Protein AF-A0A933LT37-F1 (afdb_monomer_lite)

Structure (mmCIF, N/CA/C/O backbone):
data_AF-A0A933LT37-F1
#
_entry.id   AF-A0A933LT37-F1
#
loop_
_atom_site.group_PDB
_atom_site.id
_atom_site.type_symbol
_atom_site.label_atom_id
_atom_site.label_alt_id
_atom_site.label_comp_id
_atom_site.label_asym_id
_atom_site.label_entity_id
_atom_site.label_seq_id
_atom_site.pdbx_PDB_ins_code
_atom_site.Cartn_x
_atom_site.Cartn_y
_atom_site.Cartn_z
_atom_site.occupancy
_atom_site.B_iso_or_equiv
_atom_site.auth_seq_id
_atom_site.auth_comp_id
_atom_site.auth_asym_id
_atom_site.auth_atom_id
_atom_site.pdbx_PDB_model_num
ATOM 1 N N . MET A 1 1 ? 14.237 -59.942 -57.221 1.00 42.88 1 MET A N 1
ATOM 2 C CA . MET A 1 1 ? 14.560 -59.229 -55.964 1.00 42.88 1 MET A CA 1
ATOM 3 C C . MET A 1 1 ? 14.249 -57.746 -56.125 1.00 42.88 1 MET A C 1
ATOM 5 O O . MET A 1 1 ? 15.032 -57.045 -56.743 1.00 42.88 1 MET A O 1
ATOM 9 N N . ARG A 1 2 ? 13.116 -57.269 -55.600 1.00 34.12 2 ARG A N 1
ATOM 10 C CA . ARG A 1 2 ? 12.895 -55.859 -55.235 1.00 34.12 2 ARG A CA 1
ATOM 11 C C . ARG A 1 2 ? 11.966 -55.867 -54.020 1.00 34.12 2 ARG A C 1
ATOM 13 O O . ARG A 1 2 ? 10.817 -56.272 -54.137 1.00 34.12 2 ARG A O 1
ATOM 20 N N . ARG A 1 3 ? 12.515 -55.546 -52.846 1.00 40.09 3 ARG A N 1
ATOM 21 C CA . ARG A 1 3 ? 11.759 -55.349 -51.602 1.00 40.09 3 ARG A CA 1
ATOM 22 C C . ARG A 1 3 ? 11.148 -53.948 -51.667 1.00 40.09 3 ARG A C 1
ATOM 24 O O . ARG A 1 3 ? 11.891 -52.989 -51.847 1.00 40.09 3 ARG A O 1
ATOM 31 N N . GLY A 1 4 ? 9.824 -53.848 -51.586 1.00 36.16 4 GLY A N 1
ATOM 32 C CA . GLY A 1 4 ? 9.118 -52.580 -51.422 1.00 36.16 4 GLY A CA 1
ATOM 33 C C . GLY A 1 4 ? 9.031 -52.245 -49.939 1.00 36.16 4 GLY A C 1
ATOM 34 O O . GLY A 1 4 ? 8.457 -53.013 -49.172 1.00 36.16 4 GLY A O 1
ATOM 35 N N . THR A 1 5 ? 9.644 -51.139 -49.535 1.00 39.97 5 THR A N 1
ATOM 36 C CA . THR A 1 5 ? 9.587 -50.617 -48.169 1.00 39.97 5 THR A CA 1
ATOM 37 C C . THR A 1 5 ? 8.353 -49.728 -48.048 1.00 39.97 5 THR A C 1
ATOM 39 O O . THR A 1 5 ? 8.287 -48.676 -48.679 1.00 39.97 5 THR A O 1
ATOM 42 N N . THR A 1 6 ? 7.366 -50.144 -47.259 1.00 35.97 6 THR A N 1
ATOM 43 C CA . THR A 1 6 ? 6.229 -49.299 -46.877 1.00 35.97 6 THR A CA 1
ATOM 44 C C . THR A 1 6 ? 6.693 -48.329 -45.793 1.00 35.97 6 THR A C 1
ATOM 46 O O . THR A 1 6 ? 6.998 -48.749 -44.679 1.00 35.97 6 THR A O 1
ATOM 49 N N . VAL A 1 7 ? 6.775 -47.038 -46.114 1.00 38.66 7 VAL A N 1
ATOM 50 C CA . VAL A 1 7 ? 6.994 -45.971 -45.127 1.00 38.66 7 VAL A CA 1
ATOM 51 C C . VAL A 1 7 ? 5.626 -45.528 -44.615 1.00 38.66 7 VAL A C 1
ATOM 53 O O . VAL A 1 7 ? 4.827 -44.976 -45.367 1.00 38.66 7 VAL A O 1
ATOM 56 N N . VAL A 1 8 ? 5.344 -45.801 -43.342 1.00 37.31 8 VAL A N 1
ATOM 57 C CA . VAL A 1 8 ? 4.171 -45.281 -42.631 1.00 37.31 8 VAL A CA 1
ATOM 58 C C . VAL A 1 8 ? 4.528 -43.888 -42.112 1.00 37.31 8 VAL A C 1
ATOM 60 O O . VAL A 1 8 ? 5.377 -43.754 -41.235 1.00 37.31 8 VAL A O 1
ATOM 63 N N . PHE A 1 9 ? 3.898 -42.850 -42.661 1.00 34.44 9 PHE A N 1
ATOM 64 C CA . PHE A 1 9 ? 3.944 -41.501 -42.096 1.00 34.44 9 PHE A CA 1
ATOM 65 C C . PHE A 1 9 ? 3.024 -41.454 -40.868 1.00 34.44 9 PHE A C 1
ATOM 67 O O . PHE A 1 9 ? 1.802 -41.466 -41.005 1.00 34.44 9 PHE A O 1
ATOM 74 N N . LEU A 1 10 ? 3.602 -41.404 -39.665 1.00 36.12 10 LEU A N 1
ATOM 75 C CA . LEU A 1 10 ? 2.873 -40.998 -38.464 1.00 36.12 10 LEU A CA 1
ATOM 76 C C . LEU A 1 10 ? 2.729 -39.468 -38.502 1.00 36.12 10 LEU A C 1
ATOM 78 O O . LEU A 1 10 ? 3.698 -38.745 -38.272 1.00 36.12 10 LEU A O 1
ATOM 82 N N . LEU A 1 11 ? 1.527 -38.968 -38.799 1.00 33.66 11 LEU A N 1
ATOM 83 C CA . LEU A 1 11 ? 1.170 -37.580 -38.512 1.00 33.66 11 LEU A CA 1
ATOM 84 C C . LEU A 1 11 ? 1.023 -37.436 -36.988 1.00 33.66 11 LEU A C 1
ATOM 86 O O . LEU A 1 11 ? 0.008 -37.827 -36.413 1.00 33.66 11 LEU A O 1
ATOM 90 N N . LEU A 1 12 ? 2.039 -36.879 -36.329 1.00 34.62 12 LEU A N 1
ATOM 91 C CA . LEU A 1 12 ? 1.898 -36.327 -34.984 1.00 34.62 12 LEU A CA 1
ATOM 92 C C . LEU A 1 12 ? 1.106 -35.020 -35.104 1.00 34.62 12 LEU A C 1
ATOM 94 O O . LEU A 1 12 ? 1.651 -33.967 -35.428 1.00 34.62 12 LEU A O 1
ATOM 98 N N . VAL A 1 13 ? -0.205 -35.103 -34.884 1.00 34.97 13 VAL A N 1
ATOM 99 C CA . VAL A 1 13 ? -1.046 -33.927 -34.656 1.00 34.97 13 VAL A CA 1
ATOM 100 C C . VAL A 1 13 ? -0.622 -33.341 -33.310 1.00 34.97 13 VAL A C 1
ATOM 102 O O . VAL A 1 13 ? -0.940 -33.893 -32.258 1.00 34.97 13 VAL A O 1
ATOM 105 N N . LEU A 1 14 ? 0.139 -32.246 -33.346 1.00 34.97 14 LEU A N 1
ATOM 106 C CA . LEU A 1 14 ? 0.375 -31.381 -32.192 1.00 34.97 14 LEU A CA 1
ATOM 107 C C . LEU A 1 14 ? -0.975 -30.779 -31.789 1.00 34.97 14 LEU A C 1
ATOM 109 O O . LEU A 1 14 ? -1.412 -29.771 -32.341 1.00 34.97 14 LEU A O 1
ATOM 113 N N . LEU A 1 15 ? -1.673 -31.446 -30.871 1.00 33.53 15 LEU A N 1
ATOM 114 C CA . LEU A 1 15 ? -2.852 -30.893 -30.221 1.00 33.53 15 LEU A CA 1
ATOM 115 C C . LEU A 1 15 ? -2.388 -29.690 -29.397 1.00 33.53 15 LEU A C 1
ATOM 117 O O . LEU A 1 15 ? -1.678 -29.849 -28.404 1.00 33.53 15 LEU A O 1
ATOM 121 N N . ALA A 1 16 ? -2.762 -28.487 -29.837 1.00 31.19 16 ALA A N 1
ATOM 122 C CA . ALA A 1 16 ? -2.646 -27.292 -29.018 1.00 31.19 16 ALA A CA 1
ATOM 123 C C . ALA A 1 16 ? -3.332 -27.554 -27.662 1.00 31.19 16 ALA A C 1
ATOM 125 O O . ALA A 1 16 ? -4.394 -28.190 -27.640 1.00 31.19 16 ALA A O 1
ATOM 126 N N . PRO A 1 17 ? -2.746 -27.110 -26.534 1.00 32.50 17 PRO A N 1
ATOM 127 C CA . PRO A 1 17 ? -3.395 -27.248 -25.238 1.00 32.50 17 PRO A CA 1
ATOM 128 C C . PRO A 1 17 ? -4.789 -26.603 -25.303 1.00 32.50 17 PRO A C 1
ATOM 130 O O . PRO A 1 17 ? -4.945 -25.570 -25.962 1.00 32.50 17 PRO A O 1
ATOM 133 N N . PRO A 1 18 ? -5.813 -27.201 -24.668 1.00 31.75 18 PRO A N 1
ATOM 134 C CA . PRO A 1 18 ? -7.159 -26.647 -24.698 1.00 31.75 18 PRO A CA 1
ATOM 135 C C . PRO A 1 18 ? -7.125 -25.206 -24.185 1.00 31.75 18 PRO A C 1
ATOM 137 O O . PRO A 1 18 ? -6.508 -24.923 -23.154 1.00 31.75 18 PRO A O 1
ATOM 140 N N . ALA A 1 19 ? -7.775 -24.298 -24.919 1.00 33.06 19 ALA A N 1
ATOM 141 C CA . ALA A 1 19 ? -7.977 -22.930 -24.467 1.00 33.06 19 ALA A CA 1
ATOM 142 C C . ALA A 1 19 ? -8.594 -22.974 -23.063 1.00 33.06 19 ALA A C 1
ATOM 144 O O . ALA A 1 19 ? -9.562 -23.706 -22.832 1.00 33.06 19 ALA A O 1
ATOM 145 N N . ARG A 1 20 ? -7.996 -22.241 -22.114 1.00 34.50 20 ARG A N 1
ATOM 146 C CA . ARG A 1 20 ? -8.528 -22.163 -20.749 1.00 34.50 20 ARG A CA 1
ATOM 147 C C . ARG A 1 20 ? -9.981 -21.677 -20.843 1.00 34.50 20 ARG A C 1
ATOM 149 O O . ARG A 1 20 ? -10.221 -20.714 -21.576 1.00 34.50 20 ARG A O 1
ATOM 156 N N . PRO A 1 21 ? -10.942 -22.313 -20.151 1.00 32.00 21 PRO A N 1
ATOM 157 C CA . PRO A 1 21 ? -12.285 -21.759 -20.063 1.00 32.00 21 PRO A CA 1
ATOM 158 C C . PRO A 1 21 ? -12.166 -20.337 -19.507 1.00 32.00 21 PRO A C 1
ATOM 160 O O . PRO A 1 21 ? -11.507 -20.135 -18.487 1.00 32.00 21 PRO A O 1
ATOM 163 N N . GLN A 1 22 ? -12.734 -19.355 -20.212 1.00 35.31 22 GLN A N 1
ATOM 164 C CA . GLN A 1 22 ? -12.839 -17.996 -19.692 1.00 35.31 22 GLN A CA 1
ATOM 165 C C . GLN A 1 22 ? -13.706 -18.067 -18.433 1.00 35.31 22 GLN A C 1
ATOM 167 O O . GLN A 1 22 ? -14.914 -18.290 -18.516 1.00 35.31 22 GLN A O 1
ATOM 172 N N . GLU A 1 23 ? -13.069 -17.958 -17.265 1.00 38.88 23 GLU A N 1
ATOM 173 C CA . GLU A 1 23 ? -13.777 -17.702 -16.016 1.00 38.88 23 GLU A CA 1
ATOM 174 C C . GLU A 1 23 ? -14.588 -16.406 -16.208 1.00 38.88 23 GLU A C 1
ATOM 176 O O . GLU A 1 23 ? -14.089 -15.475 -16.849 1.00 38.88 23 GLU A O 1
ATOM 181 N N . PRO A 1 24 ? -15.847 -16.344 -15.739 1.00 35.34 24 PRO A N 1
ATOM 182 C CA . PRO A 1 24 ? -16.681 -15.169 -15.937 1.00 35.34 24 PRO A CA 1
ATOM 183 C C . PRO A 1 24 ? -15.964 -13.947 -15.365 1.00 35.34 24 PRO A C 1
ATOM 185 O O . PRO A 1 24 ? -15.561 -13.943 -14.202 1.00 35.34 24 PRO A O 1
ATOM 188 N N . GLU A 1 25 ? -15.792 -12.926 -16.200 1.00 37.94 25 GLU A N 1
ATOM 189 C CA . GLU A 1 25 ? -15.198 -11.651 -15.821 1.00 37.94 25 GLU A CA 1
ATOM 190 C C . GLU A 1 25 ? -16.082 -11.038 -14.722 1.00 37.94 25 GLU A C 1
ATOM 192 O O . GLU A 1 25 ? -17.168 -10.513 -14.983 1.00 37.94 25 GLU A O 1
ATOM 197 N N . LEU A 1 26 ? -15.687 -11.213 -13.456 1.00 40.06 26 LEU A N 1
ATOM 198 C CA . LEU A 1 26 ? -16.427 -10.683 -12.315 1.00 40.06 26 LEU A CA 1
ATOM 199 C C . LEU A 1 26 ? -16.287 -9.159 -12.333 1.00 40.06 26 LEU A C 1
ATOM 201 O O . LEU A 1 26 ? -15.305 -8.601 -11.854 1.00 40.06 26 LEU A O 1
ATOM 205 N N . TYR A 1 27 ? -17.289 -8.507 -12.923 1.00 38.44 27 TYR A N 1
ATOM 206 C CA . TYR A 1 27 ? -17.487 -7.062 -12.923 1.00 38.44 27 TYR A CA 1
ATOM 207 C C . TYR A 1 27 ? -17.344 -6.508 -11.496 1.00 38.44 27 TYR A C 1
ATOM 209 O O . TYR A 1 27 ? -18.078 -6.930 -10.604 1.00 38.44 27 TYR A O 1
ATOM 217 N N . ASP A 1 28 ? -16.413 -5.569 -11.277 1.00 42.09 28 ASP A N 1
ATOM 218 C CA . ASP A 1 28 ? -16.336 -4.771 -10.047 1.00 42.09 28 ASP A CA 1
ATOM 219 C C . ASP A 1 28 ? -17.306 -3.582 -10.174 1.00 42.09 28 ASP A C 1
ATOM 221 O O . ASP A 1 28 ? -16.946 -2.562 -10.771 1.00 42.09 28 ASP A O 1
ATOM 225 N N . PRO A 1 29 ? -18.533 -3.657 -9.619 1.00 35.41 29 PRO A N 1
ATOM 226 C CA . PRO A 1 29 ? -19.556 -2.621 -9.792 1.00 35.41 29 PRO A CA 1
ATOM 227 C C . PRO A 1 29 ? -19.175 -1.268 -9.179 1.00 35.41 29 PRO A C 1
ATOM 229 O O . PRO A 1 29 ? -19.880 -0.281 -9.378 1.00 35.41 29 PRO A O 1
ATOM 232 N N . TYR A 1 30 ? -18.073 -1.215 -8.429 1.00 36.50 30 TYR A N 1
ATOM 233 C CA . TYR A 1 30 ? -17.595 -0.027 -7.734 1.00 36.50 30 TYR A CA 1
ATOM 234 C C . TYR A 1 30 ? -16.365 0.617 -8.388 1.00 36.50 30 TYR A C 1
ATOM 236 O O . TYR A 1 30 ? -15.945 1.678 -7.927 1.00 36.50 30 TYR A O 1
ATOM 244 N N . GLY A 1 31 ? -15.789 0.017 -9.441 1.00 46.03 31 GLY A N 1
ATOM 245 C CA . GLY A 1 31 ? -14.641 0.575 -10.169 1.00 46.03 31 GLY A CA 1
ATOM 246 C C . GLY A 1 31 ? -13.466 0.956 -9.261 1.00 46.03 31 GLY A C 1
ATOM 247 O O . GLY A 1 31 ? -12.869 2.023 -9.431 1.00 46.03 31 GLY A O 1
ATOM 248 N N . ARG A 1 32 ? -13.178 0.130 -8.247 1.00 50.09 32 ARG A N 1
ATOM 249 C CA . ARG A 1 32 ? -12.190 0.431 -7.208 1.00 50.09 32 ARG A CA 1
ATOM 250 C C . ARG A 1 32 ? -10.811 0.573 -7.839 1.00 50.09 32 ARG A C 1
ATOM 252 O O . ARG A 1 32 ? -10.294 -0.335 -8.483 1.00 50.09 32 ARG A O 1
ATOM 259 N N . VAL A 1 33 ? -10.192 1.732 -7.630 1.00 52.81 33 VAL A N 1
ATOM 260 C CA . VAL A 1 33 ? -8.839 2.002 -8.123 1.00 52.81 33 VAL A CA 1
ATOM 261 C C . VAL A 1 33 ? -7.853 1.135 -7.340 1.00 52.81 33 VAL A C 1
ATOM 263 O O . VAL A 1 33 ? -7.724 1.269 -6.123 1.00 52.81 33 VAL A O 1
ATOM 266 N N . LYS A 1 34 ? -7.160 0.234 -8.043 1.00 63.75 34 LYS A N 1
ATOM 267 C CA . LYS A 1 34 ? -6.059 -0.562 -7.491 1.00 63.75 34 LYS A CA 1
ATOM 268 C C . LYS A 1 34 ? -4.941 0.363 -7.004 1.00 63.75 34 LYS A C 1
ATOM 270 O O . LYS A 1 34 ? -4.560 1.304 -7.697 1.00 63.75 34 LYS A O 1
ATOM 275 N N . ASN A 1 35 ? -4.425 0.102 -5.804 1.00 63.28 35 ASN A N 1
ATOM 276 C CA . ASN A 1 35 ? -3.382 0.930 -5.184 1.00 63.28 35 ASN A CA 1
ATOM 277 C C . ASN A 1 35 ? -1.960 0.519 -5.581 1.00 63.28 35 ASN A C 1
ATOM 279 O O . ASN A 1 35 ? -1.027 1.309 -5.462 1.00 63.28 35 ASN A O 1
ATOM 283 N N . GLY A 1 36 ? -1.784 -0.728 -6.006 1.00 72.56 36 GLY A N 1
ATOM 284 C CA . GLY A 1 36 ? -0.555 -1.260 -6.572 1.00 72.56 36 GLY A CA 1
ATOM 285 C C . GLY A 1 36 ? -0.563 -1.157 -8.100 1.00 72.56 36 GLY A C 1
ATOM 286 O O . GLY A 1 36 ? -1.630 -1.106 -8.715 1.00 72.56 36 GLY A O 1
ATOM 287 N N . PRO A 1 37 ? 0.620 -1.139 -8.740 1.00 77.06 37 PRO A N 1
ATOM 288 C CA . PRO A 1 37 ? 0.701 -1.202 -10.192 1.00 77.06 37 PRO A CA 1
ATOM 289 C C . PRO A 1 37 ? 0.130 -2.533 -10.711 1.00 77.06 37 PRO A C 1
ATOM 291 O O . PRO A 1 37 ? 0.210 -3.543 -9.999 1.00 77.06 37 PRO A O 1
ATOM 294 N N . PRO A 1 38 ? -0.386 -2.563 -11.952 1.00 79.25 38 PRO A N 1
ATOM 295 C CA . PRO A 1 38 ? -0.779 -3.813 -12.589 1.00 79.25 38 PRO A CA 1
ATOM 296 C C . PRO A 1 38 ? 0.431 -4.740 -12.735 1.00 79.25 38 PRO A C 1
ATOM 298 O O . PRO A 1 38 ? 1.553 -4.281 -12.980 1.00 79.25 38 PRO A O 1
ATOM 301 N N . LEU A 1 39 ? 0.201 -6.042 -12.567 1.00 86.00 39 LEU A N 1
ATOM 302 C CA . LEU A 1 39 ? 1.251 -7.062 -12.600 1.00 86.00 39 LEU A CA 1
ATOM 303 C C . LEU A 1 39 ? 1.264 -7.897 -13.887 1.00 86.00 39 LEU A C 1
ATOM 305 O O . LEU A 1 39 ? 2.239 -8.614 -14.105 1.00 86.00 39 LEU A O 1
ATOM 309 N N . SER A 1 40 ? 0.262 -7.756 -14.762 1.00 72.56 40 SER A N 1
ATOM 310 C CA . SER A 1 40 ? 0.107 -8.520 -16.015 1.00 72.56 40 SER A CA 1
ATOM 311 C C . SER A 1 40 ? 1.305 -8.444 -16.969 1.00 72.56 40 SER A C 1
ATOM 313 O O . SER A 1 40 ? 1.530 -9.370 -17.726 1.00 72.56 40 SER A O 1
ATOM 315 N N . HIS A 1 41 ? 2.158 -7.419 -16.887 1.00 79.88 41 HIS A N 1
ATOM 316 C CA . HIS A 1 41 ? 3.382 -7.323 -17.704 1.00 79.88 41 HIS A CA 1
ATOM 317 C C . HIS A 1 41 ? 4.614 -6.936 -16.884 1.00 79.88 41 HIS A C 1
ATOM 319 O O . HIS A 1 41 ? 5.558 -6.318 -17.388 1.00 79.88 41 HIS A O 1
ATOM 325 N N . VAL A 1 42 ? 4.626 -7.271 -15.592 1.00 87.94 42 VAL A N 1
ATOM 326 C CA . VAL A 1 42 ? 5.709 -6.850 -14.693 1.00 87.94 42 VAL A CA 1
ATOM 327 C C . VAL A 1 42 ? 7.077 -7.376 -15.142 1.00 87.94 42 VAL A C 1
ATOM 329 O O . VAL A 1 42 ? 8.063 -6.661 -15.001 1.00 87.94 42 VAL A O 1
ATOM 332 N N . PHE A 1 43 ? 7.127 -8.553 -15.776 1.00 88.50 43 PHE A N 1
ATOM 333 C CA . PHE A 1 43 ? 8.344 -9.157 -16.336 1.00 88.50 43 PHE A CA 1
ATOM 334 C C . PHE A 1 43 ? 8.814 -8.549 -17.660 1.00 88.50 43 PHE A C 1
ATOM 336 O O . PHE A 1 43 ? 9.908 -8.871 -18.116 1.00 88.50 43 PHE A O 1
ATOM 343 N N . HIS A 1 44 ? 8.008 -7.692 -18.292 1.00 86.81 44 HIS A N 1
ATOM 344 C CA . HIS A 1 44 ? 8.493 -6.834 -19.372 1.00 86.81 44 HIS A CA 1
ATOM 345 C C . HIS A 1 44 ? 9.146 -5.590 -18.788 1.00 86.81 44 HIS A C 1
ATOM 347 O O . HIS A 1 44 ? 10.152 -5.139 -19.303 1.00 86.81 44 HIS A O 1
ATOM 353 N N . LYS A 1 45 ? 8.587 -5.052 -17.701 1.00 88.88 45 LYS A N 1
ATOM 354 C CA . LYS A 1 45 ? 9.014 -3.785 -17.108 1.00 88.88 45 LYS A CA 1
ATOM 355 C C . LYS A 1 45 ? 10.222 -3.893 -16.189 1.00 88.88 45 LYS A C 1
ATOM 357 O O . LYS A 1 45 ? 11.063 -2.997 -16.191 1.00 88.88 45 LYS A O 1
ATOM 362 N N . ALA A 1 46 ? 10.238 -4.899 -15.324 1.00 91.06 46 ALA A N 1
ATOM 363 C CA . ALA A 1 46 ? 11.159 -4.980 -14.206 1.00 91.06 46 ALA A CA 1
ATOM 364 C C . ALA A 1 46 ? 12.042 -6.223 -14.287 1.00 91.06 46 ALA A C 1
ATOM 366 O O . ALA A 1 46 ? 11.587 -7.305 -14.663 1.00 91.06 46 ALA A O 1
ATOM 367 N N . ARG A 1 47 ? 13.299 -6.065 -13.869 1.00 90.81 47 ARG A N 1
ATOM 368 C CA . ARG A 1 47 ? 14.270 -7.157 -13.814 1.00 90.81 47 ARG A CA 1
ATOM 369 C C . ARG A 1 47 ? 13.835 -8.208 -12.781 1.00 90.81 47 ARG A C 1
ATOM 371 O O . ARG A 1 47 ? 13.377 -7.833 -11.695 1.00 90.81 47 ARG A O 1
ATOM 378 N N . PRO A 1 48 ? 14.004 -9.518 -13.046 1.00 91.81 48 PRO A N 1
ATOM 379 C CA . PRO A 1 48 ? 13.590 -10.567 -12.111 1.00 91.81 48 PRO A CA 1
ATOM 380 C C . PRO A 1 48 ? 14.218 -10.443 -10.713 1.00 91.81 48 PRO A C 1
ATOM 382 O O . PRO A 1 48 ? 13.521 -10.630 -9.715 1.00 91.81 48 PRO A O 1
ATOM 385 N N . ALA A 1 49 ? 15.494 -10.045 -10.622 1.00 90.94 49 ALA A N 1
ATOM 386 C CA . ALA A 1 49 ? 16.178 -9.809 -9.347 1.00 90.94 49 ALA A CA 1
ATOM 387 C C . ALA A 1 49 ? 15.464 -8.740 -8.499 1.00 90.94 49 ALA A C 1
ATOM 389 O O . ALA A 1 49 ? 15.234 -8.933 -7.303 1.00 90.94 49 ALA A O 1
ATOM 390 N N . TRP A 1 50 ? 15.019 -7.651 -9.136 1.00 90.94 50 TRP A N 1
ATOM 391 C CA . TRP A 1 50 ? 14.241 -6.602 -8.480 1.00 90.94 50 TRP A CA 1
ATOM 392 C C . TRP A 1 50 ? 12.872 -7.101 -8.006 1.00 90.94 50 TRP A C 1
ATOM 394 O O . TRP A 1 50 ? 12.470 -6.809 -6.878 1.00 90.94 50 TRP A O 1
ATOM 404 N N . ILE A 1 51 ? 12.151 -7.858 -8.844 1.00 92.31 51 ILE A N 1
ATOM 405 C CA . ILE A 1 51 ? 10.846 -8.437 -8.477 1.00 92.31 51 ILE A CA 1
ATOM 406 C C . ILE A 1 51 ? 11.008 -9.322 -7.236 1.00 92.31 51 ILE A C 1
ATOM 408 O O . ILE A 1 51 ? 10.259 -9.167 -6.270 1.00 92.31 51 ILE A O 1
ATOM 412 N N . LYS A 1 52 ? 12.033 -10.181 -7.225 1.00 93.19 52 LYS A N 1
ATOM 413 C CA . LYS A 1 52 ? 12.352 -11.056 -6.094 1.00 93.19 52 LYS A CA 1
ATOM 414 C C . LYS A 1 52 ? 12.632 -10.262 -4.816 1.00 93.19 52 LYS A C 1
ATOM 416 O O . LYS A 1 52 ? 12.006 -10.526 -3.791 1.00 93.19 52 LYS A O 1
ATOM 421 N N . LYS A 1 53 ? 13.510 -9.251 -4.882 1.00 90.56 53 LYS A N 1
ATOM 422 C CA . LYS A 1 53 ? 13.811 -8.371 -3.737 1.00 90.56 53 LYS A CA 1
ATOM 423 C C . LYS A 1 53 ? 12.558 -7.671 -3.220 1.00 90.56 53 LYS A C 1
ATOM 425 O O . LYS A 1 53 ? 12.369 -7.595 -2.015 1.00 90.56 53 LYS A O 1
ATOM 430 N N . LYS A 1 54 ? 11.667 -7.198 -4.099 1.00 88.56 54 LYS A N 1
ATOM 431 C CA . LYS A 1 54 ? 10.427 -6.535 -3.666 1.00 88.56 54 LYS A CA 1
ATOM 432 C C . LYS A 1 54 ? 9.411 -7.466 -3.013 1.00 88.56 54 LYS A C 1
ATOM 434 O O . LYS A 1 54 ? 8.703 -7.005 -2.125 1.00 88.56 54 LYS A O 1
ATOM 439 N N . LEU A 1 55 ? 9.345 -8.734 -3.415 1.00 90.88 55 LEU A N 1
ATOM 440 C CA . LEU A 1 55 ? 8.493 -9.729 -2.755 1.00 90.88 55 LEU A CA 1
ATOM 441 C C . LEU A 1 55 ? 8.997 -10.073 -1.347 1.00 90.88 55 LEU A C 1
ATOM 443 O O . LEU A 1 55 ? 8.188 -10.230 -0.438 1.00 90.88 55 LEU A O 1
ATOM 447 N N . LEU A 1 56 ? 10.317 -10.170 -1.175 1.00 89.62 56 LEU A N 1
ATOM 448 C CA . LEU A 1 56 ? 10.942 -10.519 0.104 1.00 89.62 56 LEU A CA 1
ATOM 449 C C . LEU A 1 56 ? 11.049 -9.320 1.057 1.00 89.62 56 LEU A C 1
ATOM 451 O O . LEU A 1 56 ? 10.919 -9.477 2.265 1.00 89.62 56 LEU A O 1
ATOM 455 N N . GLU A 1 57 ? 11.280 -8.121 0.520 1.00 86.81 57 GLU A N 1
ATOM 456 C CA . GLU A 1 57 ? 11.573 -6.911 1.291 1.00 86.81 57 GLU A CA 1
ATOM 457 C C . GLU A 1 57 ? 10.855 -5.680 0.689 1.00 86.81 57 GLU A C 1
ATOM 459 O O . GLU A 1 57 ? 11.457 -4.818 0.033 1.00 86.81 57 GLU A O 1
ATOM 464 N N . PRO A 1 58 ? 9.534 -5.542 0.893 1.00 81.00 58 PRO A N 1
ATOM 465 C CA . PRO A 1 58 ? 8.755 -4.485 0.243 1.00 81.00 58 PRO A CA 1
ATOM 466 C C . PRO A 1 58 ? 9.067 -3.066 0.763 1.00 81.00 58 PRO A C 1
ATOM 468 O O . PRO A 1 58 ? 8.827 -2.084 0.050 1.00 81.00 58 PRO A O 1
ATOM 471 N N . LYS A 1 59 ? 9.653 -2.943 1.966 1.00 66.25 59 LYS A N 1
ATOM 472 C CA . LYS A 1 59 ? 9.826 -1.690 2.734 1.00 66.25 59 LYS A CA 1
ATOM 473 C C . LYS A 1 59 ? 10.934 -0.744 2.256 1.00 66.25 59 LYS A C 1
ATOM 475 O O . LYS A 1 59 ? 11.066 0.329 2.824 1.00 66.25 59 LYS A O 1
ATOM 480 N N . HIS A 1 60 ? 11.692 -1.080 1.210 1.00 58.94 60 HIS A N 1
ATOM 481 C CA . HIS A 1 60 ? 12.824 -0.270 0.703 1.00 58.94 60 HIS A CA 1
ATOM 482 C C . HIS A 1 60 ? 12.443 1.091 0.068 1.00 58.94 60 HIS A C 1
ATOM 484 O O . HIS A 1 60 ? 13.115 1.545 -0.846 1.00 58.94 60 HIS A O 1
ATOM 490 N N . HIS A 1 61 ? 11.309 1.694 0.423 1.00 54.25 61 HIS A N 1
ATOM 491 C CA . HIS A 1 61 ? 10.954 3.060 0.025 1.00 54.25 61 HIS A CA 1
ATOM 492 C C . HIS A 1 61 ? 9.996 3.661 1.054 1.00 54.25 61 HIS A C 1
ATOM 494 O O . HIS A 1 61 ? 9.059 2.989 1.479 1.00 54.25 61 HIS A O 1
ATOM 500 N N . ASP A 1 62 ? 10.173 4.933 1.405 1.00 43.50 62 ASP A N 1
ATOM 501 C CA . ASP A 1 62 ? 9.377 5.601 2.451 1.00 43.50 62 ASP A CA 1
ATOM 502 C C . ASP A 1 62 ? 7.875 5.674 2.124 1.00 43.50 62 ASP A C 1
ATOM 504 O O . ASP A 1 62 ? 7.034 5.835 3.006 1.00 43.50 62 ASP A O 1
ATOM 508 N N . GLN A 1 63 ? 7.516 5.499 0.847 1.00 51.94 63 GLN A N 1
ATOM 509 C CA . GLN A 1 63 ? 6.131 5.429 0.373 1.00 51.94 63 GLN A CA 1
ATOM 510 C C . GLN A 1 63 ? 5.625 3.996 0.126 1.00 51.94 63 GLN A C 1
ATOM 512 O O . GLN A 1 63 ? 4.552 3.816 -0.458 1.00 51.94 63 GLN A O 1
ATOM 517 N N . ALA A 1 64 ? 6.364 2.969 0.563 1.00 57.44 64 ALA A N 1
ATOM 518 C CA . ALA A 1 64 ? 5.975 1.570 0.418 1.00 57.44 64 ALA A CA 1
ATOM 519 C C . ALA A 1 64 ? 4.666 1.264 1.132 1.00 57.44 64 ALA A C 1
ATOM 521 O O . ALA A 1 64 ? 4.601 1.208 2.357 1.00 57.44 64 ALA A O 1
ATOM 522 N N . ARG A 1 65 ? 3.623 0.989 0.348 1.00 67.12 65 ARG A N 1
ATOM 523 C CA . ARG A 1 65 ? 2.334 0.498 0.860 1.00 67.12 65 ARG A CA 1
ATOM 524 C C . ARG A 1 65 ? 2.182 -1.016 0.748 1.00 67.12 65 ARG A C 1
ATOM 526 O O . ARG A 1 65 ? 1.207 -1.559 1.259 1.00 67.12 65 ARG A O 1
ATOM 533 N N . MET A 1 66 ? 3.112 -1.690 0.066 1.00 80.19 66 MET A N 1
ATOM 534 C CA . MET A 1 66 ? 3.081 -3.142 -0.083 1.00 80.19 66 MET A CA 1
ATOM 535 C C . MET A 1 66 ? 3.363 -3.807 1.278 1.00 80.19 66 MET A C 1
ATOM 537 O O . MET A 1 66 ? 4.406 -3.522 1.872 1.00 80.19 66 MET A O 1
ATOM 541 N N . PRO A 1 67 ? 2.458 -4.663 1.785 1.00 76.00 67 PRO A N 1
ATOM 542 C CA . PRO A 1 67 ? 2.654 -5.366 3.049 1.00 76.00 67 PRO A CA 1
ATOM 543 C C . PRO A 1 67 ? 3.834 -6.333 2.983 1.00 76.00 67 PRO A C 1
ATOM 545 O O . PRO A 1 67 ? 4.117 -6.907 1.934 1.00 76.00 67 PRO A O 1
ATOM 548 N N . ASP A 1 68 ? 4.484 -6.541 4.123 1.00 80.12 68 ASP A N 1
ATOM 549 C CA . ASP A 1 68 ? 5.462 -7.611 4.296 1.00 80.12 68 ASP A CA 1
ATOM 550 C C . ASP A 1 68 ? 4.727 -8.914 4.627 1.00 80.12 68 ASP A C 1
ATOM 552 O O . ASP A 1 68 ? 4.119 -9.049 5.692 1.00 80.12 68 ASP A O 1
ATOM 556 N N . PHE A 1 69 ? 4.741 -9.843 3.673 1.00 78.50 69 PHE A N 1
ATOM 557 C CA . PHE A 1 69 ? 4.042 -11.121 3.768 1.00 78.50 69 PHE A CA 1
ATOM 558 C C . PHE A 1 69 ? 4.884 -12.218 4.440 1.00 78.50 69 PHE A C 1
ATOM 560 O O . PHE A 1 69 ? 4.354 -13.302 4.673 1.00 78.50 69 PHE A O 1
ATOM 567 N N . GLY A 1 70 ? 6.165 -11.966 4.747 1.00 81.25 70 GLY A N 1
ATOM 568 C CA . GLY A 1 70 ? 7.064 -12.970 5.325 1.00 81.25 70 GLY A CA 1
ATOM 569 C C . GLY A 1 70 ? 7.329 -14.170 4.408 1.00 81.25 70 GLY A C 1
ATOM 570 O O . GLY A 1 70 ? 7.455 -15.289 4.899 1.00 81.25 70 GLY A O 1
ATOM 571 N N . LEU A 1 71 ? 7.364 -13.947 3.089 1.00 85.88 71 LEU A N 1
ATOM 572 C CA . LEU A 1 71 ? 7.545 -15.003 2.089 1.00 85.88 71 LEU A CA 1
ATOM 573 C C . LEU A 1 71 ? 8.931 -15.642 2.193 1.00 85.88 71 LEU A C 1
ATOM 575 O O . LEU A 1 71 ? 9.945 -14.959 2.344 1.00 85.88 71 LEU A O 1
ATOM 579 N N . SER A 1 72 ? 8.981 -16.957 2.019 1.00 91.44 72 SER A N 1
ATOM 580 C CA . SER A 1 72 ? 10.227 -17.676 1.772 1.00 91.44 72 SER A CA 1
ATOM 581 C C . SER A 1 72 ? 10.771 -17.411 0.361 1.00 91.44 72 SER A C 1
ATOM 583 O O . SER A 1 72 ? 10.073 -16.941 -0.541 1.00 91.44 72 SER A O 1
ATOM 585 N N . GLN A 1 73 ? 12.043 -17.762 0.149 1.00 92.50 73 GLN A N 1
ATOM 586 C CA . GLN A 1 73 ? 12.698 -17.680 -1.163 1.00 92.50 73 GLN A CA 1
ATOM 587 C C . GLN A 1 73 ? 11.942 -18.480 -2.235 1.00 92.50 73 GLN A C 1
ATOM 589 O O . GLN A 1 73 ? 11.776 -17.994 -3.352 1.00 92.50 73 GLN A O 1
ATOM 594 N N . ASP A 1 74 ? 11.464 -19.679 -1.894 1.00 92.88 74 ASP A N 1
ATOM 595 C CA . ASP A 1 74 ? 10.715 -20.534 -2.817 1.00 92.88 74 ASP A CA 1
ATOM 596 C C . ASP A 1 74 ? 9.318 -19.989 -3.116 1.00 92.88 74 ASP A C 1
ATOM 598 O O . ASP A 1 74 ? 8.905 -19.997 -4.272 1.00 92.88 74 ASP A O 1
ATOM 602 N N . GLU A 1 75 ? 8.612 -19.450 -2.118 1.00 92.56 75 GLU A N 1
ATOM 603 C CA . GLU A 1 75 ? 7.307 -18.817 -2.340 1.00 92.56 75 GLU A CA 1
ATOM 604 C C . GLU A 1 75 ? 7.425 -17.584 -3.238 1.00 92.56 75 GLU A C 1
ATOM 606 O O . GLU A 1 75 ? 6.598 -17.388 -4.129 1.00 92.56 75 GLU A O 1
ATOM 611 N N . ALA A 1 76 ? 8.476 -16.776 -3.062 1.00 94.81 76 ALA A N 1
ATOM 612 C CA . ALA A 1 76 ? 8.749 -15.653 -3.950 1.00 94.81 76 ALA A CA 1
ATOM 613 C C . ALA A 1 76 ? 8.998 -16.124 -5.395 1.00 94.81 76 ALA A C 1
ATOM 615 O O . ALA A 1 76 ? 8.444 -15.542 -6.328 1.00 94.81 76 ALA A O 1
ATOM 616 N N . LEU A 1 77 ? 9.774 -17.197 -5.591 1.00 95.56 77 LEU A N 1
ATOM 617 C CA . LEU A 1 77 ? 10.007 -17.788 -6.915 1.00 95.56 77 LEU A CA 1
ATOM 618 C C . LEU A 1 77 ? 8.731 -18.374 -7.530 1.00 95.56 77 LEU A C 1
ATOM 620 O O . LEU A 1 77 ? 8.512 -18.230 -8.730 1.00 95.56 77 LEU A O 1
ATOM 624 N N . ASP A 1 78 ? 7.869 -18.992 -6.726 1.00 95.69 78 ASP A N 1
ATOM 625 C CA . ASP A 1 78 ? 6.586 -19.517 -7.185 1.00 95.69 78 ASP A CA 1
ATOM 626 C C . ASP A 1 78 ? 5.667 -18.379 -7.662 1.00 95.69 78 ASP A C 1
ATOM 628 O O . ASP A 1 78 ? 5.133 -18.444 -8.772 1.00 95.69 78 ASP A O 1
ATOM 632 N N . ILE A 1 79 ? 5.536 -17.294 -6.883 1.00 94.69 79 ILE A N 1
ATOM 633 C CA . ILE A 1 79 ? 4.798 -16.083 -7.295 1.00 94.69 79 ILE A CA 1
ATOM 634 C C . ILE A 1 79 ? 5.387 -15.511 -8.587 1.00 94.69 79 ILE A C 1
ATOM 636 O O . ILE A 1 79 ? 4.648 -15.187 -9.515 1.00 94.69 79 ILE A O 1
ATOM 640 N N . MET A 1 80 ? 6.713 -15.407 -8.672 1.00 95.25 80 MET A N 1
ATOM 641 C CA . MET A 1 80 ? 7.405 -14.933 -9.868 1.00 95.25 80 MET A CA 1
ATOM 642 C C . MET A 1 80 ? 7.112 -15.798 -11.094 1.00 95.25 80 MET A C 1
ATOM 644 O O . MET A 1 80 ? 6.842 -15.239 -12.150 1.00 95.25 80 MET A O 1
ATOM 648 N N . ALA A 1 81 ? 7.110 -17.127 -10.965 1.00 94.62 81 ALA A N 1
ATOM 649 C CA . ALA A 1 81 ? 6.774 -18.041 -12.055 1.00 94.62 81 ALA A CA 1
ATOM 650 C C . ALA A 1 81 ? 5.334 -17.824 -12.541 1.00 94.62 81 ALA A C 1
ATOM 652 O O . ALA A 1 81 ? 5.067 -17.789 -13.742 1.00 94.62 81 ALA A O 1
ATOM 653 N N . TYR A 1 82 ? 4.403 -17.597 -11.609 1.00 92.88 82 TYR A N 1
ATOM 654 C CA . TYR A 1 82 ? 3.028 -17.263 -11.967 1.00 92.88 82 TYR A CA 1
ATOM 655 C C . TYR A 1 82 ? 2.948 -15.941 -12.734 1.00 92.88 82 TYR A C 1
ATOM 657 O O . TYR A 1 82 ? 2.397 -15.905 -13.830 1.00 92.88 82 TYR A O 1
ATOM 665 N N . LEU A 1 83 ? 3.556 -14.876 -12.213 1.00 92.75 83 LEU A N 1
ATOM 666 C CA . LEU A 1 83 ? 3.571 -13.565 -12.863 1.00 92.75 83 LEU A CA 1
ATOM 667 C C . LEU A 1 83 ? 4.296 -13.588 -14.221 1.00 92.75 83 LEU A C 1
ATOM 669 O O . LEU A 1 83 ? 3.869 -12.912 -15.152 1.00 92.75 83 LEU A O 1
ATOM 673 N N . ALA A 1 84 ? 5.354 -14.390 -14.364 1.00 91.00 84 ALA A N 1
ATOM 674 C CA . ALA A 1 84 ? 6.034 -14.606 -15.639 1.00 91.00 84 ALA A CA 1
ATOM 675 C C . ALA A 1 84 ? 5.109 -15.296 -16.654 1.00 91.00 84 ALA A C 1
ATOM 677 O O . ALA A 1 84 ? 5.079 -14.901 -17.816 1.00 91.00 84 ALA A O 1
ATOM 678 N N . SER A 1 85 ? 4.289 -16.254 -16.207 1.00 89.06 85 SER A N 1
ATOM 679 C CA . SER A 1 85 ? 3.295 -16.921 -17.060 1.00 89.06 85 SER A CA 1
ATOM 680 C C . SER A 1 85 ? 2.166 -15.997 -17.540 1.00 89.06 85 SER A C 1
ATOM 682 O O . SER A 1 85 ? 1.507 -16.317 -18.528 1.00 89.06 85 SER A O 1
ATOM 684 N N . LEU A 1 86 ? 1.948 -14.864 -16.859 1.00 86.50 86 LEU A N 1
ATOM 685 C CA . LEU A 1 86 ? 0.970 -13.839 -17.241 1.00 86.50 86 LEU A CA 1
ATOM 686 C C . LEU A 1 86 ? 1.554 -12.772 -18.173 1.00 86.50 86 LEU A C 1
ATOM 688 O O . LEU A 1 86 ? 0.790 -12.032 -18.776 1.00 86.50 86 LEU A O 1
ATOM 692 N N . ALA A 1 87 ? 2.884 -12.694 -18.314 1.00 79.94 87 ALA A N 1
ATOM 693 C CA . ALA A 1 87 ? 3.554 -11.595 -19.014 1.00 79.94 87 ALA A CA 1
ATOM 694 C C . ALA A 1 87 ? 3.107 -11.423 -20.478 1.00 79.94 87 ALA A C 1
ATOM 696 O O . ALA A 1 87 ? 3.237 -10.329 -21.030 1.00 79.94 87 ALA A O 1
ATOM 697 N N . GLY A 1 88 ? 2.553 -12.476 -21.086 1.00 77.50 88 GLY A N 1
ATOM 698 C CA . GLY A 1 88 ? 2.147 -12.501 -22.485 1.00 77.50 88 GLY A CA 1
ATOM 699 C C . GLY A 1 88 ? 3.345 -12.603 -23.429 1.00 77.50 88 GLY A C 1
ATOM 700 O O . GLY A 1 88 ? 4.453 -12.966 -23.031 1.00 77.50 88 GLY A O 1
ATOM 701 N N . GLU A 1 89 ? 3.119 -12.306 -24.708 1.00 77.69 89 GLU A N 1
ATOM 702 C CA . GLU A 1 89 ? 4.184 -12.313 -25.710 1.00 77.69 89 GLU A CA 1
ATOM 703 C C . GLU A 1 89 ? 5.137 -11.129 -25.492 1.00 77.69 89 GLU A C 1
ATOM 705 O O . GLU A 1 89 ? 4.719 -9.969 -25.410 1.00 77.69 89 GLU A O 1
ATOM 710 N N . ARG A 1 90 ? 6.441 -11.417 -25.396 1.00 73.62 90 ARG A N 1
ATOM 711 C CA . ARG A 1 90 ? 7.466 -10.375 -25.294 1.00 73.62 90 ARG A CA 1
ATOM 712 C C . ARG A 1 90 ? 7.557 -9.621 -26.618 1.00 73.62 90 ARG A C 1
ATOM 714 O O . ARG A 1 90 ? 7.771 -10.253 -27.652 1.00 73.62 90 ARG A O 1
ATOM 721 N N . PRO A 1 91 ? 7.487 -8.281 -26.613 1.00 81.00 91 PRO A N 1
ATOM 722 C CA . PRO A 1 91 ? 7.656 -7.542 -27.848 1.00 81.00 91 PRO A CA 1
ATOM 723 C C . PRO A 1 91 ? 9.105 -7.667 -28.339 1.00 81.00 91 PRO A C 1
ATOM 725 O O . PRO A 1 91 ? 10.030 -7.693 -27.522 1.00 81.00 91 PRO A O 1
ATOM 728 N N . ALA A 1 92 ? 9.289 -7.730 -29.665 1.00 84.88 92 ALA A N 1
ATOM 729 C CA . ALA A 1 92 ? 10.537 -8.122 -30.335 1.00 84.88 92 ALA A CA 1
ATOM 730 C C . ALA A 1 92 ? 11.804 -7.503 -29.705 1.00 84.88 92 ALA A C 1
ATOM 732 O O . ALA A 1 92 ? 11.787 -6.322 -29.362 1.00 84.88 92 ALA A O 1
ATOM 733 N N . PRO A 1 93 ? 12.902 -8.246 -29.523 1.00 83.38 93 PRO A N 1
ATOM 734 C CA . PRO A 1 93 ? 14.101 -7.688 -28.905 1.00 83.38 93 PRO A CA 1
ATOM 735 C C . PRO A 1 93 ? 14.637 -6.500 -29.716 1.00 83.38 93 PRO A C 1
ATOM 737 O O . PRO A 1 93 ? 14.625 -6.523 -30.945 1.00 83.38 93 PRO A O 1
ATOM 740 N N . LEU A 1 94 ? 15.092 -5.458 -29.018 1.00 90.94 94 LEU A N 1
ATOM 741 C CA . LEU A 1 94 ? 15.840 -4.366 -29.637 1.00 90.94 94 LEU A CA 1
ATOM 742 C C . LEU A 1 94 ? 17.317 -4.754 -29.694 1.00 90.94 94 LEU A C 1
ATOM 744 O O . LEU A 1 94 ? 17.838 -5.349 -28.749 1.00 90.94 94 LEU A O 1
ATOM 748 N N . GLU A 1 95 ? 17.989 -4.399 -30.785 1.00 92.62 95 GLU A N 1
ATOM 749 C CA . GLU A 1 95 ? 19.435 -4.576 -30.895 1.00 92.62 95 GLU A CA 1
ATOM 750 C C . GLU A 1 95 ? 20.153 -3.519 -30.058 1.00 92.62 95 GLU A C 1
ATOM 752 O O . GLU A 1 95 ? 19.844 -2.327 -30.148 1.00 92.62 95 GLU A O 1
ATOM 757 N N . TRP A 1 96 ? 21.115 -3.967 -29.258 1.00 93.44 96 TRP A N 1
ATOM 758 C CA . TRP A 1 96 ? 22.011 -3.140 -28.456 1.00 93.44 96 TRP A CA 1
ATOM 759 C C . TRP A 1 96 ? 23.456 -3.560 -28.717 1.00 93.44 96 TRP A C 1
ATOM 761 O O . TRP A 1 96 ? 23.687 -4.692 -29.152 1.00 93.44 96 TRP A O 1
ATOM 771 N N . PRO A 1 97 ? 24.436 -2.682 -28.446 1.00 92.50 97 PRO A N 1
ATOM 772 C CA . PRO A 1 97 ? 25.835 -3.079 -28.471 1.00 92.50 97 PRO A CA 1
ATOM 773 C C . PRO A 1 97 ? 26.071 -4.319 -27.600 1.00 92.50 97 PRO A C 1
ATOM 775 O O . PRO A 1 97 ? 25.490 -4.436 -26.523 1.00 92.50 97 PRO A O 1
ATOM 778 N N . ALA A 1 98 ? 26.943 -5.230 -28.039 1.00 90.56 98 ALA A N 1
ATOM 779 C CA . ALA A 1 98 ? 27.204 -6.491 -27.330 1.00 90.56 98 ALA A CA 1
ATOM 780 C C . ALA A 1 98 ? 27.682 -6.282 -25.880 1.00 90.56 98 ALA A C 1
ATOM 782 O O . ALA A 1 98 ? 27.466 -7.128 -25.016 1.00 90.56 98 ALA A O 1
ATOM 783 N N . TRP A 1 99 ? 28.298 -5.132 -25.610 1.00 90.38 99 TRP A N 1
ATOM 784 C CA . TRP A 1 99 ? 28.763 -4.739 -24.289 1.00 90.38 99 TRP A CA 1
ATOM 785 C C . TRP A 1 99 ? 27.654 -4.239 -23.354 1.00 90.38 99 TRP A C 1
ATOM 787 O O . TRP A 1 99 ? 27.881 -4.141 -22.149 1.00 90.38 99 TRP A O 1
ATOM 797 N N . ALA A 1 100 ? 26.456 -3.939 -23.865 1.00 89.88 100 ALA A N 1
ATOM 798 C CA . ALA A 1 100 ? 25.419 -3.239 -23.114 1.00 89.88 100 ALA A CA 1
ATOM 799 C C . ALA A 1 100 ? 24.965 -4.005 -21.863 1.00 89.88 100 ALA A C 1
ATOM 801 O O . ALA A 1 100 ? 24.640 -3.380 -20.863 1.00 89.88 100 ALA A O 1
ATOM 802 N N . ASP A 1 101 ? 24.981 -5.335 -21.843 1.00 85.12 101 ASP A N 1
ATOM 803 C CA . ASP A 1 101 ? 24.580 -6.105 -20.654 1.00 85.12 101 ASP A CA 1
ATOM 804 C C . ASP A 1 101 ? 25.697 -6.312 -19.621 1.00 85.12 101 ASP A C 1
ATOM 806 O O . ASP A 1 101 ? 25.439 -6.861 -18.550 1.00 85.12 101 ASP A O 1
ATOM 810 N N . ARG A 1 102 ? 26.928 -5.863 -19.899 1.00 87.81 102 ARG A N 1
ATOM 811 C CA . ARG A 1 102 ? 28.063 -6.031 -18.983 1.00 87.81 102 ARG A CA 1
ATOM 812 C C . ARG A 1 102 ? 28.242 -4.836 -18.032 1.00 87.81 102 ARG A C 1
ATOM 814 O O . ARG A 1 102 ? 27.967 -3.690 -18.430 1.00 87.81 102 ARG A O 1
ATOM 821 N N . PRO A 1 103 ? 28.720 -5.084 -16.795 1.00 87.25 103 PRO A N 1
ATOM 822 C CA . PRO A 1 103 ? 29.201 -4.041 -15.888 1.00 87.25 103 PRO A CA 1
ATOM 823 C C . PRO A 1 103 ? 30.237 -3.136 -16.562 1.00 87.25 103 PRO A C 1
ATOM 825 O O . PRO A 1 103 ? 30.984 -3.599 -17.419 1.00 87.25 103 PRO A O 1
ATOM 828 N N . LEU A 1 104 ? 30.285 -1.853 -16.179 1.00 89.31 104 LEU A N 1
ATOM 829 C CA . LEU A 1 104 ? 31.265 -0.903 -16.731 1.00 89.31 104 LEU A CA 1
ATOM 830 C C . LEU A 1 104 ? 32.712 -1.353 -16.479 1.00 89.31 104 LEU A C 1
ATOM 832 O O . LEU A 1 104 ? 33.549 -1.204 -17.362 1.00 89.31 104 LEU A O 1
ATOM 836 N N . ASP A 1 105 ? 32.970 -1.967 -15.324 1.00 89.50 105 ASP A N 1
ATOM 837 C CA . ASP A 1 105 ? 34.299 -2.450 -14.930 1.00 89.50 105 ASP A CA 1
ATOM 838 C C . ASP A 1 105 ? 34.791 -3.648 -15.764 1.00 89.50 105 ASP A C 1
ATOM 840 O O . ASP A 1 105 ? 35.989 -3.928 -15.796 1.00 89.50 105 ASP A O 1
ATOM 844 N N . ASP A 1 106 ? 33.882 -4.333 -16.466 1.00 92.06 106 ASP A N 1
ATOM 845 C CA . ASP A 1 106 ? 34.187 -5.489 -17.317 1.00 92.06 106 ASP A CA 1
ATOM 846 C C . ASP A 1 106 ? 34.395 -5.104 -18.796 1.00 92.06 106 ASP A C 1
ATOM 848 O O . ASP A 1 106 ? 34.595 -5.981 -19.646 1.00 92.06 106 ASP A O 1
ATOM 852 N N . LEU A 1 107 ? 34.290 -3.814 -19.135 1.00 93.38 107 LEU A N 1
ATOM 853 C CA . LEU A 1 107 ? 34.424 -3.325 -20.507 1.00 93.38 107 LEU A CA 1
ATOM 854 C C . LEU A 1 107 ? 35.888 -3.117 -20.891 1.00 93.38 107 LEU A C 1
ATOM 856 O O . LEU A 1 107 ? 36.707 -2.676 -20.084 1.00 93.38 107 LEU A O 1
ATOM 860 N N . ASP A 1 108 ? 36.220 -3.387 -22.156 1.00 96.62 108 ASP A N 1
ATOM 861 C CA . ASP A 1 108 ? 37.496 -2.918 -22.693 1.00 96.62 108 ASP A CA 1
ATOM 862 C C . ASP A 1 108 ? 37.486 -1.395 -22.915 1.00 96.62 108 ASP A C 1
ATOM 864 O O . ASP A 1 108 ? 36.448 -0.738 -22.842 1.00 96.62 108 ASP A O 1
ATOM 868 N N . ALA A 1 109 ? 38.653 -0.810 -23.196 1.00 96.19 109 ALA A N 1
ATOM 869 C CA . ALA A 1 109 ? 38.788 0.641 -23.331 1.00 96.19 109 ALA A CA 1
ATOM 870 C C . ALA A 1 109 ? 37.887 1.246 -24.426 1.00 96.19 109 ALA A C 1
ATOM 872 O O . ALA A 1 109 ? 37.355 2.336 -24.237 1.00 96.19 109 ALA A O 1
ATOM 873 N N . SER A 1 110 ? 37.704 0.549 -25.552 1.00 96.06 110 SER A N 1
ATOM 874 C CA . SER A 1 110 ? 36.888 1.041 -26.669 1.00 96.06 110 SER A CA 1
ATOM 875 C C . SER A 1 110 ? 35.392 0.935 -26.378 1.00 96.06 110 SER A C 1
ATOM 877 O O . SER A 1 110 ? 34.611 1.817 -26.733 1.00 96.06 110 SER A O 1
ATOM 879 N N . GLU A 1 111 ? 34.992 -0.130 -25.689 1.00 96.38 111 GLU A N 1
ATOM 880 C CA . GLU A 1 111 ? 33.620 -0.346 -25.243 1.00 96.38 111 GLU A CA 1
ATOM 881 C C . GLU A 1 111 ? 33.238 0.635 -24.135 1.00 96.38 111 GLU A C 1
ATOM 883 O O . GLU A 1 111 ? 32.134 1.176 -24.152 1.00 96.38 111 GLU A O 1
ATOM 888 N N . PHE A 1 112 ? 34.162 0.904 -23.209 1.00 95.62 112 PHE A N 1
ATOM 889 C CA . PHE A 1 112 ? 33.991 1.909 -22.168 1.00 95.62 112 PHE A CA 1
ATOM 890 C C . PHE A 1 112 ? 33.839 3.309 -22.768 1.00 95.62 112 PHE A C 1
ATOM 892 O O . PHE A 1 112 ? 32.905 4.016 -22.408 1.00 95.62 112 PHE A O 1
ATOM 899 N N . GLU A 1 113 ? 34.691 3.694 -23.723 1.00 96.12 113 GLU A N 1
ATOM 900 C CA . GLU A 1 113 ? 34.584 4.988 -24.412 1.00 96.12 113 GLU A CA 1
ATOM 901 C C . GLU A 1 113 ? 33.235 5.133 -25.140 1.00 96.12 113 GLU A C 1
ATOM 903 O O . GLU A 1 113 ? 32.591 6.180 -25.068 1.00 96.12 113 GLU A O 1
ATOM 908 N N . ALA A 1 114 ? 32.748 4.064 -25.780 1.00 95.06 114 ALA A N 1
ATOM 909 C CA . ALA A 1 114 ? 31.428 4.057 -26.409 1.00 95.06 114 ALA A CA 1
ATOM 910 C C . ALA A 1 114 ? 30.278 4.174 -25.389 1.00 95.06 114 ALA A C 1
ATOM 912 O O . ALA A 1 114 ? 29.294 4.876 -25.645 1.00 95.06 114 ALA A O 1
ATOM 913 N N . ALA A 1 115 ? 30.386 3.499 -24.240 1.00 94.69 115 ALA A N 1
ATOM 914 C CA . ALA A 1 115 ? 29.410 3.591 -23.158 1.00 94.69 115 ALA A CA 1
ATOM 915 C C . ALA A 1 115 ? 29.385 4.997 -22.540 1.00 94.69 115 ALA A C 1
ATOM 917 O O . ALA A 1 115 ? 28.308 5.571 -22.376 1.00 94.69 115 ALA A O 1
ATOM 918 N N . ASP A 1 116 ? 30.556 5.574 -22.267 1.00 95.38 116 ASP A N 1
ATOM 919 C CA . ASP A 1 116 ? 30.718 6.920 -21.715 1.00 95.38 116 ASP A CA 1
ATOM 920 C C . ASP A 1 116 ? 30.168 7.996 -22.660 1.00 95.38 116 ASP A C 1
ATOM 922 O O . ASP A 1 116 ? 29.433 8.888 -22.231 1.00 95.38 116 ASP A O 1
ATOM 926 N N . ALA A 1 117 ? 30.410 7.867 -23.969 1.00 96.12 117 ALA A N 1
ATOM 927 C CA . ALA A 1 117 ? 29.837 8.762 -24.970 1.00 96.12 117 ALA A CA 1
ATOM 928 C C . ALA A 1 117 ? 28.296 8.720 -24.974 1.00 96.12 117 ALA A C 1
ATOM 930 O O . ALA A 1 117 ? 27.644 9.769 -25.004 1.00 96.12 117 ALA A O 1
ATOM 931 N N . LEU A 1 118 ? 27.696 7.524 -24.889 1.00 95.31 118 LEU A N 1
ATOM 932 C CA . LEU A 1 118 ? 26.240 7.369 -24.793 1.00 95.31 118 LEU A CA 1
ATOM 933 C C . LEU A 1 118 ? 25.690 7.926 -23.478 1.00 95.31 118 LEU A C 1
ATOM 935 O O . LEU A 1 118 ? 24.662 8.599 -23.492 1.00 95.31 118 LEU A O 1
ATOM 939 N N . MET A 1 119 ? 26.366 7.688 -22.354 1.00 96.00 119 MET A N 1
ATOM 940 C CA . MET A 1 119 ? 25.951 8.214 -21.052 1.00 96.00 119 MET A CA 1
ATOM 941 C C . MET A 1 119 ? 26.043 9.741 -21.005 1.00 96.00 119 MET A C 1
ATOM 943 O O . MET A 1 119 ? 25.102 10.394 -20.556 1.00 96.00 119 MET A O 1
ATOM 947 N N . THR A 1 120 ? 27.121 10.318 -21.541 1.00 97.75 120 THR A N 1
ATOM 948 C CA . THR A 1 120 ? 27.306 11.770 -21.659 1.00 97.75 120 THR A CA 1
ATOM 949 C C . THR A 1 120 ? 26.194 12.384 -22.503 1.00 97.75 120 THR A C 1
ATOM 951 O O . THR A 1 120 ? 25.522 13.319 -22.065 1.00 97.75 120 THR A O 1
ATOM 954 N N . ARG A 1 121 ? 25.918 11.808 -23.681 1.00 97.88 121 ARG A N 1
ATOM 955 C CA . ARG A 1 121 ? 24.802 12.241 -24.527 1.00 97.88 121 ARG A CA 1
ATOM 956 C C . ARG A 1 121 ? 23.453 12.087 -23.818 1.00 97.88 121 ARG A C 1
ATOM 958 O O . ARG A 1 121 ? 22.589 12.952 -23.936 1.00 97.88 121 ARG A O 1
ATOM 965 N N . GLY A 1 122 ? 23.260 11.011 -23.062 1.00 97.56 122 GLY A N 1
ATOM 966 C CA . GLY A 1 122 ? 22.036 10.765 -22.306 1.00 97.56 122 GLY A CA 1
ATOM 967 C C . GLY A 1 122 ? 21.803 11.785 -21.191 1.00 97.56 122 GLY A C 1
ATOM 968 O O . GLY A 1 122 ? 20.665 12.218 -21.005 1.00 97.56 122 GLY A O 1
ATOM 969 N N . ASP A 1 123 ? 22.857 12.239 -20.508 1.00 97.19 123 ASP A N 1
ATOM 970 C CA . ASP A 1 123 ? 22.776 13.317 -19.512 1.00 97.19 123 ASP A CA 1
ATOM 971 C C . ASP A 1 123 ? 22.394 14.659 -20.161 1.00 97.19 123 ASP A C 1
ATOM 973 O O . ASP A 1 123 ? 21.574 15.405 -19.615 1.00 97.19 123 ASP A O 1
ATOM 977 N N . GLU A 1 124 ? 22.910 14.956 -21.361 1.00 97.50 124 GLU A N 1
ATOM 978 C CA . GLU A 1 124 ? 22.478 16.124 -22.142 1.00 97.50 124 GLU A CA 1
ATOM 979 C C . GLU A 1 124 ? 20.985 16.054 -22.475 1.00 97.50 124 GLU A C 1
ATOM 981 O O . GLU A 1 124 ? 20.266 17.040 -22.297 1.00 97.50 124 GLU A O 1
ATOM 986 N N . VAL A 1 125 ? 20.503 14.886 -22.917 1.00 97.31 125 VAL A N 1
ATOM 987 C CA . VAL A 1 125 ? 19.083 14.662 -23.221 1.00 97.31 125 VAL A CA 1
ATOM 988 C C . VAL A 1 125 ? 18.233 14.799 -21.956 1.00 97.31 125 VAL A C 1
ATOM 990 O O . VAL A 1 125 ? 17.216 15.489 -21.989 1.00 97.31 125 VAL A O 1
ATOM 993 N N . TRP A 1 126 ? 18.652 14.220 -20.828 1.00 95.00 126 TRP A N 1
ATOM 994 C CA . TRP A 1 126 ? 17.959 14.324 -19.538 1.00 95.00 126 TRP A CA 1
ATOM 995 C C . TRP A 1 126 ? 17.760 15.782 -19.102 1.00 95.00 126 TRP A C 1
ATOM 997 O O . TRP A 1 126 ? 16.660 16.183 -18.699 1.00 95.00 126 TRP A O 1
ATOM 1007 N N . ARG A 1 127 ? 18.815 16.597 -19.217 1.00 92.75 127 ARG A N 1
ATOM 1008 C CA . ARG A 1 127 ? 18.779 18.028 -18.882 1.00 92.75 127 ARG A CA 1
ATOM 1009 C C . ARG A 1 127 ? 17.962 18.822 -19.899 1.00 92.75 127 ARG A C 1
ATOM 1011 O O . ARG A 1 127 ? 17.096 19.602 -19.510 1.00 92.75 127 ARG A O 1
ATOM 1018 N N . GLY A 1 128 ? 18.211 18.611 -21.191 1.00 93.38 128 GLY A N 1
ATOM 1019 C CA . GLY A 1 128 ? 17.585 19.354 -22.286 1.00 93.38 128 GLY A CA 1
ATOM 1020 C C . GLY A 1 128 ? 16.087 19.083 -22.434 1.00 93.38 128 GLY A C 1
ATOM 1021 O O . GLY A 1 128 ? 15.323 19.999 -22.729 1.00 93.38 128 GLY A O 1
ATOM 1022 N N . ALA A 1 129 ? 15.649 17.852 -22.167 1.00 92.75 129 ALA A N 1
ATOM 1023 C CA . ALA A 1 129 ? 14.237 17.473 -22.160 1.00 92.75 129 ALA A CA 1
ATOM 1024 C C . ALA A 1 129 ? 13.511 17.860 -20.857 1.00 92.75 129 ALA A C 1
ATOM 1026 O O . ALA A 1 129 ? 12.298 17.668 -20.753 1.00 92.75 129 ALA A O 1
ATOM 1027 N N . GLY A 1 130 ? 14.227 18.401 -19.863 1.00 90.56 130 GLY A N 1
ATOM 1028 C CA . GLY A 1 130 ? 13.648 18.833 -18.593 1.00 90.56 130 GLY A CA 1
ATOM 1029 C C . GLY A 1 130 ? 13.136 17.680 -17.729 1.00 90.56 130 GLY A C 1
ATOM 1030 O O . GLY A 1 130 ? 12.196 17.870 -16.959 1.00 90.56 130 GLY A O 1
ATOM 1031 N N . CYS A 1 131 ? 13.724 16.484 -17.831 1.00 91.12 131 CYS A N 1
ATOM 1032 C CA . CYS A 1 131 ? 13.254 15.303 -17.104 1.00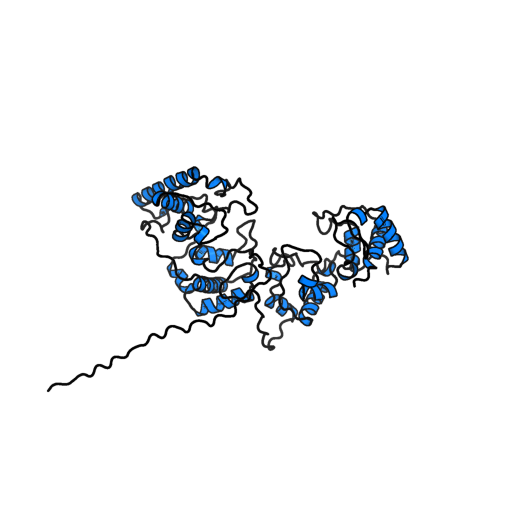 91.12 131 CYS A CA 1
ATOM 1033 C C . CYS A 1 131 ? 13.238 15.521 -15.581 1.00 91.12 131 CYS A C 1
ATOM 1035 O O . CYS A 1 131 ? 12.300 15.082 -14.914 1.00 91.12 131 CYS A O 1
ATOM 1037 N N . ALA A 1 132 ? 14.221 16.262 -15.053 1.00 89.31 132 ALA A N 1
ATOM 1038 C CA . ALA A 1 132 ? 14.359 16.576 -13.628 1.00 89.31 132 ALA A CA 1
ATOM 1039 C C . ALA A 1 132 ? 13.245 17.477 -13.063 1.00 89.31 132 ALA A C 1
ATOM 1041 O O . ALA A 1 132 ? 13.012 17.450 -11.861 1.00 89.31 132 ALA A O 1
ATOM 1042 N N . ILE A 1 133 ? 12.519 18.222 -13.911 1.00 86.00 133 ILE A N 1
ATOM 1043 C CA . ILE A 1 133 ? 11.374 19.051 -13.482 1.00 86.00 133 ILE A CA 1
ATOM 1044 C C . ILE A 1 133 ? 10.314 18.171 -12.814 1.00 86.00 133 ILE A C 1
ATOM 1046 O O . ILE A 1 133 ? 9.709 18.536 -11.806 1.00 86.00 133 ILE A O 1
ATOM 1050 N N . CYS A 1 134 ? 10.090 16.995 -13.404 1.00 86.06 134 CYS A N 1
ATOM 1051 C CA . CYS A 1 134 ? 9.134 16.030 -12.899 1.00 86.06 134 CYS A CA 1
ATOM 1052 C C . CYS A 1 134 ? 9.821 14.942 -12.084 1.00 86.06 134 CYS A C 1
ATOM 1054 O O . CYS A 1 134 ? 9.296 14.595 -11.048 1.00 86.06 134 CYS A O 1
ATOM 1056 N N . HIS A 1 135 ? 10.949 14.374 -12.503 1.00 89.00 135 HIS A N 1
ATOM 1057 C CA . HIS A 1 135 ? 11.537 13.205 -11.844 1.00 89.00 135 HIS A CA 1
ATOM 1058 C C . HIS A 1 135 ? 12.629 13.568 -10.840 1.00 89.00 135 HIS A C 1
ATOM 1060 O O . HIS A 1 135 ? 13.528 14.346 -11.150 1.00 89.00 135 HIS A O 1
ATOM 1066 N N . ARG A 1 136 ? 12.600 12.915 -9.672 1.00 86.50 136 ARG A N 1
ATOM 1067 C CA . ARG A 1 136 ? 13.719 12.936 -8.725 1.00 86.50 136 ARG A CA 1
ATOM 1068 C C . ARG A 1 136 ? 14.765 11.888 -9.113 1.00 86.50 136 ARG A C 1
ATOM 1070 O O . ARG A 1 136 ? 14.401 10.780 -9.507 1.00 86.50 136 ARG A O 1
ATOM 1077 N N . ALA A 1 137 ? 16.040 12.235 -8.986 1.00 84.31 137 ALA A N 1
ATOM 1078 C CA . ALA A 1 137 ? 17.181 11.341 -9.155 1.00 84.31 137 ALA A CA 1
ATOM 1079 C C . ALA A 1 137 ? 18.318 11.775 -8.217 1.00 84.31 137 ALA A C 1
ATOM 1081 O O . ALA A 1 137 ? 18.577 12.971 -8.081 1.00 84.31 137 ALA A O 1
ATOM 1082 N N . GLY A 1 138 ? 18.975 10.827 -7.540 1.00 78.50 138 GLY A N 1
ATOM 1083 C CA . GLY A 1 138 ? 20.055 11.129 -6.588 1.00 78.50 138 GLY A CA 1
ATOM 1084 C C . GLY A 1 138 ? 19.683 12.153 -5.502 1.00 78.50 138 GLY A C 1
ATOM 1085 O O . GLY A 1 138 ? 20.508 12.983 -5.131 1.00 78.50 138 GLY A O 1
ATOM 1086 N N . GLY A 1 139 ? 18.424 12.162 -5.047 1.00 76.69 139 GLY A N 1
ATOM 1087 C CA . GLY A 1 139 ? 17.930 13.101 -4.029 1.00 76.69 139 GLY A CA 1
ATOM 1088 C C . GLY A 1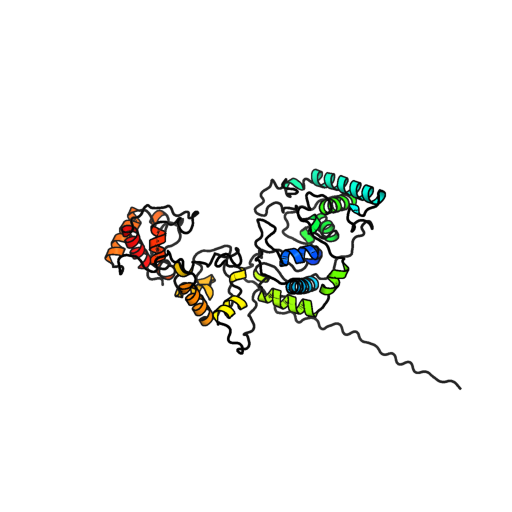 139 ? 17.565 14.512 -4.522 1.00 76.69 139 GLY A C 1
ATOM 1089 O O . GLY A 1 139 ? 17.131 15.325 -3.709 1.00 76.69 139 GLY A O 1
ATOM 1090 N N . ALA A 1 140 ? 17.680 14.808 -5.823 1.00 78.31 140 ALA A N 1
ATOM 1091 C CA . ALA A 1 140 ? 17.368 16.115 -6.416 1.00 78.31 140 ALA A CA 1
ATOM 1092 C C . ALA A 1 140 ? 16.326 16.016 -7.547 1.00 78.31 140 ALA A C 1
ATOM 1094 O O . ALA A 1 140 ? 16.188 14.963 -8.168 1.00 78.31 140 ALA A O 1
ATOM 1095 N N . GLY A 1 141 ? 15.607 17.106 -7.835 1.00 82.06 141 GLY A N 1
ATOM 1096 C CA . GLY A 1 141 ? 14.539 17.141 -8.841 1.00 82.06 141 GLY A CA 1
ATOM 1097 C C . GLY A 1 141 ? 13.148 16.820 -8.285 1.00 82.06 141 GLY A C 1
ATOM 1098 O O . GLY A 1 141 ? 12.966 16.514 -7.099 1.00 82.06 141 GLY A O 1
ATOM 1099 N N . GLY A 1 142 ? 12.151 16.849 -9.167 1.00 73.88 142 GLY A N 1
ATOM 1100 C CA . GLY A 1 142 ? 10.752 16.586 -8.831 1.00 73.88 142 GLY A CA 1
ATOM 1101 C C . GLY A 1 142 ? 10.068 17.751 -8.121 1.00 73.88 142 GLY A C 1
ATOM 1102 O O . GLY A 1 142 ? 9.251 17.539 -7.226 1.00 73.88 142 GLY A O 1
ATOM 1103 N N . GLU A 1 143 ? 10.400 18.981 -8.513 1.00 70.31 143 GLU A N 1
ATOM 1104 C CA . GLU A 1 143 ? 9.876 20.224 -7.940 1.00 70.31 143 GLU A CA 1
ATOM 1105 C C . GLU A 1 143 ? 8.368 20.419 -8.187 1.00 70.31 143 GLU A C 1
ATOM 1107 O O . GLU A 1 143 ? 7.731 21.236 -7.520 1.00 70.31 143 GLU A O 1
ATOM 1112 N N . VAL A 1 144 ? 7.774 19.668 -9.121 1.00 66.62 144 VAL A N 1
ATOM 1113 C CA . VAL A 1 144 ? 6.332 19.707 -9.399 1.00 66.62 144 VAL A CA 1
ATOM 1114 C C . VAL A 1 144 ? 5.580 18.652 -8.575 1.00 66.62 144 VAL A C 1
ATOM 1116 O O . VAL A 1 144 ? 5.610 17.455 -8.872 1.00 66.62 144 VAL A O 1
ATOM 1119 N N . ASP A 1 145 ? 4.814 19.106 -7.578 1.00 56.81 145 ASP A N 1
ATOM 1120 C CA . ASP A 1 145 ? 3.877 18.262 -6.825 1.00 56.81 145 ASP A CA 1
ATOM 1121 C C . ASP A 1 145 ? 2.564 18.053 -7.602 1.00 56.81 145 ASP A C 1
ATOM 1123 O O . ASP A 1 145 ? 1.631 18.856 -7.546 1.00 56.81 145 ASP A O 1
ATOM 1127 N N . LEU A 1 146 ? 2.478 16.944 -8.342 1.00 55.50 146 LEU A N 1
ATOM 1128 C CA . LEU A 1 146 ? 1.270 16.554 -9.081 1.00 55.50 146 LEU A CA 1
ATOM 1129 C C . LEU A 1 146 ? 0.281 15.696 -8.266 1.00 55.50 146 LEU A C 1
ATOM 1131 O O . LEU A 1 146 ? -0.545 15.009 -8.868 1.00 55.50 146 LEU A O 1
ATOM 1135 N N . ARG A 1 147 ? 0.345 15.650 -6.922 1.00 47.38 147 ARG A N 1
ATOM 1136 C CA . ARG A 1 147 ? -0.416 14.712 -6.046 1.00 47.38 147 ARG A CA 1
ATOM 1137 C C . ARG A 1 147 ? -0.159 13.213 -6.296 1.00 47.38 147 ARG A C 1
ATOM 1139 O O . ARG A 1 147 ? -0.458 12.388 -5.441 1.00 47.38 147 ARG A O 1
ATOM 1146 N N . THR A 1 148 ? 0.400 12.861 -7.453 1.00 48.75 148 THR A N 1
ATOM 1147 C CA . THR A 1 148 ? 1.015 11.570 -7.805 1.00 48.75 148 THR A CA 1
ATOM 1148 C C . THR A 1 148 ? 2.541 11.650 -7.826 1.00 48.75 148 THR A C 1
ATOM 1150 O O . THR A 1 148 ? 3.178 10.604 -7.898 1.00 48.75 148 THR A O 1
ATOM 1153 N N . GLY A 1 149 ? 3.093 12.868 -7.710 1.00 46.00 149 GLY A N 1
ATOM 1154 C CA . GLY A 1 149 ? 4.521 13.157 -7.672 1.00 46.00 149 GLY A CA 1
ATOM 1155 C C . GLY A 1 149 ? 5.257 12.786 -8.957 1.00 46.00 149 GLY A C 1
ATOM 1156 O O . GLY A 1 149 ? 4.911 11.853 -9.681 1.00 46.00 149 GLY A O 1
ATOM 1157 N N . GLY A 1 150 ? 6.340 13.495 -9.221 1.00 54.28 150 GLY A N 1
ATOM 1158 C CA . GLY A 1 150 ? 7.475 12.857 -9.854 1.00 54.28 150 GLY A CA 1
ATOM 1159 C C . GLY A 1 150 ? 7.765 11.490 -9.276 1.00 54.28 150 GLY A C 1
ATOM 1160 O O . GLY A 1 150 ? 7.993 11.387 -8.072 1.00 54.28 150 GLY A O 1
ATOM 1161 N N . ILE A 1 151 ? 7.777 10.445 -10.101 1.00 75.19 151 ILE A N 1
ATOM 1162 C CA . ILE A 1 151 ? 8.272 9.152 -9.631 1.00 75.19 151 ILE A CA 1
ATOM 1163 C C . ILE A 1 151 ? 9.770 9.317 -9.396 1.00 75.19 151 ILE A C 1
ATOM 1165 O O . ILE A 1 151 ? 10.488 9.723 -10.313 1.00 75.19 151 ILE A O 1
ATOM 1169 N N . ASP A 1 152 ? 10.214 8.995 -8.185 1.00 83.19 152 ASP A N 1
ATOM 1170 C CA . ASP A 1 152 ? 11.630 8.897 -7.858 1.00 83.19 152 ASP A CA 1
ATOM 1171 C C . ASP A 1 152 ? 12.277 7.769 -8.675 1.00 83.19 152 ASP A C 1
ATOM 1173 O O . ASP A 1 152 ? 11.817 6.620 -8.663 1.00 83.19 152 ASP A O 1
ATOM 1177 N N . LEU A 1 153 ? 13.313 8.123 -9.432 1.00 89.88 153 LEU A N 1
ATOM 1178 C CA . LEU A 1 153 ? 14.045 7.226 -10.315 1.00 89.88 153 LEU A CA 1
ATOM 1179 C C . LEU A 1 153 ? 15.357 6.728 -9.695 1.00 89.88 153 LEU A C 1
ATOM 1181 O O . LEU A 1 153 ? 16.108 6.053 -10.392 1.00 89.88 153 LEU A O 1
ATOM 1185 N N . ALA A 1 154 ? 15.613 6.965 -8.404 1.00 87.94 154 ALA A N 1
ATOM 1186 C CA . ALA A 1 154 ? 16.844 6.557 -7.716 1.00 87.94 154 ALA A CA 1
ATOM 1187 C C . ALA A 1 154 ? 17.175 5.054 -7.796 1.00 87.94 154 ALA A C 1
ATOM 1189 O O . ALA A 1 154 ? 18.325 4.669 -7.622 1.00 87.94 154 ALA A O 1
ATOM 1190 N N . ALA A 1 155 ? 16.195 4.196 -8.099 1.00 87.50 155 ALA A N 1
ATOM 1191 C CA . ALA A 1 155 ? 16.398 2.762 -8.324 1.00 87.50 155 ALA A CA 1
ATOM 1192 C C . ALA A 1 155 ? 16.083 2.311 -9.764 1.00 87.50 155 ALA A C 1
ATOM 1194 O O . ALA A 1 155 ? 15.940 1.113 -10.016 1.00 87.50 155 ALA A O 1
ATOM 1195 N N . ALA A 1 156 ? 15.903 3.234 -10.713 1.00 90.69 156 ALA A N 1
ATOM 1196 C CA . ALA A 1 156 ? 15.500 2.905 -12.079 1.00 90.69 156 ALA A CA 1
ATOM 1197 C C . ALA A 1 156 ? 16.513 1.987 -12.778 1.00 90.69 156 ALA A C 1
ATOM 1199 O O . ALA A 1 156 ? 16.089 1.031 -13.431 1.00 90.69 156 ALA A O 1
ATOM 1200 N N . GLY A 1 157 ? 17.815 2.207 -12.572 1.00 91.12 157 GLY A N 1
ATOM 1201 C CA . GLY A 1 157 ? 18.873 1.459 -13.248 1.00 91.12 157 GLY A CA 1
ATOM 1202 C C . GLY A 1 157 ? 19.027 0.007 -12.800 1.00 91.12 157 GLY A C 1
ATOM 1203 O O . GLY A 1 157 ? 19.503 -0.829 -13.566 1.00 91.12 157 GLY A O 1
ATOM 1204 N N . VAL A 1 158 ? 18.561 -0.325 -11.594 1.00 88.94 158 VAL A N 1
ATOM 1205 C CA . VAL A 1 158 ? 18.516 -1.711 -11.086 1.00 88.94 158 VAL A CA 1
ATOM 1206 C C . VAL A 1 158 ? 17.140 -2.354 -11.222 1.00 88.94 158 VAL A C 1
ATOM 1208 O O . VAL A 1 158 ? 16.996 -3.574 -11.207 1.00 88.94 158 VAL A O 1
ATOM 1211 N N . LYS A 1 159 ? 16.093 -1.538 -11.346 1.00 90.31 159 LYS A N 1
ATOM 1212 C CA . LYS A 1 159 ? 14.712 -2.006 -11.423 1.00 90.31 159 LYS A CA 1
ATOM 1213 C C . LYS A 1 159 ? 14.287 -2.337 -12.841 1.00 90.31 159 LYS A C 1
ATOM 1215 O O . LYS A 1 159 ? 13.585 -3.328 -13.023 1.00 90.31 159 LYS A O 1
ATOM 1220 N N . LEU A 1 160 ? 14.588 -1.469 -13.803 1.00 92.62 160 LEU A N 1
ATOM 1221 C CA . LEU A 1 160 ? 13.929 -1.469 -15.107 1.00 92.62 160 LEU A CA 1
ATOM 1222 C C . LEU A 1 160 ? 14.676 -2.316 -16.139 1.00 92.62 160 LEU A C 1
ATOM 1224 O O . LEU A 1 160 ? 15.904 -2.403 -16.154 1.00 92.62 160 LEU A O 1
ATOM 1228 N N . ASP A 1 161 ? 13.899 -2.944 -17.014 1.00 91.88 161 ASP A N 1
ATOM 1229 C CA . ASP A 1 161 ? 14.409 -3.594 -18.216 1.00 91.88 161 ASP A CA 1
ATOM 1230 C C . ASP A 1 161 ? 14.767 -2.551 -19.287 1.00 91.88 161 ASP A C 1
ATOM 1232 O O . ASP A 1 161 ? 14.046 -1.565 -19.479 1.00 91.88 161 ASP A O 1
ATOM 1236 N N . ARG A 1 162 ? 15.874 -2.777 -20.006 1.00 93.44 162 ARG A N 1
ATOM 1237 C CA . ARG A 1 162 ? 16.390 -1.849 -21.022 1.00 93.44 162 ARG A CA 1
ATOM 1238 C C . ARG A 1 162 ? 15.419 -1.645 -22.182 1.00 93.44 162 ARG A C 1
ATOM 1240 O O . ARG A 1 162 ? 15.149 -0.507 -22.571 1.00 93.44 162 ARG A O 1
ATOM 1247 N N . ASN A 1 163 ? 14.880 -2.733 -22.728 1.00 93.00 163 ASN A N 1
ATOM 1248 C CA . ASN A 1 163 ? 13.989 -2.675 -23.885 1.00 93.00 163 ASN A CA 1
ATOM 1249 C C . ASN A 1 163 ? 12.657 -2.039 -23.514 1.00 93.00 163 ASN A C 1
ATOM 1251 O O . ASN A 1 163 ? 12.080 -1.285 -24.300 1.00 93.00 163 ASN A O 1
ATOM 1255 N N . TRP A 1 164 ? 12.171 -2.322 -22.308 1.00 93.00 164 TRP A N 1
ATOM 1256 C CA . TRP A 1 164 ? 10.986 -1.658 -21.796 1.00 93.00 164 TRP A CA 1
ATOM 1257 C C . TRP A 1 164 ? 11.203 -0.168 -21.585 1.00 93.00 164 TRP A C 1
ATOM 1259 O O . TRP A 1 164 ? 10.351 0.612 -21.996 1.00 93.00 164 TRP A O 1
ATOM 1269 N N . LEU A 1 165 ? 12.334 0.245 -21.002 1.00 94.31 165 LEU A N 1
ATOM 1270 C CA . LEU A 1 165 ? 12.618 1.660 -20.768 1.00 94.31 165 LEU A CA 1
ATOM 1271 C C . LEU A 1 165 ? 12.684 2.445 -22.084 1.00 94.31 165 LEU A C 1
ATOM 1273 O O . LEU A 1 165 ? 12.082 3.513 -22.185 1.00 94.31 165 LEU A O 1
ATOM 1277 N N . TYR A 1 166 ? 13.318 1.876 -23.114 1.00 95.19 166 TYR A N 1
ATOM 1278 C CA . TYR A 1 166 ? 13.316 2.448 -24.461 1.00 95.19 166 TYR A CA 1
ATOM 1279 C C . TYR A 1 166 ? 11.886 2.683 -24.979 1.00 95.19 166 TYR A C 1
ATOM 1281 O O . TYR A 1 166 ? 11.544 3.790 -25.396 1.00 95.19 166 TYR A O 1
ATOM 1289 N N . ARG A 1 167 ? 11.024 1.661 -24.911 1.00 92.75 167 ARG A N 1
ATOM 1290 C CA . ARG A 1 167 ? 9.640 1.736 -25.415 1.00 92.75 167 ARG A CA 1
ATOM 1291 C C . ARG A 1 167 ? 8.760 2.660 -24.585 1.00 92.75 167 ARG A C 1
ATOM 1293 O O . ARG A 1 167 ? 7.914 3.366 -25.121 1.00 92.75 167 ARG A O 1
ATOM 1300 N N . TRP A 1 168 ? 8.974 2.673 -23.274 1.00 92.44 168 TRP A N 1
ATOM 1301 C CA . TRP A 1 168 ? 8.297 3.571 -22.353 1.00 92.44 168 TRP A CA 1
ATOM 1302 C C . TRP A 1 168 ? 8.589 5.038 -22.687 1.00 92.44 168 TRP A C 1
ATOM 1304 O O . TRP A 1 168 ? 7.667 5.848 -22.705 1.00 92.44 168 TRP A O 1
ATOM 1314 N N . ILE A 1 169 ? 9.845 5.378 -22.999 1.00 94.31 169 ILE A N 1
ATOM 1315 C CA . ILE A 1 169 ? 10.234 6.735 -23.416 1.00 94.31 169 ILE A CA 1
ATOM 1316 C C . ILE A 1 169 ? 9.664 7.075 -24.801 1.00 94.31 169 ILE A C 1
ATOM 1318 O O . ILE A 1 169 ? 9.254 8.212 -25.034 1.00 94.31 169 ILE A O 1
ATOM 1322 N N . GLU A 1 170 ? 9.606 6.101 -25.713 1.00 93.75 170 GLU A N 1
ATOM 1323 C CA . GLU A 1 170 ? 9.038 6.286 -27.052 1.00 93.75 170 GLU A CA 1
ATOM 1324 C C . GLU A 1 170 ? 7.535 6.603 -27.018 1.00 93.75 170 GLU A C 1
ATOM 1326 O O . GLU A 1 170 ? 7.081 7.557 -27.663 1.00 93.75 170 GLU A O 1
ATOM 1331 N N . ASN A 1 171 ? 6.758 5.812 -26.271 1.00 91.50 171 ASN A N 1
ATOM 1332 C CA . ASN A 1 171 ? 5.323 6.015 -26.133 1.00 91.50 171 ASN A CA 1
ATOM 1333 C C . ASN A 1 171 ? 4.775 5.439 -24.809 1.00 91.50 171 ASN A C 1
ATOM 1335 O O . ASN A 1 171 ? 4.315 4.295 -24.752 1.00 91.50 171 ASN A O 1
ATOM 1339 N N . PRO A 1 172 ? 4.729 6.237 -23.728 1.00 89.19 172 PRO A N 1
ATOM 1340 C CA . PRO A 1 172 ? 4.327 5.736 -22.413 1.00 89.19 172 PRO A CA 1
ATOM 1341 C C . PRO A 1 172 ? 2.837 5.356 -22.344 1.00 89.19 172 PRO A C 1
ATOM 1343 O O . PRO A 1 172 ? 2.428 4.562 -21.492 1.00 89.19 172 PRO A O 1
ATOM 1346 N N . ARG A 1 173 ? 2.003 5.887 -23.250 1.00 86.50 173 ARG A N 1
ATOM 1347 C CA . ARG A 1 173 ? 0.560 5.596 -23.288 1.00 86.50 173 ARG A CA 1
ATOM 1348 C C . ARG A 1 173 ? 0.236 4.179 -23.755 1.00 86.50 173 ARG A C 1
ATOM 1350 O O . ARG A 1 173 ? -0.843 3.702 -23.418 1.00 86.50 173 ARG A O 1
ATOM 1357 N N . ASP A 1 174 ? 1.165 3.510 -24.439 1.00 84.25 174 ASP A N 1
ATOM 1358 C CA . ASP A 1 174 ? 0.998 2.110 -24.854 1.00 84.25 174 ASP A CA 1
ATOM 1359 C C . ASP A 1 174 ? 1.021 1.158 -23.651 1.00 84.25 174 ASP A C 1
ATOM 1361 O O . ASP A 1 174 ? 0.395 0.103 -23.680 1.00 84.25 174 ASP A O 1
ATOM 1365 N N . TYR A 1 175 ? 1.692 1.553 -22.564 1.00 78.50 175 TYR A N 1
ATOM 1366 C CA . TYR A 1 175 ? 1.714 0.798 -21.310 1.00 78.50 175 TYR A CA 1
ATOM 1367 C C . TYR A 1 175 ? 0.692 1.321 -20.299 1.00 78.50 175 TYR A C 1
ATOM 1369 O O . TYR A 1 175 ? -0.009 0.538 -19.662 1.00 78.50 175 TYR A O 1
ATOM 1377 N N . PHE A 1 176 ? 0.606 2.646 -20.124 1.00 76.69 176 PHE A N 1
ATOM 1378 C CA . PHE A 1 176 ? -0.307 3.275 -19.168 1.00 76.69 176 PHE A CA 1
ATOM 1379 C C . PHE A 1 176 ? -1.091 4.410 -19.842 1.00 76.69 176 PHE A C 1
ATOM 1381 O O . PHE A 1 176 ? -0.616 5.547 -19.870 1.00 76.69 176 PHE A O 1
ATOM 1388 N N . PRO A 1 177 ? -2.330 4.163 -20.313 1.00 79.31 177 PRO A N 1
ATOM 1389 C CA . PRO A 1 177 ? -3.118 5.159 -21.051 1.00 79.31 177 PRO A CA 1
ATOM 1390 C C . PRO A 1 177 ? -3.373 6.470 -20.291 1.00 79.31 177 PRO A C 1
ATOM 1392 O O . PRO A 1 177 ? -3.527 7.526 -20.901 1.00 79.31 177 PRO A O 1
ATOM 1395 N N . ARG A 1 178 ? -3.396 6.413 -18.950 1.00 76.94 178 ARG A N 1
ATOM 1396 C CA . ARG A 1 178 ? -3.598 7.567 -18.050 1.00 76.94 178 ARG A CA 1
ATOM 1397 C C . ARG A 1 178 ? -2.294 8.190 -17.531 1.00 76.94 178 ARG A C 1
ATOM 1399 O O . ARG A 1 178 ? -2.341 8.986 -16.599 1.00 76.94 178 ARG A O 1
ATOM 1406 N N . THR A 1 179 ? -1.137 7.809 -18.075 1.00 81.06 179 THR A N 1
ATOM 1407 C CA . THR A 1 179 ? 0.154 8.386 -17.674 1.00 81.06 179 THR A CA 1
ATOM 1408 C C . THR A 1 179 ? 0.204 9.896 -17.917 1.00 81.06 179 THR A C 1
ATOM 1410 O O . THR A 1 179 ? -0.292 10.391 -18.932 1.00 81.06 179 THR A O 1
ATOM 1413 N N . LEU A 1 180 ? 0.835 10.618 -16.987 1.00 83.62 180 LEU A N 1
ATOM 1414 C CA . LEU A 1 180 ? 1.134 12.046 -17.124 1.00 83.62 180 LEU A CA 1
ATOM 1415 C C . LEU A 1 180 ? 2.455 12.298 -17.861 1.00 83.62 180 LEU A C 1
ATOM 1417 O O . LEU A 1 180 ? 2.717 13.433 -18.252 1.00 83.62 180 LEU A O 1
ATOM 1421 N N . MET A 1 181 ? 3.281 11.263 -18.064 1.00 88.19 181 MET A N 1
ATOM 1422 C CA . MET A 1 181 ? 4.532 11.402 -18.806 1.00 88.19 181 MET A CA 1
ATOM 1423 C C . MET A 1 181 ? 4.224 11.791 -20.261 1.00 88.19 181 MET A C 1
ATOM 1425 O O . MET A 1 181 ? 3.489 11.062 -20.939 1.00 88.19 181 MET A O 1
ATOM 1429 N N . PRO A 1 182 ? 4.744 12.932 -20.750 1.00 88.38 182 PRO A N 1
ATOM 1430 C CA . PRO A 1 182 ? 4.491 13.367 -22.113 1.00 88.38 182 PRO A CA 1
ATOM 1431 C C . PRO A 1 182 ? 5.222 12.466 -23.109 1.00 88.38 182 PRO A C 1
ATOM 1433 O O . PRO A 1 182 ? 6.200 11.794 -22.784 1.00 88.38 182 PRO A O 1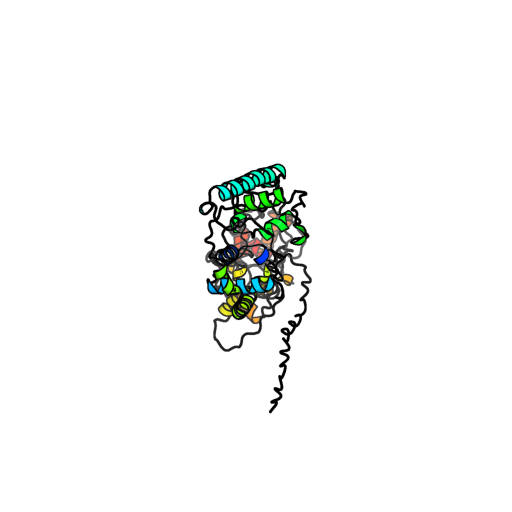
ATOM 1436 N N . ARG A 1 183 ? 4.749 12.476 -24.356 1.00 89.88 183 ARG A N 1
ATOM 1437 C CA . ARG A 1 183 ? 5.473 11.861 -25.466 1.00 89.88 183 ARG A CA 1
ATOM 1438 C C . ARG A 1 183 ? 6.562 12.822 -25.929 1.00 89.88 183 ARG A C 1
ATOM 1440 O O . ARG A 1 183 ? 6.252 13.943 -26.329 1.00 89.88 183 ARG A O 1
ATOM 1447 N N . PHE A 1 184 ? 7.810 12.374 -25.900 1.00 87.75 184 PHE A N 1
ATOM 1448 C CA . PHE A 1 184 ? 8.949 13.155 -26.365 1.00 87.75 184 PHE A CA 1
ATOM 1449 C C . PHE A 1 184 ? 9.277 12.813 -27.817 1.00 87.75 184 PHE A C 1
ATOM 1451 O O . PHE A 1 184 ? 9.363 11.645 -28.197 1.00 87.75 184 PHE A O 1
ATOM 1458 N N . THR A 1 185 ? 9.491 13.840 -28.633 1.00 88.19 185 THR A N 1
ATOM 1459 C CA . THR A 1 185 ? 9.994 13.682 -30.001 1.00 88.19 185 THR A CA 1
ATOM 1460 C C . THR A 1 185 ? 11.515 13.793 -29.956 1.00 88.19 185 THR A C 1
ATOM 1462 O O . THR A 1 185 ? 12.048 14.896 -29.919 1.00 88.19 185 THR A O 1
ATOM 1465 N N . MET A 1 186 ? 12.206 12.653 -29.906 1.00 93.62 186 MET A N 1
ATOM 1466 C CA . MET A 1 186 ? 13.674 12.561 -29.909 1.00 93.62 186 MET A CA 1
ATOM 1467 C C . MET A 1 186 ? 14.147 11.492 -30.898 1.00 93.62 186 MET A C 1
ATOM 1469 O O . MET A 1 186 ? 13.371 10.590 -31.243 1.00 93.62 186 MET A O 1
ATOM 1473 N N . SER A 1 187 ? 15.398 11.605 -31.354 1.00 96.06 187 SER A N 1
ATOM 1474 C CA . SER A 1 187 ? 16.018 10.632 -32.262 1.00 96.06 187 SER A CA 1
ATOM 1475 C C . SER A 1 187 ? 16.194 9.263 -31.585 1.00 96.06 187 SER A C 1
ATOM 1477 O O . SER A 1 187 ? 16.120 9.147 -30.360 1.00 96.06 187 SER A O 1
ATOM 1479 N N . ASP A 1 188 ? 16.407 8.210 -32.383 1.00 95.56 188 ASP A N 1
ATOM 1480 C CA . ASP A 1 188 ? 16.725 6.877 -31.846 1.00 95.56 188 ASP A CA 1
ATOM 1481 C C . ASP A 1 188 ? 18.021 6.899 -31.023 1.00 95.56 188 ASP A C 1
ATOM 1483 O O . ASP A 1 188 ? 18.078 6.339 -29.931 1.00 95.56 188 ASP A O 1
ATOM 1487 N N . GLU A 1 189 ? 19.029 7.622 -31.514 1.00 95.12 189 GLU A N 1
ATOM 1488 C CA . GLU A 1 189 ? 20.313 7.818 -30.842 1.00 95.12 189 GLU A CA 1
ATOM 1489 C C . GLU A 1 189 ? 20.142 8.486 -29.472 1.00 95.12 189 GLU A C 1
ATOM 1491 O O . GLU A 1 189 ? 20.601 7.943 -28.469 1.00 95.12 189 GLU A O 1
ATOM 1496 N N . ASP A 1 190 ? 19.394 9.592 -29.401 1.00 97.31 190 ASP A N 1
ATOM 1497 C CA . ASP A 1 190 ? 19.130 10.308 -28.146 1.00 97.31 190 ASP A CA 1
ATOM 1498 C C . ASP A 1 190 ? 18.371 9.435 -27.146 1.00 97.31 190 ASP A C 1
ATOM 1500 O O . ASP A 1 190 ? 18.633 9.470 -25.943 1.00 97.31 190 ASP A O 1
ATOM 1504 N N . ARG A 1 191 ? 17.439 8.613 -27.636 1.00 97.44 191 ARG A N 1
ATOM 1505 C CA . ARG A 1 191 ? 16.672 7.698 -26.790 1.00 97.44 191 ARG A CA 1
ATOM 1506 C C . ARG A 1 191 ? 17.544 6.589 -26.223 1.00 97.44 191 ARG A C 1
ATOM 1508 O O . ARG A 1 191 ? 17.427 6.277 -25.042 1.00 97.44 191 ARG A O 1
ATOM 1515 N N . ARG A 1 192 ? 18.414 5.994 -27.040 1.00 96.81 192 ARG A N 1
ATOM 1516 C CA . ARG A 1 192 ? 19.364 4.958 -26.607 1.00 96.81 192 ARG A CA 1
ATOM 1517 C C . ARG A 1 192 ? 20.374 5.511 -25.611 1.00 96.81 192 ARG A C 1
ATOM 1519 O O . ARG A 1 192 ? 20.598 4.879 -24.584 1.00 96.81 192 ARG A O 1
ATOM 1526 N N . ALA A 1 193 ? 20.902 6.702 -25.879 1.00 97.81 193 ALA A N 1
ATOM 1527 C CA . ALA A 1 193 ? 21.778 7.432 -24.973 1.00 97.81 193 ALA A CA 1
ATOM 1528 C C . ALA A 1 193 ? 21.099 7.679 -23.616 1.00 97.81 193 ALA A C 1
ATOM 1530 O O . ALA A 1 193 ? 21.646 7.327 -22.573 1.00 97.81 193 ALA A O 1
ATOM 1531 N N . LEU A 1 194 ? 19.860 8.188 -23.625 1.00 97.75 194 LEU A N 1
ATOM 1532 C CA . LEU A 1 194 ? 19.069 8.397 -22.411 1.00 97.75 194 LEU A CA 1
ATOM 1533 C C . LEU A 1 194 ? 18.814 7.087 -21.649 1.00 97.75 194 LEU A C 1
ATOM 1535 O O . LEU A 1 194 ? 18.895 7.069 -20.425 1.00 97.75 194 LEU A O 1
ATOM 1539 N N . VAL A 1 195 ? 18.518 5.987 -22.345 1.00 97.12 195 VAL A N 1
ATOM 1540 C CA . VAL A 1 195 ? 18.324 4.671 -21.716 1.00 97.12 195 VAL A CA 1
ATOM 1541 C C . VAL A 1 195 ? 19.604 4.189 -21.031 1.00 97.12 195 VAL A C 1
ATOM 1543 O O . VAL A 1 195 ? 19.538 3.805 -19.866 1.00 97.12 195 VAL A O 1
ATOM 1546 N N . GLU A 1 196 ? 20.757 4.225 -21.703 1.00 96.25 196 GLU A N 1
ATOM 1547 C CA . GLU A 1 196 ? 22.025 3.790 -21.096 1.00 96.25 196 GLU A CA 1
ATOM 1548 C C . GLU A 1 196 ? 22.404 4.657 -19.900 1.00 96.25 196 GLU A C 1
ATOM 1550 O O . GLU A 1 196 ? 22.764 4.137 -18.845 1.00 96.25 196 GLU A O 1
ATOM 1555 N N . PHE A 1 197 ? 22.227 5.967 -20.033 1.00 96.62 197 PHE A N 1
ATOM 1556 C CA . PHE A 1 197 ? 22.407 6.913 -18.948 1.00 96.62 197 PHE A CA 1
ATOM 1557 C C . PHE A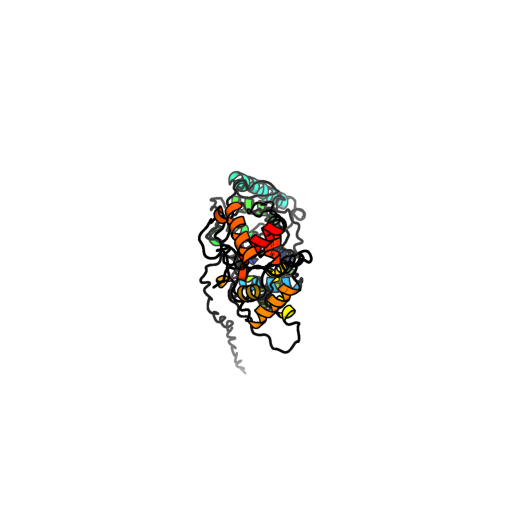 1 197 ? 21.550 6.572 -17.717 1.00 96.62 197 PHE A C 1
ATOM 1559 O O . PHE A 1 197 ? 22.082 6.415 -16.620 1.00 96.62 197 PHE A O 1
ATOM 1566 N N . LEU A 1 198 ? 20.240 6.363 -17.897 1.00 95.88 198 LEU A N 1
ATOM 1567 C CA . LEU A 1 198 ? 19.320 5.994 -16.812 1.00 95.88 198 LEU A CA 1
ATOM 1568 C C . LEU A 1 198 ? 19.638 4.632 -16.176 1.00 95.88 198 LEU A C 1
ATOM 1570 O O . LEU A 1 198 ? 19.276 4.391 -15.024 1.00 95.88 198 LEU A O 1
ATOM 1574 N N . LEU A 1 199 ? 20.258 3.715 -16.923 1.00 93.81 199 LEU A N 1
ATOM 1575 C CA . LEU A 1 199 ? 20.584 2.380 -16.425 1.00 93.81 199 LEU A CA 1
ATOM 1576 C C . LEU A 1 199 ? 21.925 2.308 -15.688 1.00 93.81 199 LEU A C 1
ATOM 1578 O O . LEU A 1 199 ? 22.088 1.428 -14.834 1.00 93.81 199 LEU A O 1
ATOM 1582 N N . ARG A 1 200 ? 22.868 3.195 -16.020 1.00 92.06 200 ARG A N 1
ATOM 1583 C CA . ARG A 1 200 ? 24.274 3.098 -15.599 1.00 92.06 200 ARG A CA 1
ATOM 1584 C C . ARG A 1 200 ? 24.734 4.205 -14.656 1.00 92.06 200 ARG A C 1
ATOM 1586 O O . ARG A 1 200 ? 25.622 3.936 -13.861 1.00 92.06 200 ARG A O 1
ATOM 1593 N N . ASP A 1 201 ? 24.149 5.399 -14.710 1.00 93.75 201 ASP A N 1
ATOM 1594 C CA . ASP A 1 201 ? 24.547 6.512 -13.838 1.00 93.75 201 ASP A CA 1
ATOM 1595 C C . ASP A 1 201 ? 24.083 6.289 -12.385 1.00 93.75 201 ASP A C 1
ATOM 1597 O O . ASP A 1 201 ? 22.949 5.868 -12.126 1.00 93.75 201 ASP A O 1
ATOM 1601 N N . ASP A 1 202 ? 24.961 6.600 -11.429 1.00 91.31 202 ASP A N 1
ATOM 1602 C CA . ASP A 1 202 ? 24.756 6.360 -9.995 1.00 91.31 202 ASP A CA 1
ATOM 1603 C C . ASP A 1 202 ? 23.518 7.065 -9.428 1.00 91.31 202 ASP A C 1
ATOM 1605 O O . ASP A 1 202 ? 22.902 6.573 -8.479 1.00 91.31 202 ASP A O 1
ATOM 1609 N N . ARG A 1 203 ? 23.068 8.169 -10.044 1.00 91.94 203 ARG A N 1
ATOM 1610 C CA . ARG A 1 203 ? 21.834 8.872 -9.642 1.00 91.94 203 ARG A CA 1
ATOM 1611 C C . ARG A 1 203 ? 20.587 7.990 -9.696 1.00 91.94 203 ARG A C 1
ATOM 1613 O O . ARG A 1 203 ? 19.589 8.328 -9.055 1.00 91.94 203 ARG A O 1
ATOM 1620 N N . PHE A 1 204 ? 20.628 6.902 -10.465 1.00 92.19 204 PHE A N 1
ATOM 1621 C CA . PHE A 1 204 ? 19.519 5.968 -10.677 1.00 92.19 204 PHE A CA 1
ATOM 1622 C C . PHE A 1 204 ? 19.793 4.568 -10.110 1.00 92.19 204 PHE A C 1
ATOM 1624 O O . PHE A 1 204 ? 19.021 3.634 -10.369 1.00 92.19 204 PHE A O 1
ATOM 1631 N N . ARG A 1 205 ? 20.888 4.410 -9.354 1.00 89.56 205 ARG A N 1
ATOM 1632 C CA . ARG A 1 205 ? 21.379 3.132 -8.820 1.00 89.56 205 ARG A CA 1
ATOM 1633 C C . ARG A 1 205 ? 21.690 3.202 -7.321 1.00 89.56 205 ARG A C 1
ATOM 1635 O O . ARG A 1 205 ? 22.623 2.567 -6.854 1.00 89.56 205 ARG A O 1
ATOM 1642 N N . GLU A 1 206 ? 20.872 3.912 -6.546 1.00 82.19 206 GLU A N 1
ATOM 1643 C CA . GLU A 1 206 ? 21.025 4.038 -5.083 1.00 82.19 206 GLU A CA 1
ATOM 1644 C C . GLU A 1 206 ? 21.018 2.679 -4.356 1.00 82.19 206 GLU A C 1
ATOM 1646 O O . GLU A 1 206 ? 21.557 2.527 -3.263 1.00 82.19 206 GLU A O 1
ATOM 1651 N N . ILE A 1 207 ? 20.392 1.673 -4.966 1.00 78.69 207 ILE A N 1
ATOM 1652 C CA . ILE A 1 207 ? 20.278 0.331 -4.410 1.00 78.69 207 ILE A CA 1
ATOM 1653 C C . ILE A 1 207 ? 21.183 -0.616 -5.185 1.00 78.69 207 ILE A C 1
ATOM 1655 O O . ILE A 1 207 ? 20.948 -0.855 -6.367 1.00 78.69 207 ILE A O 1
ATOM 1659 N N . GLU A 1 208 ? 22.109 -1.267 -4.487 1.00 76.56 208 GLU A N 1
ATOM 1660 C CA . GLU A 1 208 ? 22.832 -2.417 -5.026 1.00 76.56 208 GLU A CA 1
ATOM 1661 C C . GLU A 1 208 ? 21.980 -3.694 -4.969 1.00 76.56 208 GLU A C 1
ATOM 1663 O O . GLU A 1 208 ? 21.166 -3.928 -4.058 1.00 76.56 208 GLU A O 1
ATOM 1668 N N . LEU A 1 209 ? 22.135 -4.508 -6.008 1.00 78.88 209 LEU A N 1
ATOM 1669 C CA . LEU A 1 209 ? 21.389 -5.734 -6.238 1.00 78.88 209 LEU A CA 1
ATOM 1670 C C . LEU A 1 209 ? 22.280 -6.710 -6.996 1.00 78.88 209 LEU A C 1
ATOM 1672 O O . LEU A 1 209 ? 22.634 -6.451 -8.145 1.00 78.88 209 LEU A O 1
ATOM 1676 N N . ASP A 1 210 ? 22.580 -7.841 -6.366 1.00 76.81 210 ASP A N 1
ATOM 1677 C CA . ASP A 1 210 ? 23.258 -8.941 -7.040 1.00 76.81 210 ASP A CA 1
ATOM 1678 C C . ASP A 1 210 ? 22.330 -9.527 -8.107 1.00 76.81 210 ASP A C 1
ATOM 1680 O O . ASP A 1 210 ? 21.250 -10.055 -7.808 1.00 76.81 210 ASP A O 1
ATOM 1684 N N . GLU A 1 211 ? 22.746 -9.430 -9.368 1.00 72.44 211 GLU A N 1
ATOM 1685 C CA . GLU A 1 211 ? 22.025 -10.024 -10.486 1.00 72.44 211 GLU A CA 1
ATOM 1686 C C . GLU A 1 211 ? 22.609 -11.403 -10.807 1.00 72.44 211 GLU A C 1
ATOM 1688 O O . GLU A 1 211 ? 23.722 -11.505 -11.328 1.00 72.44 211 GLU A O 1
ATOM 1693 N N . PRO A 1 212 ? 21.880 -12.496 -10.513 1.00 78.69 212 PRO A N 1
ATOM 1694 C CA . PRO A 1 212 ? 22.322 -13.817 -10.919 1.00 78.69 212 PRO A CA 1
ATOM 1695 C C . PRO A 1 212 ? 22.257 -13.936 -12.451 1.00 78.69 212 PRO A C 1
ATOM 1697 O O . PRO A 1 212 ? 21.452 -13.247 -13.093 1.00 78.69 212 PRO A O 1
ATOM 1700 N N . PRO A 1 213 ? 23.045 -14.846 -13.056 1.00 78.19 213 PRO A N 1
ATOM 1701 C CA . PRO A 1 213 ? 23.066 -15.008 -14.504 1.00 78.19 213 PRO A CA 1
ATOM 1702 C C . PRO A 1 213 ? 21.669 -15.332 -15.030 1.00 78.19 213 PRO A C 1
ATOM 1704 O O . PRO A 1 213 ? 20.897 -16.017 -14.354 1.00 78.19 213 PRO A O 1
ATOM 1707 N N . ALA A 1 214 ? 21.360 -14.885 -16.252 1.00 76.38 214 ALA A N 1
ATOM 1708 C CA . ALA A 1 214 ? 20.032 -15.018 -16.857 1.00 76.38 214 ALA A CA 1
ATOM 1709 C C . ALA A 1 214 ? 19.480 -16.459 -16.823 1.00 76.38 214 ALA A C 1
ATOM 1711 O O . ALA A 1 214 ? 18.284 -16.662 -16.621 1.00 76.38 214 ALA A O 1
ATOM 1712 N N . SER A 1 215 ? 20.359 -17.462 -16.933 1.00 81.62 215 SER A N 1
ATOM 1713 C CA . SER A 1 215 ? 20.023 -18.889 -16.828 1.00 81.62 215 SER A CA 1
ATOM 1714 C C . SER A 1 215 ? 19.393 -19.284 -15.488 1.00 81.62 215 SER A C 1
ATOM 1716 O O . SER A 1 215 ? 18.599 -20.223 -15.445 1.00 81.62 215 SER A O 1
ATOM 1718 N N . SER A 1 216 ? 19.674 -18.548 -14.410 1.00 84.38 216 SER A N 1
ATOM 1719 C CA . SER A 1 216 ? 19.112 -18.778 -13.070 1.00 84.38 216 SER A CA 1
ATOM 1720 C C . SER A 1 216 ? 17.597 -18.574 -13.023 1.00 84.38 216 SER A C 1
ATOM 1722 O O . SER A 1 216 ? 16.934 -19.088 -12.126 1.00 84.38 216 SER A O 1
ATOM 1724 N N . TRP A 1 217 ? 17.036 -17.842 -13.990 1.00 88.44 217 TRP A N 1
ATOM 1725 C CA . TRP A 1 217 ? 15.604 -17.555 -14.076 1.00 88.44 217 TRP A CA 1
ATOM 1726 C C . TRP A 1 217 ? 14.822 -18.570 -14.914 1.00 88.44 217 TRP A C 1
ATOM 1728 O O . TRP A 1 217 ? 13.597 -18.497 -14.938 1.00 88.44 217 TRP A O 1
ATOM 1738 N N . SER A 1 218 ? 15.490 -19.552 -15.533 1.00 88.06 218 SER A N 1
ATOM 1739 C CA . SER A 1 218 ? 14.827 -20.660 -16.250 1.00 88.06 218 SER A CA 1
ATOM 1740 C C . SER A 1 218 ? 13.862 -21.450 -15.359 1.00 88.06 218 SER A C 1
ATOM 1742 O O . SER A 1 218 ? 12.846 -21.956 -15.825 1.00 88.06 218 SER A O 1
ATOM 1744 N N . ILE A 1 219 ? 14.120 -21.470 -14.047 1.00 86.94 219 ILE A N 1
ATOM 1745 C CA . ILE A 1 219 ? 13.246 -22.077 -13.039 1.00 86.94 219 ILE A CA 1
ATOM 1746 C C . ILE A 1 219 ? 11.824 -21.488 -13.036 1.00 86.94 219 ILE A C 1
ATOM 1748 O O . ILE A 1 219 ? 10.880 -22.145 -12.609 1.00 86.94 219 ILE A O 1
ATOM 1752 N N . LEU A 1 220 ? 11.639 -20.258 -13.527 1.00 89.75 220 LEU A N 1
ATOM 1753 C CA . LEU A 1 220 ? 10.328 -19.609 -13.594 1.00 89.75 220 LEU A CA 1
ATOM 1754 C C . LEU A 1 220 ? 9.415 -20.211 -14.676 1.00 89.75 220 LEU A C 1
ATOM 1756 O O . LEU A 1 220 ? 8.211 -19.968 -14.648 1.00 89.75 220 LEU A O 1
ATOM 1760 N N . GLU A 1 221 ? 9.962 -20.999 -15.604 1.00 88.12 221 GLU A N 1
ATOM 1761 C CA . GLU A 1 221 ? 9.209 -21.651 -16.684 1.00 88.12 221 GLU A CA 1
ATOM 1762 C C . GLU A 1 221 ? 8.532 -22.960 -16.229 1.00 88.12 221 GLU A C 1
ATOM 1764 O O . GLU A 1 221 ? 7.721 -23.528 -16.961 1.00 88.12 221 GLU A O 1
ATOM 1769 N N . GLU A 1 222 ? 8.817 -23.437 -15.009 1.00 89.19 222 GLU A N 1
ATOM 1770 C CA . GLU A 1 222 ? 8.222 -24.652 -14.443 1.00 89.19 222 GLU A CA 1
ATOM 1771 C C . GLU A 1 222 ? 6.706 -24.486 -14.183 1.00 89.19 222 GLU A C 1
ATOM 1773 O O . GLU A 1 222 ? 6.306 -23.729 -13.285 1.00 89.19 222 GLU A O 1
ATOM 1778 N N . PRO A 1 223 ? 5.818 -25.246 -14.863 1.00 88.31 223 PRO A N 1
ATOM 1779 C CA . PRO A 1 223 ? 4.368 -25.082 -14.714 1.00 88.31 223 PRO A CA 1
ATOM 1780 C C . PRO A 1 223 ? 3.864 -25.309 -13.282 1.00 88.31 223 PRO A C 1
ATOM 1782 O O . PRO A 1 223 ? 2.895 -24.689 -12.840 1.00 88.31 223 PRO A O 1
ATOM 1785 N N . GLN A 1 224 ? 4.529 -26.190 -12.527 1.00 91.31 224 GLN A N 1
ATOM 1786 C CA . GLN A 1 224 ? 4.180 -26.482 -11.139 1.00 91.31 224 GLN A CA 1
ATOM 1787 C C . GLN A 1 224 ? 4.434 -25.275 -10.228 1.00 91.31 224 GLN A C 1
ATOM 1789 O O . GLN A 1 224 ? 3.656 -25.056 -9.298 1.00 91.31 224 GLN A O 1
ATOM 1794 N N . ARG A 1 225 ? 5.479 -24.479 -10.498 1.00 94.00 225 ARG A N 1
ATOM 1795 C CA . ARG A 1 225 ? 5.775 -23.243 -9.758 1.00 94.00 225 ARG A CA 1
ATOM 1796 C C . ARG A 1 225 ? 4.719 -22.190 -10.015 1.00 94.00 225 ARG A C 1
ATOM 1798 O O . ARG A 1 225 ? 4.170 -21.657 -9.059 1.00 94.00 225 ARG A O 1
ATOM 1805 N N . ALA A 1 226 ? 4.344 -21.986 -11.277 1.00 91.50 226 ALA A N 1
ATOM 1806 C CA . ALA A 1 226 ? 3.260 -21.073 -11.628 1.00 91.50 226 ALA A CA 1
ATOM 1807 C C . ALA A 1 226 ? 1.935 -21.455 -10.939 1.00 91.50 226 ALA A C 1
ATOM 1809 O O . ALA A 1 226 ? 1.231 -20.590 -10.419 1.00 91.50 226 ALA A O 1
ATOM 1810 N N . ALA A 1 227 ? 1.614 -22.751 -10.846 1.00 87.88 227 ALA A N 1
ATOM 1811 C CA . ALA A 1 227 ? 0.415 -23.210 -10.142 1.00 87.88 227 ALA A CA 1
ATOM 1812 C C . ALA A 1 227 ? 0.468 -22.952 -8.622 1.00 87.88 227 ALA A C 1
ATOM 1814 O O . ALA A 1 227 ? -0.546 -22.587 -8.024 1.00 87.88 227 ALA A O 1
ATOM 1815 N N . ARG A 1 228 ? 1.635 -23.128 -7.981 1.00 89.69 228 ARG A N 1
ATOM 1816 C CA . ARG A 1 228 ? 1.832 -22.773 -6.562 1.00 89.69 228 ARG A CA 1
ATOM 1817 C C . ARG A 1 228 ? 1.783 -21.260 -6.351 1.00 89.69 228 ARG A C 1
ATOM 1819 O O . ARG A 1 228 ? 1.103 -20.803 -5.437 1.00 89.69 228 ARG A O 1
ATOM 1826 N N . GLY A 1 229 ? 2.411 -20.496 -7.240 1.00 90.81 229 GLY A N 1
ATOM 1827 C CA . GLY A 1 229 ? 2.410 -19.039 -7.239 1.00 90.81 229 GLY A CA 1
ATOM 1828 C C . GLY A 1 229 ? 1.017 -18.446 -7.334 1.00 90.81 229 GLY A C 1
ATOM 1829 O O . GLY A 1 229 ? 0.688 -17.567 -6.543 1.00 90.81 229 GLY A O 1
ATOM 1830 N N . ARG A 1 230 ? 0.167 -18.980 -8.225 1.00 88.44 230 ARG A N 1
ATOM 1831 C CA . ARG A 1 230 ? -1.249 -18.591 -8.322 1.00 88.44 230 ARG A CA 1
ATOM 1832 C C . ARG A 1 230 ? -1.951 -18.733 -6.972 1.00 88.44 230 ARG A C 1
ATOM 1834 O O . ARG A 1 230 ? -2.546 -17.770 -6.499 1.00 88.44 230 ARG A O 1
ATOM 1841 N N . ARG A 1 231 ? -1.800 -19.887 -6.307 1.00 83.81 231 ARG A N 1
ATOM 1842 C CA . ARG A 1 231 ? -2.387 -20.115 -4.974 1.00 83.81 231 ARG A CA 1
ATOM 1843 C C . ARG A 1 231 ? -1.864 -19.128 -3.938 1.00 83.81 231 ARG A C 1
ATOM 1845 O O . ARG A 1 231 ? -2.632 -18.661 -3.101 1.00 83.81 231 ARG A O 1
ATOM 1852 N N . ILE A 1 232 ? -0.577 -18.788 -3.973 1.00 84.94 232 ILE A N 1
ATOM 1853 C CA . ILE A 1 232 ? -0.010 -17.800 -3.048 1.00 84.94 232 ILE A CA 1
ATOM 1854 C C . ILE A 1 232 ? -0.576 -16.408 -3.344 1.00 84.94 232 ILE A C 1
ATOM 1856 O O . ILE A 1 232 ? -0.975 -15.728 -2.408 1.00 84.94 232 ILE A O 1
ATOM 1860 N N . VAL A 1 233 ? -0.679 -15.992 -4.608 1.00 85.44 233 VAL A N 1
ATOM 1861 C CA . VAL A 1 233 ? -1.271 -14.703 -5.012 1.00 85.44 233 VAL A CA 1
ATOM 1862 C C . VAL A 1 233 ? -2.735 -14.588 -4.575 1.00 85.44 233 VAL A C 1
ATOM 1864 O O . VAL A 1 233 ? -3.134 -13.559 -4.020 1.00 85.44 233 VAL A O 1
ATOM 1867 N N . GLU A 1 234 ? -3.514 -15.654 -4.767 1.00 76.62 234 GLU A N 1
ATOM 1868 C CA . GLU A 1 234 ? -4.919 -15.761 -4.357 1.00 76.62 234 GLU A CA 1
ATOM 1869 C C . GLU A 1 234 ? -5.066 -15.703 -2.833 1.00 76.62 234 GLU A C 1
ATOM 1871 O O . GLU A 1 234 ? -5.757 -14.835 -2.295 1.00 76.62 234 GLU A O 1
ATOM 1876 N N . THR A 1 235 ? -4.368 -16.587 -2.116 1.00 72.00 235 THR A N 1
ATOM 1877 C CA . THR A 1 235 ? -4.469 -16.678 -0.651 1.00 72.00 235 THR A CA 1
ATOM 1878 C C . THR A 1 235 ? -3.878 -15.457 0.043 1.00 72.00 235 THR A C 1
ATOM 1880 O O . THR A 1 235 ? -4.432 -15.010 1.042 1.00 72.00 235 THR A O 1
ATOM 1883 N N . SER A 1 236 ? -2.807 -14.867 -0.502 1.00 77.06 236 SER A N 1
ATOM 1884 C CA . SER A 1 236 ? -2.179 -13.630 -0.007 1.00 77.06 236 SER A CA 1
ATOM 1885 C C . SER A 1 236 ? -2.980 -12.373 -0.327 1.00 77.06 236 SER A C 1
ATOM 1887 O O . SER A 1 236 ? -2.655 -11.305 0.191 1.00 77.06 236 SER A O 1
ATOM 1889 N N . ARG A 1 237 ? -4.040 -12.494 -1.139 1.00 75.81 237 ARG A N 1
ATOM 1890 C CA . ARG A 1 237 ? -4.916 -11.392 -1.552 1.00 75.81 237 ARG A CA 1
ATOM 1891 C C . ARG A 1 237 ? -4.158 -10.254 -2.236 1.00 75.81 237 ARG A C 1
ATOM 1893 O O . ARG A 1 237 ? -4.536 -9.091 -2.107 1.00 75.81 237 ARG A O 1
ATOM 1900 N N . CYS A 1 238 ? -3.125 -10.578 -3.022 1.00 81.75 238 CYS A N 1
ATOM 1901 C CA . CYS A 1 238 ? -2.369 -9.577 -3.783 1.00 81.75 238 CYS A CA 1
ATOM 1902 C C . CYS A 1 238 ? -3.284 -8.774 -4.725 1.00 81.75 238 CYS A C 1
ATOM 1904 O O . CYS A 1 238 ? -3.072 -7.575 -4.898 1.00 81.75 238 CYS A O 1
ATOM 1906 N N . ILE A 1 239 ? -4.345 -9.408 -5.239 1.00 78.00 239 ILE A N 1
ATOM 1907 C CA . ILE A 1 239 ? -5.396 -8.812 -6.081 1.00 78.00 239 ILE A CA 1
ATOM 1908 C C . ILE A 1 239 ? -6.157 -7.644 -5.442 1.00 78.00 239 ILE A C 1
ATOM 1910 O O . ILE A 1 239 ? -6.751 -6.829 -6.139 1.00 78.00 239 ILE A O 1
ATOM 1914 N N . VAL A 1 240 ? -6.159 -7.515 -4.112 1.00 72.75 240 VAL A N 1
ATOM 1915 C CA . VAL A 1 240 ? -6.816 -6.372 -3.454 1.00 72.75 240 VAL A CA 1
ATOM 1916 C C . VAL A 1 240 ? -6.088 -5.074 -3.804 1.00 72.75 240 VAL A C 1
ATOM 1918 O O . VAL A 1 240 ? -6.717 -4.033 -3.988 1.00 72.75 240 VAL A O 1
ATOM 1921 N N . CYS A 1 241 ? -4.762 -5.146 -3.928 1.00 76.81 241 CYS A N 1
ATOM 1922 C CA . CYS A 1 241 ? -3.921 -3.999 -4.237 1.00 76.81 241 CYS A CA 1
ATOM 1923 C C . CYS A 1 241 ? -3.493 -3.974 -5.701 1.00 76.81 241 CYS A C 1
ATOM 1925 O O . CYS A 1 241 ? -3.421 -2.893 -6.267 1.00 76.81 241 CYS A O 1
ATOM 1927 N N . HIS A 1 242 ? -3.210 -5.124 -6.303 1.00 82.19 242 HIS A N 1
ATOM 1928 C CA . HIS A 1 242 ? -2.698 -5.243 -7.662 1.00 82.19 242 HIS A CA 1
ATOM 1929 C C . HIS A 1 242 ? -3.775 -5.707 -8.633 1.00 82.19 242 HIS A C 1
ATOM 1931 O O . HIS A 1 242 ? -4.654 -6.480 -8.271 1.00 82.19 242 HIS A O 1
ATOM 1937 N N . ASP A 1 243 ? -3.658 -5.280 -9.882 1.00 77.81 243 ASP A N 1
ATOM 1938 C CA . ASP A 1 243 ? -4.361 -5.932 -10.981 1.00 77.81 243 ASP A CA 1
ATOM 1939 C C . ASP A 1 243 ? -3.555 -7.161 -11.433 1.00 77.81 243 ASP A C 1
ATOM 1941 O O . ASP A 1 243 ? -2.363 -7.037 -11.748 1.00 77.81 243 ASP A O 1
ATOM 1945 N N . VAL A 1 244 ? -4.173 -8.343 -11.393 1.00 81.25 244 VAL A N 1
ATOM 1946 C CA . VAL A 1 244 ? -3.555 -9.622 -11.765 1.00 81.25 244 VAL A CA 1
ATOM 1947 C C . VAL A 1 244 ? -4.507 -10.371 -12.685 1.00 81.25 244 VAL A C 1
ATOM 1949 O O . VAL A 1 244 ? -5.559 -10.841 -12.259 1.00 81.25 244 VAL A O 1
ATOM 1952 N N . GLU A 1 245 ? -4.108 -10.506 -13.946 1.00 75.88 245 GLU A N 1
ATOM 1953 C CA . GLU A 1 245 ? -4.912 -11.176 -14.962 1.00 75.88 245 GLU A CA 1
ATOM 1954 C C . GLU A 1 245 ? -5.238 -12.626 -14.563 1.00 75.88 245 GLU A C 1
ATOM 1956 O O . GLU A 1 245 ? -4.385 -13.367 -14.067 1.00 75.88 245 GLU A O 1
ATOM 1961 N N . GLY A 1 246 ? -6.494 -13.031 -14.772 1.00 69.44 246 GLY A N 1
ATOM 1962 C CA . GLY A 1 246 ? -6.959 -14.394 -14.507 1.00 69.44 246 GLY A CA 1
ATOM 1963 C C . GLY A 1 246 ? -7.206 -14.737 -13.034 1.00 69.44 246 GLY A C 1
ATOM 1964 O O . GLY A 1 246 ? -7.411 -15.910 -12.728 1.00 69.44 246 GLY A O 1
ATOM 1965 N N . VAL A 1 247 ? -7.194 -13.754 -12.124 1.00 65.38 247 VAL A N 1
ATOM 1966 C CA . VAL A 1 247 ? -7.579 -13.944 -10.718 1.00 65.38 247 VAL A CA 1
ATOM 1967 C C . VAL A 1 247 ? -8.752 -13.015 -10.379 1.00 65.38 247 VAL A C 1
ATOM 1969 O O . VAL A 1 247 ? -8.566 -11.799 -10.384 1.00 65.38 247 VAL A O 1
ATOM 1972 N N . PRO A 1 248 ? -9.955 -13.537 -10.071 1.00 58.41 248 PRO A N 1
ATOM 1973 C CA . PRO A 1 248 ? -11.114 -12.687 -9.823 1.00 58.41 248 PRO A CA 1
ATOM 1974 C C . PRO A 1 248 ? -10.974 -11.827 -8.557 1.00 58.41 248 PRO A C 1
ATOM 1976 O O . PRO A 1 248 ? -10.598 -12.321 -7.493 1.00 58.41 248 PRO A O 1
ATOM 1979 N N . ASP A 1 249 ? -11.390 -10.559 -8.643 1.00 53.28 249 ASP A N 1
ATOM 1980 C CA . ASP A 1 249 ? -11.404 -9.590 -7.530 1.00 53.28 249 ASP A CA 1
ATOM 1981 C C . ASP A 1 249 ? -12.275 -10.011 -6.337 1.00 53.28 249 ASP A C 1
ATOM 1983 O O . ASP A 1 249 ? -12.102 -9.534 -5.210 1.00 53.28 249 ASP A O 1
ATOM 1987 N N . LEU A 1 250 ? -13.221 -10.912 -6.592 1.00 49.41 250 LEU A N 1
ATOM 1988 C CA . LEU A 1 250 ? -14.182 -11.452 -5.644 1.00 49.41 250 LEU A CA 1
ATOM 1989 C C . LEU A 1 250 ? -14.002 -12.971 -5.567 1.00 49.41 250 LEU A C 1
ATOM 1991 O O . LEU A 1 250 ? -14.870 -13.735 -5.968 1.00 49.41 250 LEU A O 1
ATOM 1995 N N . TYR A 1 251 ? -12.841 -13.422 -5.090 1.00 45.66 251 TYR A N 1
ATOM 1996 C CA . TYR A 1 251 ? -12.635 -14.845 -4.834 1.00 45.66 251 TYR A CA 1
ATOM 1997 C C . TYR A 1 251 ? -13.440 -15.296 -3.604 1.00 45.66 251 TYR A C 1
ATOM 1999 O O . TYR A 1 251 ? -13.103 -14.923 -2.469 1.00 45.66 251 TYR A O 1
ATOM 2007 N N . GLU A 1 252 ? -14.470 -16.115 -3.839 1.00 41.88 252 GLU A N 1
ATOM 2008 C CA . GLU A 1 252 ? -15.070 -17.001 -2.839 1.00 41.88 252 GLU A CA 1
ATOM 2009 C C . GLU A 1 252 ? -14.036 -18.075 -2.478 1.00 41.88 252 GLU A C 1
ATOM 2011 O O . GLU A 1 252 ? -13.607 -18.849 -3.332 1.00 41.88 252 GLU A O 1
ATOM 2016 N N . LEU A 1 253 ? -13.580 -18.102 -1.219 1.00 40.16 253 LEU A N 1
ATOM 2017 C CA . LEU A 1 253 ? -12.680 -19.168 -0.773 1.00 40.16 253 LEU A CA 1
ATOM 2018 C C . LEU A 1 253 ? -13.409 -20.512 -0.884 1.00 40.16 253 LEU A C 1
ATOM 2020 O O . LEU A 1 253 ? -14.531 -20.609 -0.379 1.00 40.16 253 LEU A O 1
ATOM 2024 N N . PRO A 1 254 ? -12.793 -21.561 -1.458 1.00 35.84 254 PRO A N 1
ATOM 2025 C CA . PRO A 1 254 ? -13.310 -22.905 -1.296 1.00 35.84 254 PRO A CA 1
ATOM 2026 C C . PRO A 1 254 ? -13.353 -23.208 0.202 1.00 35.84 254 PRO A C 1
ATOM 2028 O O . PRO A 1 254 ? -12.370 -23.006 0.920 1.00 35.84 254 PRO A O 1
ATOM 2031 N N . SER A 1 255 ? -14.521 -23.647 0.674 1.00 34.72 255 SER A N 1
ATOM 2032 C CA . SER A 1 255 ? -14.704 -24.110 2.048 1.00 34.72 255 SER A CA 1
ATOM 2033 C C . SER A 1 255 ? -13.667 -25.200 2.328 1.00 34.72 255 SER A C 1
ATOM 2035 O O . SER A 1 255 ? -13.653 -26.193 1.598 1.00 34.72 255 SER A O 1
ATOM 2037 N N . PRO A 1 256 ? -12.782 -25.048 3.325 1.00 38.81 256 PRO A N 1
ATOM 2038 C CA . PRO A 1 256 ? -11.792 -26.074 3.592 1.00 38.81 256 PRO A CA 1
ATOM 2039 C C . PRO A 1 256 ? -12.471 -27.340 4.105 1.00 38.81 256 PRO A C 1
ATOM 2041 O O . PRO A 1 256 ? -13.441 -27.274 4.865 1.00 38.81 256 PRO A O 1
ATOM 2044 N N . ASP A 1 257 ? -11.932 -28.483 3.688 1.00 40.25 257 ASP A N 1
ATOM 2045 C CA . ASP A 1 257 ? -12.267 -29.782 4.257 1.00 40.25 257 ASP A CA 1
ATOM 2046 C C . ASP A 1 257 ? -12.010 -29.762 5.773 1.00 40.25 257 ASP A C 1
ATOM 2048 O O . ASP A 1 257 ? -10.964 -29.319 6.252 1.00 40.25 257 ASP A O 1
ATOM 2052 N N . ALA A 1 258 ? -13.007 -30.217 6.530 1.00 41.69 258 ALA A N 1
ATOM 2053 C CA . ALA A 1 258 ? -13.175 -30.011 7.969 1.00 41.69 258 ALA A CA 1
ATOM 2054 C C . ALA A 1 258 ? -12.253 -30.865 8.872 1.00 41.69 258 ALA A C 1
ATOM 2056 O O . ALA A 1 258 ? -12.622 -31.176 10.004 1.00 41.69 258 ALA A O 1
ATOM 2057 N N . THR A 1 259 ? -11.086 -31.304 8.393 1.00 40.59 259 THR A N 1
ATOM 2058 C CA . THR A 1 259 ? -10.354 -32.425 9.015 1.00 40.59 259 THR A CA 1
ATOM 2059 C C . THR A 1 259 ? -9.182 -32.053 9.927 1.00 40.59 259 THR A C 1
ATOM 2061 O O . THR A 1 259 ? -8.621 -32.950 10.547 1.00 40.59 259 THR A O 1
ATOM 2064 N N . GLU A 1 260 ? -8.822 -30.777 10.083 1.00 38.34 260 GLU A N 1
ATOM 2065 C CA . GLU A 1 260 ? -7.746 -30.348 10.998 1.00 38.34 260 GLU A CA 1
ATOM 2066 C C . GLU A 1 260 ? -8.297 -29.382 12.067 1.00 38.34 260 GLU A C 1
ATOM 2068 O O . GLU A 1 260 ? -8.840 -28.330 11.711 1.00 38.34 260 GLU A O 1
ATOM 2073 N N . PRO A 1 261 ? -8.173 -29.687 13.375 1.00 40.34 261 PRO A N 1
ATOM 2074 C CA . PRO A 1 261 ? -8.578 -28.781 14.443 1.00 40.34 261 PRO A CA 1
ATOM 2075 C C . PRO A 1 261 ? -7.532 -27.670 14.603 1.00 40.34 261 PRO A C 1
ATOM 2077 O O . PRO A 1 261 ? -6.686 -27.693 15.495 1.00 40.34 261 PRO A O 1
ATOM 2080 N N . VAL A 1 262 ? -7.586 -26.682 13.717 1.00 44.94 262 VAL A N 1
ATOM 2081 C CA . VAL A 1 262 ? -6.914 -25.394 13.902 1.00 44.94 262 VAL A CA 1
ATOM 2082 C C . VAL A 1 262 ? -7.815 -24.536 14.793 1.00 44.94 262 VAL A C 1
ATOM 2084 O O . VAL A 1 262 ? -9.034 -24.570 14.625 1.00 44.94 262 VAL A O 1
ATOM 2087 N N . ASP A 1 263 ? -7.246 -23.769 15.732 1.00 54.47 263 ASP A N 1
ATOM 2088 C CA . ASP A 1 263 ? -7.986 -22.720 16.453 1.00 54.47 263 ASP A CA 1
ATOM 2089 C C . ASP A 1 263 ? -8.840 -21.935 15.432 1.00 54.47 263 ASP A C 1
ATOM 2091 O O . ASP A 1 263 ? -8.266 -21.371 14.492 1.00 54.47 263 ASP A O 1
ATOM 2095 N N . PRO A 1 264 ? -10.185 -21.931 15.551 1.00 52.78 264 PRO A N 1
ATOM 2096 C CA . PRO A 1 264 ? -11.077 -21.327 14.564 1.00 52.78 264 PRO A CA 1
ATOM 2097 C C . PRO A 1 264 ? -10.691 -19.890 14.226 1.00 52.78 264 PRO A C 1
ATOM 2099 O O . PRO A 1 264 ? -10.810 -19.458 13.082 1.00 52.78 264 PRO A O 1
ATOM 2102 N N . LEU A 1 265 ? -10.148 -19.159 15.197 1.00 55.31 265 LEU A N 1
ATOM 2103 C CA . LEU A 1 265 ? -9.656 -17.815 14.977 1.00 55.31 265 LEU A CA 1
ATOM 2104 C C . LEU A 1 265 ? -8.322 -17.785 14.224 1.00 55.31 265 LEU A C 1
ATOM 2106 O O . LEU A 1 265 ? -8.166 -16.967 13.320 1.00 55.31 265 LEU A O 1
ATOM 2110 N N . ALA A 1 266 ? -7.363 -18.645 14.570 1.00 49.00 266 ALA A N 1
ATOM 2111 C CA . ALA A 1 266 ? -6.107 -18.755 13.829 1.00 49.00 266 ALA A CA 1
ATOM 2112 C C . ALA A 1 266 ? -6.376 -19.105 12.360 1.00 49.00 266 ALA A C 1
ATOM 2114 O O . ALA A 1 266 ? -5.774 -18.510 11.468 1.00 49.00 266 ALA A O 1
ATOM 2115 N N . LYS A 1 267 ? -7.359 -19.975 12.112 1.00 52.16 267 LYS A N 1
ATOM 2116 C CA . LYS A 1 267 ? -7.869 -20.284 10.779 1.00 52.16 267 LYS A CA 1
ATOM 2117 C C . LYS A 1 267 ? -8.477 -19.054 10.095 1.00 52.16 267 LYS A C 1
ATOM 2119 O O . LYS A 1 267 ? -8.101 -18.752 8.972 1.00 52.16 267 LYS A O 1
ATOM 2124 N N . ILE A 1 268 ? -9.355 -18.296 10.759 1.00 62.28 268 ILE A N 1
ATOM 2125 C CA . ILE A 1 268 ? -9.944 -17.072 10.179 1.00 62.28 268 ILE A CA 1
ATOM 2126 C C . ILE A 1 268 ? -8.863 -16.031 9.854 1.00 62.28 268 ILE A C 1
ATOM 2128 O O . ILE A 1 268 ? -8.858 -15.459 8.765 1.00 62.28 268 ILE A O 1
ATOM 2132 N N . VAL A 1 269 ? -7.921 -15.789 10.767 1.00 56.66 269 VAL A N 1
ATOM 2133 C CA . VAL A 1 269 ? -6.822 -14.833 10.561 1.00 56.66 269 VAL A CA 1
ATOM 2134 C C . VAL A 1 269 ? -5.912 -15.278 9.416 1.00 56.66 269 VAL A C 1
ATOM 2136 O O . VAL A 1 269 ? -5.465 -14.428 8.646 1.00 56.66 269 VAL A O 1
ATOM 2139 N N . TRP A 1 270 ? -5.666 -16.581 9.276 1.00 50.72 270 TRP A N 1
ATOM 2140 C CA . TRP A 1 270 ? -4.845 -17.153 8.210 1.00 50.72 270 TRP A CA 1
ATOM 2141 C C . TRP A 1 270 ? -5.550 -17.149 6.847 1.00 50.72 270 TRP A C 1
ATOM 2143 O O . TRP A 1 270 ? -4.969 -16.720 5.853 1.00 50.72 270 TRP A O 1
ATOM 2153 N N . ASP A 1 271 ? -6.821 -17.542 6.800 1.00 55.97 271 ASP A N 1
ATOM 2154 C CA . ASP A 1 271 ? -7.594 -17.677 5.560 1.00 55.97 271 ASP A CA 1
ATOM 2155 C C . ASP A 1 271 ? -8.062 -16.325 5.016 1.00 55.97 271 ASP A C 1
ATOM 2157 O O . ASP A 1 271 ? -8.131 -16.108 3.803 1.00 55.97 271 ASP A O 1
ATOM 2161 N N . ARG A 1 272 ? -8.393 -15.388 5.914 1.00 65.94 272 ARG A N 1
ATOM 2162 C CA . ARG A 1 272 ? -8.871 -14.043 5.553 1.00 65.94 272 ARG A CA 1
ATOM 2163 C C . ARG A 1 272 ? -7.755 -13.000 5.561 1.00 65.94 272 ARG A C 1
ATOM 2165 O O . ARG A 1 272 ? -7.977 -11.884 5.097 1.00 65.94 272 ARG A O 1
ATOM 2172 N N . ARG A 1 273 ? -6.567 -13.364 6.066 1.00 69.69 273 ARG A N 1
ATOM 2173 C CA . ARG A 1 273 ? -5.340 -12.554 6.112 1.00 69.69 273 ARG A CA 1
ATOM 2174 C C . ARG A 1 273 ? -5.570 -11.109 6.549 1.00 69.69 273 ARG A C 1
ATOM 2176 O O . ARG A 1 273 ? -5.110 -10.170 5.904 1.00 69.69 273 ARG A O 1
ATOM 2183 N N . CYS A 1 274 ? -6.236 -10.919 7.689 1.00 77.06 274 CYS A N 1
ATOM 2184 C CA . CYS A 1 274 ? -6.524 -9.590 8.249 1.00 77.06 274 CYS A CA 1
ATOM 2185 C C . CYS A 1 274 ? -5.254 -8.722 8.358 1.00 77.06 274 CYS A C 1
ATOM 2187 O O . CYS A 1 274 ? -5.290 -7.522 8.084 1.00 77.06 274 CYS A O 1
ATOM 2189 N N . LEU A 1 275 ? -4.122 -9.355 8.694 1.00 72.75 275 LEU A N 1
ATOM 2190 C CA . LEU A 1 275 ? -2.810 -8.717 8.837 1.00 72.75 275 LEU A CA 1
ATOM 2191 C C . LEU A 1 275 ? -2.190 -8.241 7.515 1.00 72.75 275 LEU A C 1
ATOM 2193 O O . LEU A 1 275 ? -1.234 -7.474 7.552 1.00 72.75 275 LEU A O 1
ATOM 2197 N N . THR A 1 276 ? -2.720 -8.639 6.353 1.00 71.88 276 THR A N 1
ATOM 2198 C CA . THR A 1 276 ? -2.302 -8.067 5.063 1.00 71.88 276 THR A CA 1
ATOM 2199 C C . THR A 1 276 ? -2.611 -6.572 5.025 1.00 71.88 276 THR A C 1
ATOM 2201 O O . THR A 1 276 ? -1.786 -5.779 4.583 1.00 71.88 276 THR A O 1
ATOM 2204 N N . CYS A 1 277 ? -3.779 -6.165 5.527 1.00 78.06 277 CYS A N 1
ATOM 2205 C CA . CYS A 1 277 ? -4.184 -4.760 5.534 1.00 78.06 277 CYS A CA 1
ATOM 2206 C C . CYS A 1 277 ? -3.936 -4.092 6.887 1.00 78.06 277 CYS A C 1
ATOM 2208 O O . CYS A 1 277 ? -3.500 -2.943 6.926 1.00 78.06 277 CYS A O 1
ATOM 2210 N N . HIS A 1 278 ? -4.239 -4.799 7.976 1.00 83.62 278 HIS A N 1
ATOM 2211 C CA . HIS A 1 278 ? -4.240 -4.256 9.326 1.00 83.62 278 HIS A CA 1
ATOM 2212 C C . HIS A 1 278 ? -2.931 -4.510 10.064 1.00 83.62 278 HIS A C 1
ATOM 2214 O O . HIS A 1 278 ? -2.338 -5.586 9.971 1.00 83.62 278 HIS A O 1
ATOM 2220 N N . ARG A 1 279 ? -2.548 -3.540 10.892 1.00 80.69 279 ARG A N 1
ATOM 2221 C CA . ARG A 1 279 ? -1.489 -3.697 11.884 1.00 80.69 279 ARG A CA 1
ATOM 2222 C C . ARG A 1 279 ? -2.076 -4.230 13.189 1.00 80.69 279 ARG A C 1
ATOM 2224 O O . ARG A 1 279 ? -3.159 -3.819 13.589 1.00 80.69 279 ARG A O 1
ATOM 2231 N N . VAL A 1 280 ? -1.358 -5.128 13.856 1.00 74.81 280 VAL A N 1
ATOM 2232 C CA . VAL A 1 280 ? -1.652 -5.631 15.202 1.00 74.81 280 VAL A CA 1
ATOM 2233 C C . VAL A 1 280 ? -0.339 -5.824 15.949 1.00 74.81 280 VAL A C 1
ATOM 2235 O O . VAL A 1 280 ? 0.521 -6.586 15.508 1.00 74.81 280 VAL A O 1
ATOM 2238 N N . SER A 1 281 ? -0.179 -5.145 17.083 1.00 72.56 281 SER A N 1
ATOM 2239 C CA . SER A 1 281 ? 1.009 -5.222 17.943 1.00 72.56 281 SER A CA 1
ATOM 2240 C C . SER A 1 281 ? 2.313 -5.041 17.151 1.00 72.56 281 SER A C 1
ATOM 2242 O O . SER A 1 281 ? 3.270 -5.795 17.312 1.00 72.56 281 SER A O 1
ATOM 2244 N N . GLY A 1 282 ? 2.318 -4.074 16.227 1.00 63.19 282 GLY A N 1
ATOM 2245 C CA . GLY A 1 282 ? 3.461 -3.774 15.356 1.00 63.19 282 GLY A CA 1
ATOM 2246 C C . GLY A 1 282 ? 3.665 -4.724 14.166 1.00 63.19 282 GLY A C 1
ATOM 2247 O O . GLY A 1 282 ? 4.589 -4.509 13.385 1.00 63.19 282 GLY A O 1
ATOM 2248 N N . ARG A 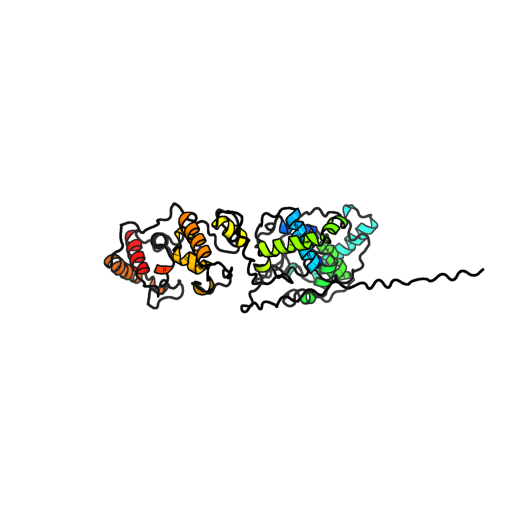1 283 ? 2.816 -5.743 13.983 1.00 57.84 283 ARG A N 1
ATOM 2249 C CA . ARG A 1 283 ? 2.895 -6.722 12.882 1.00 57.84 283 ARG A CA 1
ATOM 2250 C C . ARG A 1 283 ? 1.762 -6.522 11.874 1.00 57.84 283 ARG A C 1
ATOM 2252 O O . ARG A 1 283 ? 0.655 -6.189 12.273 1.00 57.84 283 ARG A O 1
ATOM 2259 N N . GLY A 1 284 ? 2.020 -6.771 10.590 1.00 66.12 284 GLY A N 1
ATOM 2260 C CA . GLY A 1 284 ? 1.033 -6.636 9.508 1.00 66.12 284 GLY A CA 1
ATOM 2261 C C . GLY A 1 284 ? 1.180 -5.357 8.674 1.00 66.12 284 GLY A C 1
ATOM 2262 O O . GLY A 1 284 ? 2.221 -4.695 8.705 1.00 66.12 284 GLY A O 1
ATOM 2263 N N . GLY A 1 285 ? 0.145 -5.042 7.897 1.00 67.25 285 GLY A N 1
ATOM 2264 C CA . GLY A 1 285 ? 0.101 -3.922 6.956 1.00 67.25 285 GLY A CA 1
ATOM 2265 C C . GLY A 1 285 ? -0.281 -2.582 7.588 1.00 67.25 285 GLY A C 1
ATOM 2266 O O . GLY A 1 285 ? -0.813 -2.514 8.689 1.00 67.25 285 GLY A O 1
ATOM 2267 N N . THR A 1 286 ? -0.010 -1.489 6.876 1.00 72.75 286 THR A N 1
ATOM 2268 C CA . THR A 1 286 ? -0.373 -0.108 7.269 1.00 72.75 286 THR A CA 1
ATOM 2269 C C . THR A 1 286 ? -1.487 0.480 6.415 1.00 72.75 286 THR A C 1
ATOM 2271 O O . THR A 1 286 ? -1.779 1.671 6.488 1.00 72.75 286 THR A O 1
ATOM 2274 N N . TYR A 1 287 ? -2.084 -0.352 5.566 1.00 71.88 287 TYR A N 1
ATOM 2275 C CA . TYR A 1 287 ? -3.087 0.068 4.602 1.00 71.88 287 TYR A CA 1
ATOM 2276 C C . TYR A 1 287 ? -4.455 0.309 5.256 1.00 71.88 287 TYR A C 1
ATOM 2278 O O . TYR A 1 287 ? -5.220 1.157 4.803 1.00 71.88 287 TYR A O 1
ATOM 2286 N N . ALA A 1 288 ? -4.754 -0.416 6.333 1.00 80.56 288 ALA A N 1
ATOM 2287 C CA . ALA A 1 288 ? -5.962 -0.268 7.133 1.00 80.56 288 ALA A CA 1
ATOM 2288 C C . ALA A 1 288 ? -5.617 0.112 8.589 1.00 80.56 288 ALA A C 1
ATOM 2290 O O . ALA A 1 288 ? -4.452 0.009 8.986 1.00 80.56 288 ALA A O 1
ATOM 2291 N N . PRO A 1 289 ? -6.605 0.565 9.392 1.00 84.56 289 PRO A N 1
ATOM 2292 C CA . PRO A 1 289 ? -6.370 0.992 10.769 1.00 84.56 289 PRO A CA 1
ATOM 2293 C C . PRO A 1 289 ? -5.672 -0.068 11.624 1.00 84.56 289 PRO A C 1
ATOM 2295 O O . PRO A 1 289 ? -5.882 -1.269 11.438 1.00 84.56 289 PRO A O 1
ATOM 2298 N N . ASP A 1 290 ? -4.870 0.386 12.583 1.00 85.38 290 ASP A N 1
ATOM 2299 C CA . ASP A 1 290 ? -4.258 -0.482 13.585 1.00 85.38 290 ASP A CA 1
ATOM 2300 C C . ASP A 1 290 ? -5.349 -1.081 14.485 1.00 85.38 290 ASP A C 1
ATOM 2302 O O . ASP A 1 290 ? -6.151 -0.354 15.064 1.00 85.38 290 ASP A O 1
ATOM 2306 N N . LEU A 1 291 ? -5.399 -2.411 14.579 1.00 88.44 291 LEU A N 1
ATOM 2307 C CA . LEU A 1 291 ? -6.400 -3.143 15.355 1.00 88.44 291 LEU A CA 1
ATOM 2308 C C . LEU A 1 291 ? -5.914 -3.512 16.762 1.00 88.44 291 LEU A C 1
ATOM 2310 O O . LEU A 1 291 ? -6.601 -4.258 17.456 1.00 88.44 291 LEU A O 1
ATOM 2314 N N . THR A 1 292 ? -4.742 -3.037 17.196 1.00 82.81 292 THR A N 1
ATOM 2315 C CA . THR A 1 292 ? -4.105 -3.435 18.465 1.00 82.81 292 THR A CA 1
ATOM 2316 C C . THR A 1 292 ? -5.011 -3.232 19.678 1.00 82.81 292 THR A C 1
ATOM 2318 O O . THR A 1 292 ? -5.065 -4.108 20.538 1.00 82.81 292 THR A O 1
ATOM 2321 N N . ALA A 1 293 ? -5.735 -2.112 19.725 1.00 87.44 293 ALA A N 1
ATOM 2322 C CA . ALA A 1 293 ? -6.554 -1.702 20.869 1.00 87.44 293 ALA A CA 1
ATOM 2323 C C . ALA A 1 293 ? -8.028 -1.429 20.504 1.00 87.44 293 ALA A C 1
ATOM 2325 O O . ALA A 1 293 ? -8.787 -0.865 21.293 1.00 87.44 293 ALA A O 1
ATOM 2326 N N . GLU A 1 294 ? -8.466 -1.830 19.308 1.00 90.94 294 GLU A N 1
ATOM 2327 C CA . GLU A 1 294 ? -9.808 -1.502 18.806 1.00 90.94 294 GLU A CA 1
ATOM 2328 C C . GLU A 1 294 ? -10.941 -2.177 19.597 1.00 90.94 294 GLU A C 1
ATOM 2330 O O . GLU A 1 294 ? -12.058 -1.660 19.637 1.00 90.94 294 GLU A O 1
ATOM 2335 N N . GLY A 1 295 ? -10.653 -3.274 20.302 1.00 89.88 295 GLY A N 1
ATOM 2336 C CA . GLY A 1 295 ? -11.572 -3.914 21.242 1.00 89.88 295 GLY A CA 1
ATOM 2337 C C . GLY A 1 295 ? -11.875 -3.080 22.489 1.00 89.88 295 GLY A C 1
ATOM 2338 O O . GLY A 1 295 ? -12.933 -3.261 23.082 1.00 89.88 295 GLY A O 1
ATOM 2339 N N . SER A 1 296 ? -11.016 -2.126 22.872 1.00 90.94 296 SER A N 1
ATOM 2340 C CA . SER A 1 296 ? -11.346 -1.151 23.928 1.00 90.94 296 SER A CA 1
ATOM 2341 C C . SER A 1 296 ? -12.287 -0.058 23.431 1.00 90.94 296 SER A C 1
ATOM 2343 O O . SER A 1 296 ? -13.021 0.540 24.215 1.00 90.94 296 SER A O 1
ATOM 2345 N N . ARG A 1 297 ? -12.284 0.200 22.121 1.00 91.94 297 ARG A N 1
ATOM 2346 C CA . ARG A 1 297 ? -13.015 1.300 21.495 1.00 91.94 297 ARG A CA 1
ATOM 2347 C C . ARG A 1 297 ? -14.415 0.898 21.044 1.00 91.94 297 ARG A C 1
ATOM 2349 O O . ARG A 1 297 ? -15.374 1.642 21.252 1.00 91.94 297 ARG A O 1
ATOM 2356 N N . LEU A 1 298 ? -14.519 -0.253 20.391 1.00 93.19 298 LEU A N 1
ATOM 2357 C CA . LEU A 1 298 ? -15.700 -0.680 19.651 1.00 93.19 298 LEU A CA 1
ATOM 2358 C C . LEU A 1 298 ? -16.515 -1.728 20.413 1.00 93.19 298 LEU A C 1
ATOM 2360 O O . LEU A 1 298 ? -15.972 -2.580 21.119 1.00 93.19 298 LEU A O 1
ATOM 2364 N N . GLN A 1 299 ? -17.837 -1.674 20.260 1.00 93.38 299 GLN A N 1
ATOM 2365 C CA . GLN A 1 299 ? -18.727 -2.712 20.784 1.00 93.38 299 GLN A CA 1
ATOM 2366 C C . GLN A 1 299 ? -18.556 -4.020 20.007 1.00 93.38 299 GLN A C 1
ATOM 2368 O O . GLN A 1 299 ? -18.313 -4.005 18.800 1.00 93.38 299 GLN A O 1
ATOM 2373 N N . GLU A 1 300 ? -18.687 -5.151 20.701 1.00 93.62 300 GLU A N 1
ATOM 2374 C CA . GLU A 1 300 ? -18.486 -6.482 20.115 1.00 93.62 300 GLU A CA 1
ATOM 2375 C C . GLU A 1 300 ? -19.503 -6.751 19.000 1.00 93.62 300 GLU A C 1
ATOM 2377 O O . GLU A 1 300 ? -19.136 -7.115 17.885 1.00 93.62 300 GLU A O 1
ATOM 2382 N N . GLU A 1 301 ? -20.774 -6.441 19.246 1.00 93.75 301 GLU A N 1
ATOM 2383 C CA . GLU A 1 301 ? -21.856 -6.589 18.277 1.00 93.75 301 GLU A CA 1
ATOM 2384 C C . GLU A 1 301 ? -21.634 -5.710 17.042 1.00 93.75 301 GLU A C 1
ATOM 2386 O O . GLU A 1 301 ? -21.951 -6.114 15.923 1.00 93.75 301 GLU A O 1
ATOM 2391 N N . TRP A 1 302 ? -21.068 -4.513 17.227 1.00 93.56 302 TRP A N 1
ATOM 2392 C CA . TRP A 1 302 ? -20.712 -3.638 16.112 1.00 93.56 302 TRP A CA 1
ATOM 2393 C C . TRP A 1 302 ? -19.574 -4.220 15.280 1.00 93.56 302 TRP A C 1
ATOM 2395 O O . TRP A 1 302 ? -19.667 -4.225 14.055 1.00 93.56 302 TRP A O 1
ATOM 2405 N N . ILE A 1 303 ? -18.520 -4.741 15.923 1.00 93.50 303 ILE A N 1
ATOM 2406 C CA . ILE A 1 303 ? -17.402 -5.386 15.219 1.00 93.50 303 ILE A CA 1
ATOM 2407 C C . ILE A 1 303 ? -17.924 -6.557 14.383 1.00 93.50 303 ILE A C 1
ATOM 2409 O O . ILE A 1 303 ? -17.565 -6.659 13.213 1.00 93.50 303 ILE A O 1
ATOM 2413 N N . ALA A 1 304 ? -18.804 -7.396 14.941 1.00 93.50 304 ALA A N 1
ATOM 2414 C CA . ALA A 1 304 ? -19.376 -8.529 14.217 1.00 93.50 304 ALA A CA 1
ATOM 2415 C C . ALA A 1 304 ? -20.122 -8.069 12.952 1.00 93.50 304 ALA A C 1
ATOM 2417 O O . ALA A 1 304 ? -19.825 -8.539 11.853 1.00 93.50 304 ALA A O 1
ATOM 2418 N N . ARG A 1 305 ? -21.024 -7.084 13.074 1.00 92.69 305 ARG A N 1
ATOM 2419 C CA . ARG A 1 305 ? -21.752 -6.545 11.912 1.00 92.69 305 ARG A CA 1
ATOM 2420 C C . ARG A 1 305 ? -20.825 -5.873 10.899 1.00 92.69 305 ARG A C 1
ATOM 2422 O O . ARG A 1 305 ? -20.988 -6.080 9.700 1.00 92.69 305 ARG A O 1
ATOM 2429 N N . PHE A 1 306 ? -19.834 -5.109 11.359 1.00 91.31 306 PHE A N 1
ATOM 2430 C CA . PHE A 1 306 ? -18.898 -4.400 10.484 1.00 91.31 306 PHE A CA 1
ATOM 2431 C C . PHE A 1 306 ? -17.985 -5.358 9.715 1.00 91.31 306 PHE A C 1
ATOM 2433 O O . PHE A 1 306 ? -17.762 -5.167 8.527 1.00 91.31 306 PHE A O 1
ATOM 2440 N N . VAL A 1 307 ? -17.462 -6.402 10.360 1.00 89.00 307 VAL A N 1
ATOM 2441 C CA . VAL A 1 307 ? -16.600 -7.397 9.703 1.00 89.00 307 VAL A CA 1
ATOM 2442 C C . VAL A 1 307 ? -17.387 -8.207 8.667 1.00 89.00 307 VAL A C 1
ATOM 2444 O O . VAL A 1 307 ? -16.854 -8.525 7.603 1.00 89.00 307 VAL A O 1
ATOM 2447 N N . GLN A 1 308 ? -18.656 -8.506 8.954 1.00 88.06 308 GLN A N 1
ATOM 2448 C CA . GLN A 1 308 ? -19.545 -9.217 8.037 1.00 88.06 308 GLN A CA 1
ATOM 2449 C C . GLN A 1 308 ? -19.958 -8.340 6.842 1.00 88.06 308 GLN A C 1
ATOM 2451 O O . GLN A 1 308 ? -19.864 -8.758 5.687 1.00 88.06 308 GLN A O 1
ATOM 2456 N N . GLU A 1 309 ? -20.397 -7.108 7.108 1.00 85.94 309 GLU A N 1
ATOM 2457 C CA . GLU A 1 309 ? -20.947 -6.187 6.113 1.00 85.94 309 GLU A CA 1
ATOM 2458 C C . GLU A 1 309 ? -20.410 -4.748 6.277 1.00 85.94 309 GLU A C 1
ATOM 2460 O O . GLU A 1 309 ? -21.166 -3.824 6.601 1.00 85.94 309 GLU A O 1
ATOM 2465 N N . PRO A 1 310 ? -19.123 -4.499 5.964 1.00 83.19 310 PRO A N 1
ATOM 2466 C CA . PRO A 1 310 ? -18.475 -3.216 6.262 1.00 83.19 310 PRO A CA 1
ATOM 2467 C C . PRO A 1 310 ? -19.131 -2.021 5.559 1.00 83.19 310 PRO A C 1
ATOM 2469 O O . PRO A 1 310 ? -19.162 -0.920 6.103 1.00 83.19 310 PRO A O 1
ATOM 2472 N N . GLY A 1 311 ? -19.706 -2.234 4.370 1.00 74.69 311 GLY A N 1
ATOM 2473 C CA . GLY A 1 311 ? -20.405 -1.192 3.611 1.00 74.69 311 GLY A CA 1
ATOM 2474 C C . GLY A 1 311 ? -21.732 -0.726 4.225 1.00 74.69 311 GLY A C 1
ATOM 2475 O O . GLY A 1 311 ? -22.124 0.408 3.976 1.00 74.69 311 GLY A O 1
ATOM 2476 N N . LYS A 1 312 ? -22.420 -1.555 5.029 1.00 76.69 312 LYS A N 1
ATOM 2477 C CA . LYS A 1 312 ? -23.667 -1.157 5.719 1.00 76.69 312 LYS A CA 1
ATOM 2478 C C . LYS A 1 312 ? -23.397 -0.392 7.015 1.00 76.69 312 LYS A C 1
ATOM 2480 O O . LYS A 1 312 ? -24.188 0.455 7.406 1.00 76.69 312 LYS A O 1
ATOM 2485 N N . GLU A 1 313 ? -22.271 -0.686 7.657 1.00 74.06 313 GLU A N 1
ATOM 2486 C CA . GLU A 1 313 ? -21.866 -0.116 8.949 1.00 74.06 313 GLU A CA 1
ATOM 2487 C C . GLU A 1 313 ? -20.880 1.061 8.795 1.00 74.06 313 GLU A C 1
ATOM 2489 O O . GLU A 1 313 ? -20.364 1.603 9.779 1.00 74.06 313 GLU A O 1
ATOM 2494 N N . ALA A 1 314 ? -20.588 1.468 7.554 1.00 65.25 314 ALA A N 1
ATOM 2495 C CA . ALA A 1 314 ? -19.699 2.578 7.254 1.00 65.25 314 ALA A CA 1
ATOM 2496 C C . ALA A 1 314 ? -20.279 3.898 7.788 1.00 65.25 314 ALA A C 1
ATOM 2498 O O . ALA A 1 314 ? -21.238 4.451 7.263 1.00 65.25 314 ALA A O 1
ATOM 2499 N N . VAL A 1 315 ? -19.643 4.440 8.826 1.00 61.12 315 VAL A N 1
ATOM 2500 C CA . VAL A 1 315 ? -20.029 5.714 9.463 1.00 61.12 315 VAL A CA 1
ATOM 2501 C C . VAL A 1 315 ? -19.650 6.953 8.646 1.00 61.12 315 VAL A C 1
ATOM 2503 O O . VAL A 1 315 ? -20.071 8.057 8.983 1.00 61.12 315 VAL A O 1
ATOM 2506 N N . ARG A 1 316 ? -18.827 6.802 7.599 1.00 62.12 316 ARG A N 1
ATOM 2507 C CA . ARG A 1 316 ? -18.401 7.880 6.693 1.00 62.12 316 ARG A CA 1
ATOM 2508 C C . ARG A 1 316 ? -18.105 7.318 5.301 1.00 62.12 316 ARG A C 1
ATOM 2510 O O . ARG A 1 316 ? -17.634 6.188 5.177 1.00 62.12 316 ARG A O 1
ATOM 2517 N N . ASN A 1 317 ? -18.281 8.143 4.270 1.00 59.81 317 ASN A N 1
ATOM 2518 C CA . ASN A 1 317 ? -17.827 7.842 2.911 1.00 59.81 317 ASN A CA 1
ATOM 2519 C C . ASN A 1 317 ? -16.300 7.970 2.838 1.00 59.81 317 ASN A C 1
ATOM 2521 O O . ASN A 1 317 ? -15.761 9.038 2.556 1.00 59.81 317 ASN A O 1
ATOM 2525 N N . LEU A 1 318 ? -15.597 6.888 3.167 1.00 63.06 318 LEU A N 1
ATOM 2526 C CA . LEU A 1 318 ? -14.142 6.814 3.076 1.00 63.06 318 LEU A CA 1
ATOM 2527 C C . LEU A 1 318 ? -13.708 6.416 1.662 1.00 63.06 318 LEU A C 1
ATOM 2529 O O . LEU A 1 318 ? -14.326 5.554 1.042 1.00 63.06 318 LEU A O 1
ATOM 2533 N N . VAL A 1 319 ? -12.606 7.008 1.189 1.00 60.41 319 VAL A N 1
ATOM 2534 C CA . VAL A 1 319 ? -11.942 6.620 -0.072 1.00 60.41 319 VAL A CA 1
ATOM 2535 C C . VAL A 1 319 ? -11.415 5.183 0.008 1.00 60.41 319 VAL A C 1
ATOM 2537 O O . VAL A 1 319 ? -11.435 4.455 -0.979 1.00 60.41 319 VAL A O 1
ATOM 2540 N N . LEU A 1 320 ? -10.971 4.763 1.196 1.00 65.44 320 LEU A N 1
ATOM 2541 C CA . LEU A 1 320 ? -10.512 3.407 1.479 1.00 65.44 320 LEU A CA 1
ATOM 2542 C C . LEU A 1 320 ? -11.551 2.709 2.357 1.00 65.44 320 LEU A C 1
ATOM 2544 O O . LEU A 1 320 ? -11.803 3.136 3.484 1.00 65.44 320 LEU A O 1
ATOM 2548 N N . GLN A 1 321 ? -12.153 1.642 1.837 1.00 73.00 321 GLN A N 1
ATOM 2549 C CA . GLN A 1 321 ? -13.145 0.838 2.550 1.00 73.00 321 GLN A CA 1
ATOM 2550 C C . GLN A 1 321 ? -12.651 -0.594 2.740 1.00 73.00 321 GLN A C 1
ATOM 2552 O O . GLN A 1 321 ? -11.950 -1.142 1.885 1.00 73.00 321 GLN A O 1
ATOM 2557 N N . MET A 1 322 ? -13.041 -1.210 3.858 1.00 82.50 322 MET A N 1
ATOM 2558 C CA . MET A 1 322 ? -12.817 -2.637 4.074 1.00 82.50 322 MET A CA 1
ATOM 2559 C C . MET A 1 322 ? -13.640 -3.431 3.041 1.00 82.50 322 MET A C 1
ATOM 2561 O O . MET A 1 322 ? -14.844 -3.191 2.919 1.00 82.50 322 MET A O 1
ATOM 2565 N N . PRO A 1 323 ? -13.025 -4.347 2.270 1.00 76.19 323 PRO A N 1
ATOM 2566 C CA . PRO A 1 323 ? -13.743 -5.135 1.274 1.00 76.19 323 PRO A CA 1
ATOM 2567 C C . PRO A 1 323 ? -14.672 -6.159 1.937 1.00 76.19 323 PRO A C 1
ATOM 2569 O O . PRO A 1 323 ? -14.453 -6.577 3.073 1.00 76.19 323 PRO A O 1
ATOM 2572 N N . ARG A 1 324 ? -15.686 -6.626 1.198 1.00 77.00 324 ARG A N 1
ATOM 2573 C CA . ARG A 1 324 ? -16.459 -7.806 1.605 1.00 77.00 324 ARG A CA 1
ATOM 2574 C C . ARG A 1 324 ? -15.593 -9.049 1.437 1.00 77.00 324 ARG A C 1
ATOM 2576 O O . ARG A 1 324 ? -15.230 -9.402 0.320 1.00 77.00 324 ARG A O 1
ATOM 2583 N N . LEU A 1 325 ? -15.272 -9.695 2.553 1.00 75.69 325 LEU A N 1
ATOM 2584 C CA . LEU A 1 325 ? -14.398 -10.871 2.593 1.00 75.69 325 LEU A CA 1
ATOM 2585 C C . LEU A 1 325 ? -15.162 -12.204 2.557 1.00 75.69 325 LEU A C 1
ATOM 2587 O O . LEU A 1 325 ? -14.525 -13.255 2.588 1.00 75.69 325 LEU A O 1
ATOM 2591 N N . GLY A 1 326 ? -16.501 -12.174 2.519 1.00 74.31 326 GLY A N 1
ATOM 2592 C CA . GLY A 1 326 ? -17.339 -13.376 2.595 1.00 74.31 326 GLY A CA 1
ATOM 2593 C C . GLY A 1 326 ? -17.219 -14.084 3.948 1.00 74.31 326 GLY A C 1
ATOM 2594 O O . GLY A 1 326 ? -17.048 -15.302 3.984 1.00 74.31 326 GLY A O 1
ATOM 2595 N N . ILE A 1 327 ? -17.206 -13.306 5.036 1.00 79.06 327 ILE A N 1
ATOM 2596 C CA . ILE A 1 327 ? -17.131 -13.804 6.415 1.00 79.06 327 ILE A CA 1
ATOM 2597 C C . ILE A 1 327 ? -18.544 -14.185 6.862 1.00 79.06 327 ILE A C 1
ATOM 2599 O O . ILE A 1 327 ? -19.472 -13.383 6.729 1.00 79.06 327 ILE A O 1
ATOM 2603 N N . SER A 1 328 ? -18.713 -15.410 7.359 1.00 83.62 328 SER A N 1
ATOM 2604 C CA . SER A 1 328 ? -19.994 -15.885 7.880 1.00 83.62 328 SER A CA 1
ATOM 2605 C C . SER A 1 328 ? -20.357 -15.170 9.183 1.00 83.62 328 SER A C 1
ATOM 2607 O O . SER A 1 328 ? -19.510 -14.589 9.858 1.00 83.62 328 SER A O 1
ATOM 2609 N N . GLU A 1 329 ? -21.627 -15.227 9.574 1.00 86.31 329 GLU A N 1
ATOM 2610 C CA . GLU A 1 329 ? -22.059 -14.642 10.846 1.00 86.31 329 GLU A CA 1
ATOM 2611 C C . GLU A 1 329 ? -21.321 -15.265 12.047 1.00 86.31 329 GLU A C 1
ATOM 2613 O O . GLU A 1 329 ? -20.925 -14.563 12.976 1.00 86.31 329 GLU A O 1
ATOM 2618 N N . GLU A 1 330 ? -21.082 -16.578 12.012 1.00 84.44 330 GLU A N 1
ATOM 2619 C CA . GLU A 1 330 ? -20.335 -17.291 13.049 1.00 84.44 330 GLU A CA 1
ATOM 2620 C C . GLU A 1 330 ? -18.868 -16.841 13.109 1.00 84.44 330 GLU A C 1
ATOM 2622 O O . GLU A 1 330 ? -18.369 -16.505 14.185 1.00 84.44 330 GLU A O 1
ATOM 2627 N N . GLU A 1 331 ? -18.197 -16.752 11.956 1.00 83.06 331 GLU A N 1
ATOM 2628 C CA . GLU A 1 331 ? -16.819 -16.258 11.868 1.00 83.06 331 GLU A CA 1
ATOM 2629 C C . GLU A 1 331 ? -16.719 -14.801 12.352 1.00 83.06 331 GLU A C 1
ATOM 2631 O O . GLU A 1 331 ? -15.797 -14.448 13.088 1.00 83.06 331 GLU A O 1
ATOM 2636 N N . ALA A 1 332 ? -17.682 -13.952 11.983 1.00 88.88 332 ALA A N 1
ATOM 2637 C CA . ALA A 1 332 ? -17.712 -12.550 12.385 1.00 88.88 332 ALA A CA 1
ATOM 2638 C C . ALA A 1 332 ? -17.856 -12.395 13.905 1.00 88.88 332 ALA A C 1
ATOM 2640 O O . ALA A 1 332 ? -17.132 -11.602 14.512 1.00 88.88 332 ALA A O 1
ATOM 2641 N N . ARG A 1 333 ? -18.733 -13.187 14.540 1.00 90.62 333 ARG A N 1
ATOM 2642 C CA . ARG A 1 333 ? -18.858 -13.224 16.007 1.00 90.62 333 ARG A CA 1
ATOM 2643 C C . ARG A 1 333 ? -17.579 -13.729 16.672 1.00 90.62 333 ARG A C 1
ATOM 2645 O O . ARG A 1 333 ? -17.161 -13.158 17.676 1.00 90.62 333 ARG A O 1
ATOM 2652 N N . ALA A 1 334 ? -16.923 -14.744 16.108 1.00 84.50 334 ALA A N 1
ATOM 2653 C CA . ALA A 1 334 ? -15.658 -15.252 16.639 1.00 84.50 334 ALA A CA 1
ATOM 2654 C C . ALA A 1 334 ? -14.546 -14.186 16.603 1.00 84.50 334 ALA A C 1
ATOM 2656 O O . ALA A 1 334 ? -13.856 -13.975 17.603 1.00 84.50 334 ALA A O 1
ATOM 2657 N N . VAL A 1 335 ? -14.409 -13.458 15.486 1.00 87.12 335 VAL A N 1
ATOM 2658 C CA . VAL A 1 335 ? -13.461 -12.335 15.367 1.00 87.12 335 VAL A CA 1
ATOM 2659 C C . VAL A 1 335 ? -13.799 -11.233 16.364 1.00 87.12 335 VAL A C 1
ATOM 2661 O O . VAL A 1 335 ? -12.909 -10.753 17.068 1.00 87.12 335 VAL A O 1
ATOM 2664 N N . ALA A 1 336 ? -15.072 -10.845 16.450 1.00 91.06 336 ALA A N 1
ATOM 2665 C CA . ALA A 1 336 ? -15.522 -9.797 17.354 1.00 91.06 336 ALA A CA 1
ATOM 2666 C C . ALA A 1 336 ? -15.219 -10.127 18.818 1.00 91.06 336 ALA A C 1
ATOM 2668 O O . ALA A 1 336 ? -14.627 -9.302 19.515 1.00 91.06 336 ALA A O 1
ATOM 2669 N N . SER A 1 337 ? -15.534 -11.349 19.249 1.00 89.19 337 SER A N 1
ATOM 2670 C CA . SER A 1 337 ? -15.281 -11.812 20.613 1.00 89.19 337 SER A CA 1
ATOM 2671 C C . SER A 1 337 ? -13.791 -11.852 20.941 1.00 89.19 337 SER A C 1
ATOM 2673 O O . SER A 1 337 ? -13.352 -11.408 22.006 1.00 89.19 337 SER A O 1
ATOM 2675 N N . TYR A 1 338 ? -12.966 -12.292 19.988 1.00 85.12 338 TYR A N 1
ATOM 2676 C CA . TYR A 1 338 ? -11.522 -12.231 20.153 1.00 85.12 338 TYR A CA 1
ATOM 2677 C C . TYR A 1 338 ? -11.007 -10.793 20.273 1.00 85.12 338 TYR A C 1
ATOM 2679 O O . TYR A 1 338 ? -10.214 -10.497 21.167 1.00 85.12 338 TYR A O 1
ATOM 2687 N N . MET A 1 339 ? -11.450 -9.887 19.399 1.00 88.69 339 MET A N 1
ATOM 2688 C CA . MET A 1 339 ? -11.042 -8.482 19.451 1.00 88.69 339 MET A CA 1
ATOM 2689 C C . MET A 1 339 ? -11.448 -7.839 20.778 1.00 88.69 339 MET A C 1
ATOM 2691 O O . MET A 1 339 ? -10.609 -7.242 21.448 1.00 88.69 339 MET A O 1
ATOM 2695 N N . ALA A 1 340 ? -12.696 -8.041 21.197 1.00 87.50 340 ALA A N 1
ATOM 2696 C CA . ALA A 1 340 ? -13.243 -7.560 22.460 1.00 87.50 340 ALA A CA 1
ATOM 2697 C C . ALA A 1 340 ? -12.441 -8.015 23.692 1.00 87.50 340 ALA A C 1
ATOM 2699 O O . ALA A 1 340 ? -12.417 -7.302 24.696 1.00 87.50 340 ALA A O 1
ATOM 2700 N N . ARG A 1 341 ? -11.797 -9.187 23.621 1.00 84.12 341 ARG A N 1
ATOM 2701 C CA . ARG A 1 341 ? -11.054 -9.789 24.734 1.00 84.12 341 ARG A CA 1
ATOM 2702 C C . ARG A 1 341 ? -9.548 -9.534 24.700 1.00 84.12 341 ARG A C 1
ATOM 2704 O O . ARG A 1 341 ? -8.947 -9.353 25.752 1.00 84.12 341 ARG A O 1
ATOM 2711 N N . PHE A 1 342 ? -8.930 -9.572 23.522 1.00 80.38 342 PHE A N 1
ATOM 2712 C CA . PHE A 1 342 ? -7.468 -9.609 23.373 1.00 80.38 342 PHE A CA 1
ATOM 2713 C C . PHE A 1 342 ? -6.885 -8.398 22.645 1.00 80.38 342 PHE A C 1
ATOM 2715 O O . PHE A 1 342 ? -5.664 -8.255 22.579 1.00 80.38 342 PHE A O 1
ATOM 2722 N N . ARG A 1 343 ? -7.730 -7.534 22.077 1.00 87.31 343 ARG A N 1
ATOM 2723 C CA . ARG A 1 343 ? -7.321 -6.294 21.403 1.00 87.31 343 ARG A CA 1
ATOM 2724 C C . ARG A 1 343 ? -7.758 -5.085 22.210 1.00 87.31 343 ARG A C 1
ATOM 2726 O O . ARG A 1 343 ? -8.424 -4.189 21.701 1.00 87.31 343 ARG A O 1
ATOM 2733 N N . VAL A 1 344 ? -7.414 -5.111 23.491 1.00 85.62 344 VAL A N 1
ATOM 2734 C CA . VAL A 1 344 ? -7.765 -4.085 24.469 1.00 85.62 344 VAL A CA 1
ATOM 2735 C C . VAL A 1 344 ? -6.504 -3.394 24.972 1.00 85.62 344 VAL A C 1
ATOM 2737 O O . VAL A 1 344 ? -5.489 -4.039 25.222 1.00 85.62 344 VAL A O 1
ATOM 2740 N N . ASP A 1 345 ? -6.582 -2.079 25.112 1.00 85.25 345 ASP A N 1
ATOM 2741 C CA . ASP A 1 345 ? -5.635 -1.288 25.889 1.00 85.25 345 ASP A CA 1
ATOM 2742 C C . ASP A 1 345 ? -5.932 -1.494 27.390 1.00 85.25 345 ASP A C 1
ATOM 2744 O O . ASP A 1 345 ? -7.051 -1.175 27.813 1.00 85.25 345 ASP A O 1
ATOM 2748 N N . PRO A 1 346 ? -4.978 -2.020 28.188 1.00 79.56 346 PRO A N 1
ATOM 2749 C CA . PRO A 1 346 ? -5.140 -2.219 29.630 1.00 79.56 346 PRO A CA 1
ATOM 2750 C C . PRO A 1 346 ? -5.491 -0.944 30.404 1.00 79.56 346 PRO A C 1
ATOM 2752 O O . PRO A 1 346 ? -6.156 -1.024 31.434 1.00 79.56 346 PRO A O 1
ATOM 2755 N N . GLU A 1 347 ? -5.084 0.223 29.902 1.00 82.75 347 GLU A N 1
ATOM 2756 C CA . GLU A 1 347 ? -5.354 1.520 30.530 1.00 82.75 347 GLU A CA 1
ATOM 2757 C C . GLU A 1 347 ? -6.738 2.074 30.153 1.00 82.75 347 GLU A C 1
ATOM 2759 O O . GLU A 1 347 ? -7.187 3.099 30.678 1.00 82.75 347 GLU A O 1
ATOM 2764 N N . SER A 1 348 ? -7.438 1.428 29.217 1.00 83.62 348 SER A N 1
ATOM 2765 C CA . SER A 1 348 ? -8.754 1.866 28.772 1.00 83.62 348 SER A CA 1
ATOM 2766 C C . SER A 1 348 ? -9.849 1.308 29.685 1.00 83.62 348 SER A C 1
ATOM 2768 O O . SER A 1 348 ? -9.978 0.089 29.827 1.00 83.62 348 SER A O 1
ATOM 2770 N N . PRO A 1 349 ? -10.680 2.168 30.301 1.00 86.88 349 PRO A N 1
ATOM 2771 C CA . PRO A 1 349 ? -11.747 1.694 31.162 1.00 86.88 349 PRO A CA 1
ATOM 2772 C C . PRO A 1 349 ? -12.813 0.971 30.331 1.00 86.88 349 PRO A C 1
ATOM 2774 O O . PRO A 1 349 ? -13.225 1.437 29.270 1.00 86.88 349 PRO A O 1
ATOM 2777 N N . VAL A 1 350 ? -13.300 -0.166 30.831 1.00 84.00 350 VAL A N 1
ATOM 2778 C CA . VAL A 1 350 ? -14.391 -0.916 30.181 1.00 84.00 350 VAL A CA 1
ATOM 2779 C C . VAL A 1 350 ? -15.728 -0.182 30.347 1.00 84.00 350 VAL A C 1
ATOM 2781 O O . VAL A 1 350 ? -16.531 -0.107 29.416 1.00 84.00 350 VAL A O 1
ATOM 2784 N N . ALA A 1 351 ? -15.950 0.396 31.527 1.00 88.88 351 ALA A N 1
ATOM 2785 C CA . ALA A 1 351 ? -17.160 1.117 31.903 1.00 88.88 351 ALA A CA 1
ATOM 2786 C C . ALA A 1 351 ? -16.824 2.517 32.425 1.00 88.88 351 ALA A C 1
ATOM 2788 O O . ALA A 1 351 ? -15.688 2.802 32.796 1.00 88.88 351 ALA A O 1
ATOM 2789 N N . ILE A 1 352 ? -17.830 3.385 32.472 1.00 91.12 352 ILE A N 1
ATOM 2790 C CA . ILE A 1 352 ? -17.681 4.743 32.997 1.00 91.12 352 ILE A CA 1
ATOM 2791 C C . ILE A 1 352 ? -17.526 4.672 34.528 1.00 91.12 352 ILE A C 1
ATOM 2793 O O . ILE A 1 352 ? -18.363 4.039 35.183 1.00 91.12 352 ILE A O 1
ATOM 2797 N N . PRO A 1 353 ? -16.498 5.304 35.126 1.00 88.88 353 PRO A N 1
ATOM 2798 C CA . PRO A 1 353 ? -16.347 5.365 36.581 1.00 88.88 353 PRO A CA 1
ATOM 2799 C C . PRO A 1 353 ? -17.554 6.025 37.265 1.00 88.88 353 PRO A C 1
ATOM 2801 O O . PRO A 1 353 ? -18.175 6.922 36.700 1.00 88.88 353 PRO A O 1
ATOM 2804 N N . GLY A 1 354 ? -17.882 5.602 38.491 1.00 85.69 354 GLY A N 1
ATOM 2805 C CA . GLY A 1 354 ? -18.987 6.178 39.279 1.00 85.69 354 GLY A CA 1
ATOM 2806 C C . GLY A 1 354 ? -20.308 5.397 39.249 1.00 85.69 354 GLY A C 1
ATOM 2807 O O . GLY A 1 354 ? -21.316 5.894 39.734 1.00 85.69 354 GLY A O 1
ATOM 2808 N N . GLY A 1 355 ? -20.322 4.171 38.715 1.00 86.56 355 GLY A N 1
ATOM 2809 C CA . GLY A 1 355 ? -21.496 3.286 38.749 1.00 86.56 355 GLY A CA 1
ATOM 2810 C C . GLY A 1 355 ? -22.481 3.496 37.588 1.00 86.56 355 GLY A C 1
ATOM 2811 O O . GLY A 1 355 ? -22.145 4.182 36.617 1.00 86.56 355 GLY A O 1
ATOM 2812 N N . PRO A 1 356 ? -23.681 2.883 37.648 1.00 87.56 356 PRO A N 1
ATOM 2813 C CA . PRO A 1 356 ? -24.680 2.943 36.578 1.00 87.56 356 PRO A CA 1
ATOM 2814 C C . PRO A 1 356 ? -25.067 4.380 36.215 1.00 87.56 356 PRO A C 1
ATOM 2816 O O . PRO A 1 356 ? -25.166 5.226 37.098 1.00 87.56 356 PRO A O 1
ATOM 2819 N N . LEU A 1 357 ? -25.275 4.652 34.926 1.00 89.25 357 LEU A N 1
ATOM 2820 C CA . LEU A 1 357 ? -25.739 5.959 34.451 1.00 89.25 357 LEU A CA 1
ATOM 2821 C C . LEU A 1 357 ? -27.241 6.110 34.713 1.00 89.25 357 LEU A C 1
ATOM 2823 O O . LEU A 1 357 ? -28.010 5.171 34.494 1.00 89.25 357 LEU A O 1
ATOM 2827 N N . THR A 1 358 ? -27.656 7.296 35.137 1.00 90.62 358 THR A N 1
ATOM 2828 C CA . THR A 1 358 ? -29.050 7.641 35.421 1.00 90.62 358 THR A CA 1
ATOM 2829 C C . THR A 1 358 ? -29.641 8.546 34.338 1.00 90.62 358 THR A C 1
ATOM 2831 O O . THR A 1 358 ? -28.957 9.042 33.438 1.00 90.62 358 THR A O 1
ATOM 2834 N N . THR A 1 359 ? -30.953 8.769 34.399 1.00 89.25 359 THR A N 1
ATOM 2835 C CA . THR A 1 359 ? -31.622 9.767 33.553 1.00 89.25 359 THR A CA 1
ATOM 2836 C C . THR A 1 359 ? -31.213 11.194 33.908 1.00 89.25 359 THR A C 1
ATOM 2838 O O . THR A 1 359 ? -31.209 12.047 33.027 1.00 89.25 359 THR A O 1
ATOM 2841 N N . GLU A 1 360 ? -30.848 11.437 35.168 1.00 92.31 360 GLU A N 1
ATOM 2842 C CA . GLU A 1 360 ? -30.352 12.726 35.652 1.00 92.31 360 GLU A CA 1
ATOM 2843 C C . GLU A 1 360 ? -28.962 13.029 35.080 1.00 92.31 360 GLU A C 1
ATOM 2845 O O . GLU A 1 360 ? -28.790 14.087 34.483 1.00 92.31 360 GLU A O 1
ATOM 2850 N N . ASP A 1 361 ? -28.035 12.056 35.095 1.00 93.50 361 ASP A N 1
ATOM 2851 C CA . ASP A 1 361 ? -26.708 12.191 34.460 1.00 93.50 361 ASP A CA 1
ATOM 2852 C C . ASP A 1 361 ? -26.826 12.637 32.988 1.00 93.50 361 ASP A C 1
ATOM 2854 O O . ASP A 1 361 ? -26.042 13.443 32.493 1.00 93.50 361 ASP A O 1
ATOM 2858 N N . SER A 1 362 ? -27.813 12.104 32.261 1.00 92.56 362 SER A N 1
ATOM 2859 C CA . SER A 1 362 ? -28.046 12.462 30.858 1.00 92.56 362 SER A CA 1
ATOM 2860 C C . SER A 1 362 ? -28.683 13.840 30.681 1.00 92.56 362 SER A C 1
ATOM 2862 O O . SER A 1 362 ? -28.333 14.557 29.740 1.00 92.56 362 SER A O 1
ATOM 2864 N N . ALA A 1 363 ? -29.601 14.233 31.569 1.00 93.44 363 ALA A N 1
ATOM 2865 C CA . ALA A 1 363 ? -30.180 15.573 31.551 1.00 93.44 363 ALA A CA 1
ATOM 2866 C C . ALA A 1 363 ? -29.085 16.630 31.760 1.00 93.44 363 ALA A C 1
ATOM 2868 O O . ALA A 1 363 ? -28.961 17.544 30.945 1.00 93.44 363 ALA A O 1
ATOM 2869 N N . GLU A 1 364 ? -28.222 16.419 32.753 1.00 95.44 364 GLU A N 1
ATOM 2870 C CA . GLU A 1 364 ? -27.019 17.223 32.988 1.00 95.44 364 GLU A CA 1
ATOM 2871 C C . GLU A 1 364 ? -26.078 17.192 31.775 1.00 95.44 364 GLU A C 1
ATOM 2873 O O . GLU A 1 364 ? -25.596 18.222 31.303 1.00 95.44 364 GLU A O 1
ATOM 2878 N N . GLY A 1 365 ? -25.865 16.014 31.182 1.00 95.12 365 GLY A N 1
ATOM 2879 C CA . GLY A 1 365 ? -25.023 15.849 29.997 1.00 95.12 365 GLY A CA 1
ATOM 2880 C C . GLY A 1 365 ? -25.505 16.659 28.801 1.00 95.12 365 GLY A C 1
ATOM 2881 O O . GLY A 1 365 ? -24.698 17.247 28.079 1.00 95.12 365 GLY A O 1
ATOM 2882 N N . ARG A 1 366 ? -26.823 16.750 28.613 1.00 94.38 366 ARG A N 1
ATOM 2883 C CA . ARG A 1 366 ? -27.434 17.586 27.578 1.00 94.38 366 ARG A CA 1
ATOM 2884 C C . ARG A 1 366 ? -27.147 19.068 27.810 1.00 94.38 366 ARG A C 1
ATOM 2886 O O . ARG A 1 366 ? -26.870 19.783 26.845 1.00 94.38 366 ARG A O 1
ATOM 2893 N N . GLU A 1 367 ? -27.188 19.529 29.057 1.00 95.12 367 GLU A N 1
ATOM 2894 C CA . GLU A 1 367 ? -26.845 20.911 29.402 1.00 95.12 367 GLU A CA 1
ATOM 2895 C C . GLU A 1 367 ? -25.362 21.198 29.167 1.00 95.12 367 GLU A C 1
ATOM 2897 O O . GLU A 1 367 ? -25.019 22.213 28.555 1.00 95.12 367 GLU A O 1
ATOM 2902 N N . VAL A 1 368 ? -24.474 20.278 29.561 1.00 95.31 368 VAL A N 1
ATOM 2903 C CA . VAL A 1 368 ? -23.036 20.379 29.268 1.00 95.31 368 VAL A CA 1
ATOM 2904 C C . VAL A 1 368 ? -22.806 20.446 27.754 1.00 95.31 368 VAL A C 1
ATOM 2906 O O . VAL A 1 368 ? -22.069 21.320 27.299 1.00 95.31 368 VAL A O 1
ATOM 2909 N N . PHE A 1 369 ? -23.472 19.601 26.960 1.00 94.62 369 PHE A N 1
ATOM 2910 C CA . PHE A 1 369 ? -23.331 19.564 25.497 1.00 94.62 369 PHE A CA 1
ATOM 2911 C C . PHE A 1 369 ? -23.689 20.906 24.840 1.00 94.62 369 PHE A C 1
ATOM 2913 O O . PHE A 1 369 ? -23.031 21.347 23.895 1.00 94.62 369 PHE A O 1
ATOM 2920 N N . GLN A 1 370 ? -24.721 21.580 25.355 1.00 92.62 370 GLN A N 1
ATOM 2921 C CA . GLN A 1 370 ? -25.133 22.905 24.887 1.00 92.62 370 GLN A CA 1
ATOM 2922 C C . GLN A 1 370 ? -24.174 23.998 25.364 1.00 92.62 370 GLN A C 1
ATOM 2924 O O . GLN A 1 370 ? -23.676 24.776 24.551 1.00 92.62 370 GLN A O 1
ATOM 2929 N N . ARG A 1 371 ? -23.871 24.035 26.667 1.00 94.62 371 ARG A N 1
ATOM 2930 C CA . ARG A 1 371 ? -23.015 25.049 27.302 1.00 94.62 371 ARG A CA 1
ATOM 2931 C C . ARG A 1 371 ? -21.586 25.032 26.763 1.00 94.62 371 ARG A C 1
ATOM 2933 O O . ARG A 1 371 ? -20.990 26.090 26.590 1.00 94.62 371 ARG A O 1
ATOM 2940 N N . ARG A 1 372 ? -21.040 23.844 26.486 1.00 92.88 372 ARG A N 1
ATOM 2941 C CA . ARG A 1 372 ? -19.702 23.650 25.900 1.00 92.88 372 ARG A CA 1
ATOM 2942 C C . ARG A 1 372 ? -19.691 23.812 24.372 1.00 92.88 372 ARG A C 1
ATOM 2944 O O . ARG A 1 372 ? -18.626 23.746 23.769 1.00 92.88 372 ARG A O 1
ATOM 2951 N N . GLY A 1 373 ? -20.848 24.055 23.745 1.00 92.12 373 GLY A N 1
ATOM 2952 C CA . GLY A 1 373 ? -20.955 24.368 22.319 1.00 92.12 373 GLY A CA 1
ATOM 2953 C C . GLY A 1 373 ? -20.742 23.179 21.379 1.00 92.12 373 GLY A C 1
ATOM 2954 O O . GLY A 1 373 ? -20.522 23.389 20.188 1.00 92.12 373 GLY A O 1
ATOM 2955 N N . CYS A 1 374 ? -20.837 21.938 21.866 1.00 93.69 374 CYS A N 1
ATOM 2956 C CA . CYS A 1 374 ? -20.570 20.727 21.081 1.00 93.69 374 CYS A CA 1
ATOM 2957 C C . CYS A 1 374 ? -21.455 20.639 19.822 1.00 93.69 374 CYS A C 1
ATOM 2959 O O . CYS A 1 374 ? -21.005 20.189 18.767 1.00 93.69 374 CYS A O 1
ATOM 2961 N N . VAL A 1 375 ? -22.693 21.145 19.908 1.00 93.12 375 VAL A N 1
ATOM 2962 C CA . VAL A 1 375 ? -23.663 21.187 18.799 1.00 93.12 375 VAL A CA 1
ATOM 2963 C C . VAL A 1 375 ? -23.190 22.012 17.597 1.00 93.12 375 VAL A C 1
ATOM 2965 O O . VAL A 1 375 ? -23.640 21.772 16.479 1.00 93.12 375 VAL A O 1
ATOM 2968 N N . ALA A 1 376 ? -22.270 22.966 17.791 1.00 91.44 376 ALA A N 1
ATOM 2969 C CA . ALA A 1 376 ? -21.734 23.777 16.698 1.00 91.44 376 ALA A CA 1
ATOM 2970 C C . ALA A 1 376 ? -20.934 22.931 15.695 1.00 91.44 376 ALA A C 1
ATOM 2972 O O . ALA A 1 376 ? -20.929 23.226 14.500 1.00 91.44 376 ALA A O 1
ATOM 2973 N N . CYS A 1 377 ? -20.300 21.857 16.176 1.00 92.62 377 CYS A N 1
ATOM 2974 C CA . CYS A 1 377 ? -19.522 20.936 15.355 1.00 92.62 377 CYS A CA 1
ATOM 2975 C C . CYS A 1 377 ? -20.245 19.611 15.109 1.00 92.62 377 CYS A C 1
ATOM 2977 O O . CYS A 1 377 ? -20.108 19.079 14.014 1.00 92.62 377 CYS A O 1
ATOM 2979 N N . HIS A 1 378 ? -21.008 19.099 16.077 1.00 92.75 378 HIS A N 1
ATOM 2980 C CA . HIS A 1 378 ? -21.604 17.764 16.033 1.00 92.75 378 HIS A CA 1
ATOM 2981 C C . HIS A 1 378 ? -23.129 17.786 15.942 1.00 92.75 378 HIS A C 1
ATOM 2983 O O . HIS A 1 378 ? -23.790 18.568 16.626 1.00 92.75 378 HIS A O 1
ATOM 2989 N N . ALA A 1 379 ? -23.693 16.839 15.192 1.00 90.25 379 ALA A N 1
ATOM 2990 C CA . ALA A 1 379 ? -25.098 16.470 15.319 1.00 90.25 379 ALA A CA 1
ATOM 2991 C C . ALA A 1 379 ? -25.301 15.587 16.571 1.00 90.25 379 ALA A C 1
ATOM 2993 O O . ALA A 1 379 ? -24.664 14.531 16.676 1.00 90.25 379 ALA A O 1
ATOM 2994 N N . PRO A 1 380 ? -26.129 16.010 17.547 1.00 87.00 380 PRO A N 1
ATOM 2995 C CA . PRO A 1 380 ? -26.456 15.186 18.706 1.00 87.00 380 PRO A CA 1
ATOM 2996 C C . PRO A 1 380 ? -27.408 14.036 18.331 1.00 87.00 380 PRO A C 1
ATOM 2998 O O . PRO A 1 380 ? -28.070 14.093 17.293 1.00 87.00 380 PRO A O 1
ATOM 3001 N N . PRO A 1 381 ? -27.544 13.007 19.187 1.00 81.69 381 PRO A N 1
ATOM 3002 C CA . PRO A 1 381 ? -28.453 11.896 18.924 1.00 81.69 381 PRO A CA 1
ATOM 3003 C C . PRO A 1 381 ? -29.887 12.355 18.615 1.00 81.69 381 PRO A C 1
ATOM 3005 O O . PRO A 1 381 ? -30.515 13.043 19.419 1.00 81.69 381 PRO A O 1
ATOM 3008 N N . GLY A 1 382 ? -30.407 11.963 17.447 1.00 79.56 382 GLY A N 1
ATOM 3009 C CA . GLY A 1 382 ? -31.789 12.238 17.032 1.00 79.56 382 GLY A CA 1
ATOM 3010 C C . GLY A 1 382 ? -32.091 13.695 16.663 1.00 79.56 382 GLY A C 1
ATOM 3011 O O . GLY A 1 382 ? -33.261 14.049 16.525 1.00 79.56 382 GLY A O 1
ATOM 3012 N N . ALA A 1 383 ? -31.075 14.547 16.506 1.00 82.94 383 ALA A N 1
ATOM 3013 C CA . ALA A 1 383 ? -31.261 15.951 16.157 1.00 82.94 383 ALA A CA 1
ATOM 3014 C C . ALA A 1 383 ? -30.158 16.474 15.225 1.00 82.94 383 ALA A C 1
ATOM 3016 O O . ALA A 1 383 ? -29.082 15.903 15.091 1.00 82.94 383 ALA A O 1
ATOM 3017 N N . THR A 1 384 ? -30.442 17.587 14.553 1.00 85.19 384 THR A N 1
ATOM 3018 C CA . THR A 1 384 ? -29.489 18.253 13.660 1.00 85.19 384 THR A CA 1
ATOM 3019 C C . THR A 1 384 ? -28.457 19.051 14.454 1.00 85.19 384 THR A C 1
ATOM 3021 O O . THR A 1 384 ? -28.793 19.666 15.466 1.00 85.19 384 THR A O 1
ATOM 3024 N N . GLY A 1 385 ? -27.227 19.119 13.955 1.00 87.81 385 GLY A N 1
ATOM 3025 C CA . GLY A 1 385 ? -26.178 19.980 14.498 1.00 87.81 385 GLY A CA 1
ATOM 3026 C C . GLY A 1 385 ? -25.112 20.272 13.450 1.00 87.81 385 GLY A C 1
ATOM 3027 O O . GLY A 1 385 ? -25.403 20.270 12.252 1.00 87.81 385 GLY A O 1
ATOM 3028 N N . GLY A 1 386 ? -23.892 20.549 13.897 1.00 85.25 386 GLY A N 1
ATOM 3029 C CA . GLY A 1 386 ? -22.770 20.836 13.011 1.00 85.25 386 GLY A CA 1
ATOM 3030 C C . GLY A 1 386 ? -22.377 19.659 12.113 1.00 85.25 386 GLY A C 1
ATOM 3031 O O . GLY A 1 386 ? -22.654 18.498 12.410 1.00 85.25 386 GLY A O 1
ATOM 3032 N N . ILE A 1 387 ? -21.706 19.990 11.006 1.00 81.31 387 ILE A N 1
ATOM 3033 C CA . ILE A 1 387 ? -21.200 19.033 10.003 1.00 81.31 387 ILE A CA 1
ATOM 3034 C C . ILE A 1 387 ? -19.673 18.873 10.041 1.00 81.31 387 ILE A C 1
ATOM 3036 O O . ILE A 1 387 ? -19.106 18.132 9.241 1.00 81.31 387 ILE A O 1
ATOM 3040 N N . VAL A 1 388 ? -18.999 19.616 10.926 1.00 85.38 388 VAL A N 1
ATOM 3041 C CA . VAL A 1 388 ? -17.535 19.583 11.072 1.00 85.38 388 VAL A CA 1
ATOM 3042 C C . VAL A 1 388 ? -17.114 18.308 11.802 1.00 85.38 388 VAL A C 1
ATOM 3044 O O . VAL A 1 388 ? -16.198 17.607 11.373 1.00 85.38 388 VAL A O 1
ATOM 3047 N N . GLY A 1 389 ? -17.801 17.998 12.899 1.00 83.12 389 GLY A N 1
ATOM 3048 C CA . GLY A 1 389 ? -17.676 16.752 13.636 1.00 83.12 389 GLY A CA 1
ATOM 3049 C C . GLY A 1 389 ? -18.606 15.668 13.078 1.00 83.12 389 GLY A C 1
ATOM 3050 O O . GLY A 1 389 ? -19.579 15.969 12.387 1.00 83.12 389 GLY A O 1
ATOM 3051 N N . PRO A 1 390 ? -18.329 14.381 13.359 1.00 84.81 390 PRO A N 1
ATOM 3052 C CA . PRO A 1 390 ? -19.251 13.302 13.024 1.00 84.81 390 PRO A CA 1
ATOM 3053 C C . PRO A 1 390 ? -20.598 13.444 13.730 1.00 84.81 390 PRO A C 1
ATOM 3055 O O . PRO A 1 390 ? -20.671 13.934 14.859 1.00 84.81 390 PRO A O 1
ATOM 3058 N N . ASP A 1 391 ? -21.622 12.881 13.095 1.00 87.31 391 ASP A N 1
ATOM 3059 C CA . ASP A 1 391 ? -22.891 12.559 13.738 1.00 87.31 391 ASP A CA 1
ATOM 3060 C C . ASP A 1 391 ? -22.659 11.606 14.924 1.00 87.31 391 ASP A C 1
ATOM 3062 O O . ASP A 1 391 ? -22.022 10.552 14.787 1.00 87.31 391 ASP A O 1
ATOM 3066 N N . LEU A 1 392 ? -23.151 12.002 16.099 1.00 90.75 392 LEU A N 1
ATOM 3067 C CA . LEU A 1 392 ? -22.989 11.262 17.348 1.00 90.75 392 LEU A CA 1
ATOM 3068 C C . LEU A 1 392 ? -24.152 10.299 17.637 1.00 90.75 392 LEU A C 1
ATOM 3070 O O . LEU A 1 392 ? -24.090 9.542 18.602 1.00 90.75 392 LEU A O 1
ATOM 3074 N N . GLY A 1 393 ? -25.185 10.245 16.796 1.00 87.56 393 GLY A N 1
ATOM 3075 C CA . GLY A 1 393 ? -26.349 9.374 16.978 1.00 87.56 393 GLY A CA 1
ATOM 3076 C C . GLY A 1 393 ? -26.037 7.877 16.939 1.00 87.56 393 GLY A C 1
ATOM 3077 O O . GLY A 1 393 ? -26.779 7.082 17.509 1.00 87.56 393 GLY A O 1
ATOM 3078 N N . LYS A 1 394 ? -24.917 7.472 16.327 1.00 87.06 394 LYS A N 1
ATOM 3079 C CA . LYS A 1 394 ? -24.466 6.068 16.304 1.00 87.06 394 LYS A CA 1
ATOM 3080 C C . LYS A 1 394 ? -23.488 5.715 17.434 1.00 87.06 394 LYS A C 1
ATOM 3082 O O . LYS A 1 394 ? -23.051 4.568 17.506 1.00 87.06 394 LYS A O 1
ATOM 3087 N N . VAL A 1 395 ? -23.156 6.647 18.336 1.00 91.56 395 VAL A N 1
ATOM 3088 C CA . VAL A 1 395 ? -22.303 6.370 19.511 1.00 91.56 395 VAL A CA 1
ATOM 3089 C C . VAL A 1 395 ? -22.816 5.177 20.344 1.00 91.56 395 VAL A C 1
ATOM 3091 O O . VAL A 1 395 ? -22.014 4.266 20.573 1.00 91.56 395 VAL A O 1
ATOM 3094 N N . PRO A 1 396 ? -24.115 5.088 20.701 1.00 90.31 396 PRO A N 1
ATOM 3095 C CA . PRO A 1 396 ? -24.668 4.025 21.554 1.00 90.31 396 PRO A CA 1
ATOM 3096 C C . PRO A 1 396 ? -24.558 2.610 21.002 1.00 90.31 396 PRO A C 1
ATOM 3098 O O . PRO A 1 396 ? -24.614 1.663 21.775 1.00 90.31 396 PRO A O 1
ATOM 3101 N N . VAL A 1 397 ? -24.425 2.453 19.683 1.00 89.19 397 VAL A N 1
ATOM 3102 C CA . VAL A 1 397 ? -24.359 1.140 19.017 1.00 89.19 397 VAL A CA 1
ATOM 3103 C C . VAL A 1 397 ? -22.965 0.798 18.507 1.00 89.19 397 VAL A C 1
ATOM 3105 O O . VAL A 1 397 ? -22.759 -0.311 18.021 1.00 89.19 397 VAL A O 1
ATOM 3108 N N . ARG A 1 398 ? -22.023 1.749 18.563 1.00 90.19 398 ARG A N 1
ATOM 3109 C CA . ARG A 1 398 ? -20.678 1.617 17.987 1.00 90.19 398 ARG A CA 1
ATOM 3110 C C . ARG A 1 398 ? -19.579 1.643 19.035 1.00 90.19 398 ARG A C 1
ATOM 3112 O O . ARG A 1 398 ? -18.643 0.851 18.943 1.00 90.19 398 ARG A O 1
ATOM 3119 N N . LEU A 1 399 ? -19.634 2.584 19.975 1.00 92.25 399 LEU A N 1
ATOM 3120 C CA . LEU A 1 399 ? -18.540 2.849 20.910 1.00 92.25 399 LEU A CA 1
ATOM 3121 C C . LEU A 1 399 ? -18.824 2.252 22.283 1.00 92.25 399 LEU A C 1
ATOM 3123 O O . LEU A 1 399 ? -19.968 2.239 22.735 1.00 92.25 399 LEU A O 1
ATOM 3127 N N . ARG A 1 400 ? -17.779 1.770 22.958 1.00 92.88 400 ARG A N 1
ATOM 3128 C CA . ARG A 1 400 ? -17.883 1.311 24.348 1.00 92.88 400 ARG A CA 1
ATOM 3129 C C . ARG A 1 400 ? -18.021 2.500 25.307 1.00 92.88 400 ARG A C 1
ATOM 3131 O O . ARG A 1 400 ? -17.327 3.499 25.110 1.00 92.88 400 ARG A O 1
ATOM 3138 N N . PRO A 1 401 ? -18.827 2.393 26.381 1.00 92.31 401 PRO A N 1
ATOM 3139 C CA . PRO A 1 401 ? -19.034 3.489 27.328 1.00 92.31 401 PRO A CA 1
ATOM 3140 C C . PRO A 1 401 ? -17.747 4.055 27.936 1.00 92.31 401 PRO A C 1
ATOM 3142 O O . PRO A 1 401 ? -17.567 5.270 27.971 1.00 92.31 401 PRO A O 1
ATOM 3145 N N . GLY A 1 402 ? -16.829 3.189 28.378 1.00 91.94 402 GLY A N 1
ATOM 3146 C CA . GLY A 1 402 ? -15.572 3.653 28.963 1.00 91.94 402 GLY A CA 1
ATOM 3147 C C . GLY A 1 402 ? -14.658 4.359 27.954 1.00 91.94 402 GLY A C 1
ATOM 3148 O O . GLY A 1 402 ? -14.023 5.354 28.305 1.00 91.94 402 GLY A O 1
ATOM 3149 N N . HIS A 1 403 ? -14.674 3.950 26.678 1.00 93.06 403 HIS A N 1
ATOM 3150 C CA . HIS A 1 403 ? -13.981 4.687 25.619 1.00 93.06 403 HIS A CA 1
ATOM 3151 C C . HIS A 1 403 ? -14.582 6.079 25.403 1.00 93.06 403 HIS A C 1
ATOM 3153 O O . HIS A 1 403 ? -13.822 7.036 25.314 1.00 93.06 403 HIS A O 1
ATOM 3159 N N . VAL A 1 404 ? -15.915 6.208 25.352 1.00 93.44 404 VAL A N 1
ATOM 3160 C CA . VAL A 1 404 ? -16.583 7.516 25.194 1.00 93.44 404 VAL A CA 1
ATOM 3161 C C . VAL A 1 404 ? -16.155 8.469 26.307 1.00 93.44 404 VAL A C 1
ATOM 3163 O O . VAL A 1 404 ? -15.729 9.584 26.028 1.00 93.44 404 VAL A O 1
ATOM 3166 N N . TRP A 1 405 ? -16.195 8.016 27.560 1.00 94.06 405 TRP A N 1
ATOM 3167 C CA . TRP A 1 405 ? -15.770 8.828 28.701 1.00 94.06 405 TRP A CA 1
ATOM 3168 C C . TRP A 1 405 ? -14.288 9.222 28.634 1.00 94.06 405 TRP A C 1
ATOM 3170 O O . TRP A 1 405 ? -13.960 10.390 28.825 1.00 94.06 405 TRP A O 1
ATOM 3180 N N . ARG A 1 406 ? -13.393 8.281 28.303 1.00 91.81 406 ARG A N 1
ATOM 3181 C CA . ARG A 1 406 ? -11.955 8.566 28.166 1.00 91.81 406 ARG A CA 1
ATOM 3182 C C . ARG A 1 406 ? -11.668 9.547 27.026 1.00 91.81 406 ARG A C 1
ATOM 3184 O O . ARG A 1 406 ? -10.841 10.434 27.195 1.00 91.81 406 ARG A O 1
ATOM 3191 N N . HIS A 1 407 ? -12.347 9.396 25.889 1.00 92.12 407 HIS A N 1
ATOM 3192 C CA . HIS A 1 407 ? -12.203 10.280 24.728 1.00 92.12 407 HIS A CA 1
ATOM 3193 C C . HIS A 1 407 ? -12.661 11.708 25.036 1.00 92.12 407 HIS A C 1
ATOM 3195 O O . HIS A 1 407 ? -12.004 12.654 24.627 1.00 92.12 407 HIS A O 1
ATOM 3201 N N . LEU A 1 408 ? -13.746 11.872 25.800 1.00 93.56 408 LEU A N 1
ATOM 3202 C CA . LEU A 1 408 ? -14.229 13.194 26.217 1.00 93.56 408 LEU A CA 1
ATOM 3203 C C . LEU A 1 408 ? -13.235 13.929 27.130 1.00 93.56 408 LEU A C 1
ATOM 3205 O O . LEU A 1 408 ? -13.168 15.154 27.093 1.00 93.56 408 LEU A O 1
ATOM 3209 N N . LEU A 1 409 ? -12.467 13.202 27.947 1.00 92.81 409 LEU A N 1
ATOM 3210 C CA . LEU A 1 409 ? -11.437 13.806 28.796 1.00 92.81 409 LEU A CA 1
ATOM 3211 C C . LEU A 1 409 ? -10.235 14.298 27.994 1.00 92.81 409 LEU A C 1
ATOM 3213 O O . LEU A 1 409 ? -9.722 15.380 28.268 1.00 92.81 409 LEU A O 1
ATOM 3217 N N . ASP A 1 410 ? -9.792 13.505 27.021 1.00 91.00 410 ASP A N 1
ATOM 3218 C CA . ASP A 1 410 ? -8.680 13.860 26.149 1.00 91.00 410 ASP A CA 1
ATOM 3219 C C . ASP A 1 410 ? -8.840 13.193 24.767 1.00 91.00 410 ASP A C 1
ATOM 3221 O O . ASP A 1 410 ? -8.468 12.023 24.589 1.00 91.00 410 ASP A O 1
ATOM 3225 N N . PRO A 1 411 ? -9.363 13.921 23.760 1.00 89.81 411 PRO A N 1
ATOM 3226 C CA . PRO A 1 411 ? -9.507 13.387 22.408 1.00 89.81 411 PRO A CA 1
ATOM 3227 C C . PRO A 1 411 ? -8.150 13.185 21.713 1.00 89.81 411 PRO A C 1
ATOM 3229 O O . PRO A 1 411 ? -8.061 12.420 20.747 1.00 89.81 411 PRO A O 1
ATOM 3232 N N . HIS A 1 412 ? -7.080 13.824 22.204 1.00 88.44 412 HIS A N 1
ATOM 3233 C CA . HIS A 1 412 ? -5.732 13.727 21.648 1.00 88.44 412 HIS A CA 1
ATOM 3234 C C . HIS A 1 412 ? -4.925 12.560 22.232 1.00 88.44 412 HIS A C 1
ATOM 3236 O O . HIS A 1 412 ? -3.986 12.098 21.582 1.00 88.44 412 HIS A O 1
ATOM 3242 N N . ALA A 1 413 ? -5.325 12.013 23.388 1.00 83.69 413 ALA A N 1
ATOM 3243 C CA . ALA A 1 413 ? -4.667 10.863 24.017 1.00 83.69 413 ALA A CA 1
ATOM 3244 C C . ALA A 1 413 ? -4.597 9.630 23.102 1.00 83.69 413 ALA A C 1
ATOM 3246 O O . ALA A 1 413 ? -3.622 8.883 23.139 1.00 83.69 413 ALA A O 1
ATOM 3247 N N . SER A 1 414 ? -5.639 9.396 22.296 1.00 71.06 414 SER A N 1
ATOM 3248 C CA . SER A 1 414 ? -5.692 8.267 21.351 1.00 71.06 414 SER A CA 1
ATOM 3249 C C . SER A 1 414 ? -5.343 8.655 19.911 1.00 71.06 414 SER A C 1
ATOM 3251 O O . SER A 1 414 ? -4.924 7.804 19.127 1.00 71.06 414 SER A O 1
ATOM 3253 N N . ASN A 1 415 ? -5.483 9.937 19.558 1.00 75.25 415 ASN A N 1
ATOM 3254 C CA . ASN A 1 415 ? -5.124 10.480 18.253 1.00 75.25 415 ASN A CA 1
ATOM 3255 C C . ASN A 1 415 ? -4.589 11.917 18.403 1.00 75.25 415 ASN A C 1
ATOM 3257 O O . ASN A 1 415 ? -5.385 12.859 18.396 1.00 75.25 415 ASN A O 1
ATOM 3261 N N . PRO A 1 416 ? -3.258 12.115 18.446 1.00 81.94 416 PRO A N 1
ATOM 3262 C CA . PRO A 1 416 ? -2.651 13.439 18.607 1.00 81.94 416 PRO A CA 1
ATOM 3263 C C . PRO A 1 416 ? -3.068 14.462 17.539 1.00 81.94 416 PRO A C 1
ATOM 3265 O O . PRO A 1 416 ? -3.001 15.662 17.775 1.00 81.94 416 PRO A O 1
ATOM 3268 N N . TYR A 1 417 ? -3.531 13.996 16.375 1.00 80.50 417 TYR A N 1
ATOM 3269 C CA . TYR A 1 417 ? -3.971 14.828 15.253 1.00 80.50 417 TYR A CA 1
ATOM 3270 C C . TYR A 1 417 ? -5.494 15.001 15.184 1.00 80.50 417 TYR A C 1
ATOM 3272 O O . TYR A 1 417 ? -6.019 15.414 14.148 1.00 80.50 417 TYR A O 1
ATOM 3280 N N . SER A 1 418 ? -6.227 14.636 16.242 1.00 82.62 418 SER A N 1
ATOM 3281 C CA . SER A 1 418 ? -7.673 14.853 16.300 1.00 82.62 418 SER A CA 1
ATOM 3282 C C . SER A 1 418 ? -8.002 16.339 16.080 1.00 82.62 418 SER A C 1
ATOM 3284 O O . SER A 1 418 ? -7.388 17.188 16.724 1.00 82.62 418 SER A O 1
ATOM 3286 N N . PRO A 1 419 ? -8.954 16.684 15.192 1.00 85.12 419 PRO A N 1
ATOM 3287 C CA . PRO A 1 419 ? -9.422 18.061 15.037 1.00 85.12 419 PRO A CA 1
ATOM 3288 C C . PRO A 1 419 ? -10.403 18.479 16.145 1.00 85.12 419 PRO A C 1
ATOM 3290 O O . PRO A 1 419 ? -10.735 19.658 16.246 1.00 85.12 419 PRO A O 1
ATOM 3293 N N . GLU A 1 420 ? -10.903 17.526 16.937 1.00 89.81 420 GLU A N 1
ATOM 3294 C CA . GLU A 1 420 ? -11.720 17.814 18.115 1.00 89.81 420 GLU A CA 1
ATOM 3295 C C . GLU A 1 420 ? -10.825 18.430 19.198 1.00 89.81 420 GLU A C 1
ATOM 3297 O O . GLU A 1 420 ? -9.833 17.800 19.566 1.00 89.81 420 GLU A O 1
ATOM 3302 N N . PRO A 1 421 ? -11.127 19.648 19.679 1.00 89.00 421 PRO A N 1
ATOM 3303 C CA . PRO A 1 421 ? -10.288 20.318 20.660 1.00 89.00 421 PRO A CA 1
ATOM 3304 C C . PRO A 1 421 ? -10.416 19.668 22.041 1.00 89.00 421 PRO A C 1
ATOM 3306 O O . PRO A 1 421 ? -11.483 19.190 22.426 1.00 89.00 421 PRO A O 1
ATOM 3309 N N . ALA A 1 422 ? -9.348 19.732 22.836 1.00 88.50 422 ALA A N 1
ATOM 3310 C CA . ALA A 1 422 ? -9.443 19.475 24.268 1.00 88.50 422 ALA A CA 1
ATOM 3311 C C . ALA A 1 422 ? -10.375 20.510 24.924 1.00 88.50 422 ALA A C 1
ATOM 3313 O O . ALA A 1 422 ? -10.166 21.719 24.814 1.00 88.50 422 ALA A O 1
ATOM 3314 N N . HIS A 1 423 ? -11.425 20.029 25.589 1.00 87.88 423 HIS A N 1
ATOM 3315 C CA . HIS A 1 423 ? -12.458 20.872 26.199 1.00 87.88 423 HIS A CA 1
ATOM 3316 C C . HIS A 1 423 ? -12.249 21.116 27.703 1.00 87.88 423 HIS A C 1
ATOM 3318 O O . HIS A 1 423 ? -13.085 21.780 28.324 1.00 87.88 423 HIS A O 1
ATOM 3324 N N . ASP A 1 424 ? -11.173 20.576 28.287 1.00 90.19 424 ASP A N 1
ATOM 3325 C CA . ASP A 1 424 ? -10.865 20.634 29.723 1.00 90.19 424 ASP A CA 1
ATOM 3326 C C . ASP A 1 424 ? -12.080 20.248 30.590 1.00 90.19 424 ASP A C 1
ATOM 3328 O O . ASP A 1 424 ? -12.504 20.976 31.495 1.00 90.19 424 ASP A O 1
ATOM 3332 N N . LEU A 1 425 ? -12.716 19.124 30.242 1.00 93.81 425 LEU A N 1
ATOM 3333 C CA . LEU A 1 425 ? -13.861 18.589 30.976 1.00 93.81 425 LEU A CA 1
ATOM 3334 C C . LEU A 1 425 ? -13.404 17.958 32.289 1.00 93.81 425 LEU A C 1
ATOM 3336 O O . LEU A 1 425 ? -12.387 17.264 32.344 1.00 93.81 425 LEU A O 1
ATOM 3340 N N . THR A 1 426 ? -14.194 18.133 33.347 1.00 95.25 426 THR A N 1
ATOM 3341 C CA . THR A 1 426 ? -13.983 17.355 34.572 1.00 95.25 426 THR A CA 1
ATOM 3342 C C . THR A 1 426 ? -14.414 15.892 34.362 1.00 95.25 426 THR A C 1
ATOM 3344 O O . THR A 1 426 ? -15.264 15.616 33.509 1.00 95.25 426 THR A O 1
ATOM 3347 N N . PRO A 1 427 ? -13.901 14.931 35.158 1.00 94.75 427 PRO A N 1
ATOM 3348 C CA . PRO 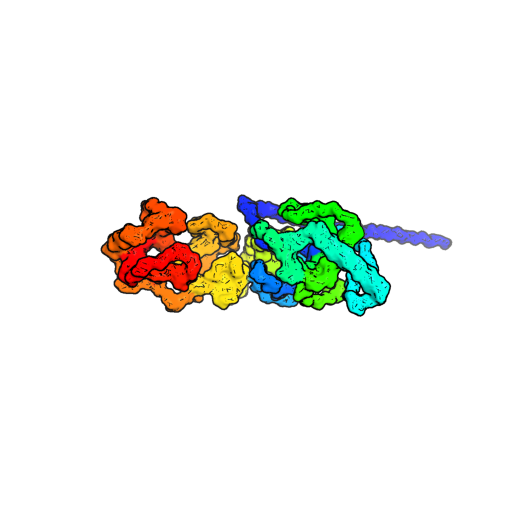A 1 427 ? -14.374 13.540 35.145 1.00 94.75 427 PRO A CA 1
ATOM 3349 C C . PRO A 1 427 ? -15.894 13.381 35.269 1.00 94.75 427 PRO A C 1
ATOM 3351 O O . PRO A 1 427 ? -16.466 12.461 34.681 1.00 94.75 427 PRO A O 1
ATOM 3354 N N . GLU A 1 428 ? -16.533 14.283 36.012 1.00 94.75 428 GLU A N 1
ATOM 3355 C CA . GLU A 1 428 ? -17.977 14.315 36.241 1.00 94.75 428 GLU A CA 1
ATOM 3356 C C . GLU A 1 428 ? -18.734 14.896 35.038 1.00 94.75 428 GLU A C 1
ATOM 3358 O O . GLU A 1 428 ? -19.671 14.272 34.547 1.00 94.75 428 GLU A O 1
ATOM 3363 N N . GLU A 1 429 ? -18.267 16.008 34.456 1.00 95.75 429 GLU A N 1
ATOM 3364 C CA . GLU A 1 429 ? -18.851 16.547 33.219 1.00 95.75 429 GLU A CA 1
ATOM 3365 C C . GLU A 1 429 ? -18.734 15.551 32.054 1.00 95.75 429 GLU A C 1
ATOM 3367 O O . GLU A 1 429 ? -19.688 15.369 31.295 1.00 95.75 429 GLU A O 1
ATOM 3372 N N . ALA A 1 430 ? -17.595 14.861 31.930 1.00 95.62 430 ALA A N 1
ATOM 3373 C CA . ALA A 1 430 ? -17.399 13.806 30.938 1.00 95.62 430 ALA A CA 1
ATOM 3374 C C . ALA A 1 430 ? -18.342 12.614 31.172 1.00 95.62 430 ALA A C 1
ATOM 3376 O O . ALA A 1 430 ? -18.831 12.016 30.212 1.00 95.62 430 ALA A O 1
ATOM 3377 N N . ARG A 1 431 ? -18.632 12.269 32.434 1.00 95.56 431 ARG A N 1
ATOM 3378 C CA . ARG A 1 431 ? -19.599 11.219 32.785 1.00 95.56 431 ARG A CA 1
ATOM 3379 C C . ARG A 1 431 ? -21.015 11.606 32.362 1.00 95.56 431 ARG A C 1
ATOM 3381 O O . ARG A 1 431 ? -21.674 10.800 31.708 1.00 95.56 431 ARG A O 1
ATOM 3388 N N . HIS A 1 432 ? -21.453 12.823 32.677 1.00 96.06 432 HIS A N 1
ATOM 3389 C CA . HIS A 1 432 ? -22.763 13.331 32.270 1.00 96.06 432 HIS A CA 1
ATOM 3390 C C . HIS A 1 432 ? -22.898 13.365 30.740 1.00 96.06 432 HIS A C 1
ATOM 3392 O O . HIS A 1 432 ? -23.847 12.820 30.174 1.00 96.06 432 HIS A O 1
ATOM 3398 N N . LEU A 1 433 ? -21.902 13.916 30.037 1.00 95.44 433 LEU A N 1
ATOM 3399 C CA . LEU A 1 433 ? -21.871 13.920 28.571 1.00 95.44 433 LEU A CA 1
ATOM 3400 C C . LEU A 1 433 ? -21.924 12.510 27.982 1.00 95.44 433 LEU A C 1
ATOM 3402 O O . LEU A 1 433 ? -22.697 12.261 27.059 1.00 95.44 433 LEU A O 1
ATOM 3406 N N . ALA A 1 434 ? -21.144 11.572 28.520 1.00 94.62 434 ALA A N 1
ATOM 3407 C CA . ALA A 1 434 ? -21.186 10.187 28.075 1.00 94.62 434 ALA A CA 1
ATOM 3408 C C . ALA A 1 434 ? -22.577 9.566 28.295 1.00 94.62 434 ALA A C 1
ATOM 3410 O O . ALA A 1 434 ? -23.071 8.880 27.403 1.00 94.62 434 ALA A O 1
ATOM 3411 N N . ALA A 1 435 ? -23.246 9.849 29.420 1.00 94.12 435 ALA A N 1
ATOM 3412 C CA . ALA A 1 435 ? -24.620 9.406 29.663 1.00 94.12 435 ALA A CA 1
ATOM 3413 C C . ALA A 1 435 ? -25.593 9.934 28.601 1.00 94.12 435 ALA A C 1
ATOM 3415 O O . ALA A 1 435 ? -26.374 9.157 28.053 1.00 94.12 435 ALA A O 1
ATOM 3416 N N . TYR A 1 436 ? -25.496 11.218 28.251 1.00 94.38 436 TYR A N 1
ATOM 3417 C CA . TYR A 1 436 ? -26.308 11.820 27.194 1.00 94.38 436 TYR A CA 1
ATOM 3418 C C . TYR A 1 436 ? -26.063 11.173 25.824 1.00 94.38 436 TYR A C 1
ATOM 3420 O O . TYR A 1 436 ? -27.007 10.803 25.124 1.00 94.38 436 TYR A O 1
ATOM 3428 N N . LEU A 1 437 ? -24.796 10.965 25.459 1.00 93.25 437 LEU A N 1
ATOM 3429 C CA . LEU A 1 437 ? -24.428 10.372 24.172 1.00 93.25 437 LEU A CA 1
ATOM 3430 C C . LEU A 1 437 ? -24.792 8.889 24.059 1.00 93.25 437 LEU A C 1
ATOM 3432 O O . LEU A 1 437 ? -25.003 8.419 22.946 1.00 93.25 437 LEU A O 1
ATOM 3436 N N . LEU A 1 438 ? -24.871 8.163 25.177 1.00 90.19 438 LEU A N 1
ATOM 3437 C CA . LEU A 1 438 ? -25.183 6.731 25.224 1.00 90.19 438 LEU A CA 1
ATOM 3438 C C . LEU A 1 438 ? -26.688 6.424 25.307 1.00 90.19 438 LEU A C 1
ATOM 3440 O O . LEU A 1 438 ? -27.072 5.268 25.153 1.00 90.19 438 LEU A O 1
ATOM 3444 N N . GLN A 1 439 ? -27.552 7.423 25.516 1.00 79.94 439 GLN A N 1
ATOM 3445 C CA . GLN A 1 439 ? -29.007 7.226 25.597 1.00 79.94 439 GLN A CA 1
ATOM 3446 C C . GLN A 1 439 ? -29.722 7.134 24.239 1.00 79.94 439 GLN A C 1
ATOM 3448 O O . GLN A 1 439 ? -30.884 6.720 24.190 1.00 79.94 439 GLN A O 1
ATOM 3453 N N . GLY A 1 440 ? -29.061 7.502 23.137 1.00 60.72 440 GLY A N 1
ATOM 3454 C CA . GLY A 1 440 ? -29.651 7.455 21.800 1.00 60.72 440 GLY A CA 1
ATOM 3455 C C . GLY A 1 440 ? -30.027 6.027 21.394 1.00 60.72 440 GLY A C 1
ATOM 3456 O O . GLY A 1 440 ? -29.173 5.157 21.249 1.00 60.72 440 GLY A O 1
ATOM 3457 N N . ARG A 1 441 ? -31.315 5.751 21.183 1.00 47.81 441 ARG A N 1
ATOM 3458 C CA . ARG A 1 441 ? -31.728 4.489 20.562 1.00 47.81 441 ARG A CA 1
ATOM 3459 C C . ARG A 1 441 ? -31.227 4.497 19.123 1.00 47.81 441 ARG A C 1
ATOM 3461 O O . ARG A 1 441 ? -31.739 5.241 18.293 1.00 47.81 441 ARG A O 1
ATOM 3468 N N . GLY A 1 442 ? -30.187 3.716 18.857 1.00 42.22 442 GLY A N 1
ATOM 3469 C CA . GLY A 1 442 ? -29.792 3.395 17.497 1.00 42.22 442 GLY A CA 1
ATOM 3470 C C . GLY A 1 442 ? -30.848 2.480 16.896 1.00 42.22 442 GLY A C 1
ATOM 3471 O O . GLY A 1 442 ? -30.776 1.271 17.091 1.00 42.22 442 GLY A O 1
ATOM 3472 N N . GLU A 1 443 ? -31.830 3.071 16.220 1.00 32.25 443 GLU A N 1
ATOM 3473 C CA . GLU A 1 443 ? -32.565 2.389 15.150 1.00 32.25 443 GLU A CA 1
ATOM 3474 C C . GLU A 1 443 ? -31.717 2.359 13.868 1.00 32.25 443 GLU A C 1
ATOM 3476 O O . GLU A 1 443 ? -30.920 3.311 13.619 1.00 32.25 443 GLU A O 1
#

pLDDT: mean 79.45, std 18.0, range [31.19, 97.88]

Radius of gyration: 29.65 Å; chains: 1; bounding box: 71×84×95 Å

Sequence (443 aa):
MRRGTTVVFLLLVLLAPPARPQEPELYDPYGRVKNGPPLSHVFHKARPAWIKKKLLEPKHHDQARMPDFGLSQDEALDIMAYLASLAGERPAPLEWPAWADRPLDDLDASEFEAADALMTRGDEVWRGAGCAICHRAGGAGGEVDLRTGGIDLAAAGVKLDRNWLYRWIENPRDYFPRTLMPRFTMSDEDRRALVEFLLRDDRFREIELDEPPASSWSILEEPQRAARGRRIVETSRCIVCHDVEGVPDLYELPSPDATEPVDPLAKIVWDRRCLTCHRVSGRGGTYAPDLTAEGSRLQEEWIARFVQEPGKEAVRNLVLQMPRLGISEEEARAVASYMARFRVDPESPVAIPGGPLTTEDSAEGREVFQRRGCVACHAPPGATGGIVGPDLGKVPVRLRPGHVWRHLLDPHASNPYSPEPAHDLTPEEARHLAAYLLQGRGE

Foldseek 3Di:
DDDDDDDDDDPPPPPDDPDDPPDPQPDPPVPQDFQDEALLALVQWWDLLQQLCCQQPVVPDPPRQFKHPNDDSLLSLLLLLQSVVSNPDHPDDDDDPPCLPDALVPDDPVRNVVLVVLLVLLVVLCVVVVVQCFEAFLNGGFVDPPVVTHDHQQQVLNTTDLRSQLVCQQPVCVVPVPDPDDRDDDDSSNSNSNSSNSNHPNRRRVDDTDDDPPVVSVSSNDVVSSVSSLVCCQQLVVVNNYNDPPHHNDDDDDDDDPPDPDPLLVVCCRRLVPLCQEAAPNGGGVNDYHLQACLLWWDLVLQLCCLQPVPVSPLDDDSDTDDHSNQDSVNSSVVSVCSNPRSHDPPQDQAQPPDDQDPVLQVLLVVLCVVLPVQQCEAAAPGHGRPNDGHLNCVQNTTGLSNQLVCLQPVCVVPVPDPDDRSNDDSSNSSSNSSNSNPRPDD

Secondary structure (DSSP, 8-state):
---------------PPPPPP-------TT-PPPSSPP-TTHHHHB-HHHHHHHHH-TTSSTT--S------HHHHHHHHHHHHHHS-SPP-PPP--TTTTS-GGG--HHHHHHHHHHHHHHHHHHHHTTHHHH-EETTEE-----SS-----TTHHHHB-HHHHHHHHH-GGGT-TT--PPPP---HHHHHHHHHHHHHSGGG--S------GGGGGGGG-HHHHHHHHHHHHHTTGGGTS--TTS-SS-PPPPPPS-S---HHHHHHHHH-HHHH-EETTEE-SSS---SSHHHHB-HHHHHHHHH-TTTS-SS--SS--------HHHHHHHHHHHHHHS--TTS-SS-TTSS--HHHHHHHHHHHHHTTGGGT-PPTTS---SSSPP-TTHHHHB-HHHHHHHHH-TTTT-TT-SSPP----HHHHHHHHHHHH-----